Protein 4NKP (pdb70)

Radius of gyration: 29.98 Å; Cα contacts (8 Å, |Δi|>4): 1404; chains: 4; bounding box: 82×68×100 Å

Foldseek 3Di:
DDDDDDAQDLVLQVLLVQLCVCVVVVFFKKKWKAWLQLHTSDIDGGPPFDPVRVLQFSLQFSQCSVVVAHLQVQVVCCVVPNHPPCVQVPDPSHDRAQKHFADDPRHGTTIMGMDGPPRPVSNVSRVSSNVVPDD/DDDDDDDDDAQDLVLQVLLVQLCVCVVVVWFKKKFKFWLQLHTSDIDGHPPADPVRVLQFSLQFSQCSPVVAALQVVVVCCVVVVHPPCVPVPDPSHDRHQKHFADDPRDGTTMMGMDGRPPVVSNVSRVSSNVVVD/DPPDDPPDDDDDDAQDLVLQVLLVQLVVCVVVVFFKKKFKFWLQLHTSDIDGHPPADPVRVLQFSLQFSQCSVVVAALQVQVVCCVVVNHPPCVQVPDPSHDRQQKHFADDPRDGTTIMGMDGDPSVSSNVSRVSSNCSRPD/DDDDDDACDLVLQVLLVQLCVCVVVVWFKKKFKFWLQLHTSDIDGGPPADPVRVLQFSLQFSQCSPVVAALQVQVVCCVVVNHPPCVQVPDPSHDRHQKHFQDDPNDGTTMMGMDGPPHPVSNVSRVSSNVSVD

Sequence (548 aa):
AIVREPVVLTGEQAQAVEEVVVHEEARESSGHAVTVTVVDRSGQQILAVLRDHHAGVHTLNNASYKKAYTAASQKRETVAIARRGIRDGSSIPSDIRYLDPNFSLLEGGIPIILENVVVGGIGVGGAHGSSSEEDGRLARIGLLVVLQHTAGAIVRREPVVLTGEQAQAVEVVVHEARRESGHAVTVTVVDRSGQQILAVLRDDHHAGVHTLNASYKKAYTAASQQKRRETVAIARRGIRDGSIPSDIRYLDPNFSLEGGIPIILENVVVGGIGVGGAHHGGSEDGRLARRIGLLVLQLENETAGAIIVVRREPVLTGEEQAQAVEEVVVHEARRESGHAVTVTVVDRRSGQQILAVLRDHHAGVHTLNNASYKKAYTAASQQKRREETVAIARRGIRRDGSIPSDIRYLDPNFSLEGGIPIILENNVVVGGIGVGGAHGSEDGRLARIGLLVLLQHAIVREPVVLTGEQQAQAVEEVVVHEARRREESGHAVTVTVVDRRSGQQILAVLRDHHAGVHTLNNASYKKAYTAASQQKRRETVAIARRGIRRDGSIPSDIRYLDPNFSLEGGIPIILENVVVGGIGVGGAHHGGSSSEDGRLARRIGLLVVLQ

Structure (mmCIF, N/CA/C/O backbone):
data_4NKP
#
_entry.id   4NKP
#
_cell.length_a   80.964
_cell.length_b   80.964
_cell.length_c   72.927
_cell.angle_alpha   90.000
_cell.angle_beta   90.000
_cell.angle_gamma   90.000
#
_symmetry.space_group_name_H-M   'P 4'
#
loop_
_entity.id
_entity.type
_entity.pdbx_description
1 polymer 'putative extracellular heme-binding protein'
2 non-polymer 'SULFATE ION'
3 non-polymer GLYCEROL
4 water water
#
loop_
_atom_site.group_PDB
_atom_site.id
_atom_site.type_symbol
_atom_site.label_atom_id
_atom_site.label_alt_id
_atom_site.label_comp_id
_atom_site.label_asym_id
_atom_site.label_entity_id
_atom_site.label_seq_id
_atom_site.pdbx_PDB_ins_code
_atom_site.Cartn_x
_atom_site.Cartn_y
_atom_site.Cartn_z
_atom_site.occupancy
_atom_site.B_iso_or_equiv
_atom_site.auth_seq_id
_atom_site.auth_comp_id
_atom_site.auth_asym_id
_atom_site.auth_atom_id
_atom_site.pdbx_PDB_model_num
ATOM 1 N N . ALA A 1 11 ? 35.849 15.483 81.491 1.00 39.64 32 ALA A N 1
ATOM 2 C CA . ALA A 1 11 ? 35.496 16.784 82.136 1.00 38.69 32 ALA A CA 1
ATOM 3 C C . ALA A 1 11 ? 33.977 16.973 82.159 1.00 36.54 32 ALA A C 1
ATOM 4 O O . ALA A 1 11 ? 33.227 16.108 81.682 1.00 37.78 32 ALA A O 1
ATOM 6 N N . ILE A 1 12 ? 33.527 18.096 82.722 1.00 32.36 33 ILE A N 1
ATOM 7 C CA . ILE A 1 12 ? 32.090 18.366 82.833 1.00 27.16 33 ILE A CA 1
ATOM 8 C C . ILE A 1 12 ? 31.575 19.181 81.640 1.00 24.83 33 ILE A C 1
ATOM 9 O O . ILE A 1 12 ? 32.014 20.317 81.409 1.00 25.71 33 ILE A O 1
ATOM 14 N N . VAL A 1 13 ? 30.639 18.577 80.900 1.00 20.79 34 VAL A N 1
ATOM 15 C CA . VAL A 1 13 ? 29.995 19.181 79.738 1.00 18.53 34 VAL A CA 1
ATOM 16 C C . VAL A 1 13 ? 28.840 20.052 80.206 1.00 15.79 34 VAL A C 1
ATOM 17 O O . VAL A 1 13 ? 28.067 19.632 81.063 1.00 16.89 34 VAL A O 1
ATOM 21 N N . ARG A 1 14 ? 28.752 21.267 79.668 1.00 14.98 35 ARG A N 1
ATOM 22 C CA . ARG A 1 14 ? 27.648 22.181 79.947 1.00 14.29 35 ARG A CA 1
ATOM 23 C C . ARG A 1 14 ? 26.914 22.480 78.657 1.00 14.18 35 ARG A C 1
ATOM 24 O O . ARG A 1 14 ? 27.529 22.766 77.641 1.00 15.57 35 ARG A O 1
ATOM 32 N N . GLU A 1 15 ? 25.592 22.408 78.710 1.00 11.83 36 GLU A N 1
ATOM 33 C CA . GLU A 1 15 ? 24.741 22.692 77.556 1.00 11.98 36 GLU A CA 1
ATOM 34 C C . GLU A 1 15 ? 23.502 23.450 77.991 1.00 11.40 36 GLU A C 1
ATOM 35 O O . GLU A 1 15 ? 23.111 23.395 79.160 1.00 11.47 36 GLU A O 1
ATOM 41 N N . PRO A 1 16 ? 22.867 24.152 77.044 1.00 12.82 37 PRO A N 1
ATOM 42 C CA . PRO A 1 16 ? 21.609 24.790 77.375 1.00 12.79 37 PRO A CA 1
ATOM 43 C C . PRO A 1 16 ? 20.582 23.786 77.872 1.00 12.05 37 PRO A C 1
ATOM 44 O O . PRO A 1 16 ? 20.597 22.619 77.465 1.00 12.63 37 PRO A O 1
ATOM 48 N N . VAL A 1 17 ? 19.730 24.258 78.766 1.00 12.44 38 VAL A N 1
ATOM 49 C CA A VAL A 1 17 ? 18.583 23.488 79.215 0.50 12.45 38 VAL A CA 1
ATOM 50 C CA B VAL A 1 17 ? 18.571 23.505 79.237 0.50 13.22 38 VAL A CA 1
ATOM 51 C C . VAL A 1 17 ? 17.334 24.335 78.983 1.00 12.83 38 VAL A C 1
ATOM 52 O O . VAL A 1 17 ? 17.322 25.528 79.258 1.00 14.59 38 VAL A O 1
ATOM 59 N N . LEU A 1 18 ? 16.290 23.718 78.453 1.00 11.56 39 LEU A N 1
ATOM 60 C CA . LEU A 1 18 ? 15.042 24.421 78.204 1.00 11.37 39 LEU A CA 1
ATOM 61 C C . LEU A 1 18 ? 14.379 24.734 79.540 1.00 11.48 39 LEU A C 1
ATOM 62 O O . LEU A 1 18 ? 14.134 23.826 80.348 1.00 12.29 39 LEU A O 1
ATOM 67 N N . THR A 1 19 ? 14.099 26.009 79.790 1.00 11.08 40 THR A N 1
ATOM 68 C CA . THR A 1 19 ? 13.577 26.399 81.097 1.00 11.01 40 THR A CA 1
ATOM 69 C C . THR A 1 19 ? 12.055 26.356 81.135 1.00 10.96 40 THR A C 1
ATOM 70 O O . THR A 1 19 ? 11.382 26.358 80.110 1.00 10.81 40 THR A O 1
ATOM 74 N N . GLY A 1 20 ? 11.514 26.312 82.340 1.00 11.73 41 GLY A N 1
ATOM 75 C CA . GLY A 1 20 ? 10.070 26.373 82.492 1.00 11.49 41 GLY A CA 1
ATOM 76 C C . GLY A 1 20 ? 9.526 27.660 81.915 1.00 11.32 41 GLY A C 1
ATOM 77 O O . GLY A 1 20 ? 8.461 27.671 81.300 1.00 12.38 41 GLY A O 1
ATOM 78 N N . GLU A 1 21 ? 10.255 28.750 82.116 1.00 11.39 42 GLU A N 1
ATOM 79 C CA . GLU A 1 21 ? 9.846 30.050 81.605 1.00 12.07 42 GLU A CA 1
ATOM 80 C C . GLU A 1 21 ? 9.782 30.085 80.079 1.00 11.46 42 GLU A C 1
ATOM 81 O O . GLU A 1 21 ? 8.864 30.663 79.505 1.00 11.94 42 GLU A O 1
ATOM 87 N N . GLN A 1 22 ? 10.765 29.474 79.436 1.00 10.88 43 GLN A N 1
ATOM 88 C CA . GLN A 1 22 ? 10.784 29.388 77.991 1.00 10.19 43 GLN A CA 1
ATOM 89 C C . GLN A 1 22 ? 9.603 28.553 77.495 1.00 10.58 43 GLN A C 1
ATOM 90 O O . GLN A 1 22 ? 8.913 28.958 76.564 1.00 11.51 43 GLN A O 1
ATOM 96 N N . ALA A 1 23 ? 9.367 27.403 78.133 1.00 10.06 44 ALA A N 1
ATOM 97 C CA . ALA A 1 23 ? 8.228 26.559 77.752 1.00 10.10 44 ALA A CA 1
ATOM 98 C C . ALA A 1 23 ? 6.896 27.310 77.908 1.00 9.98 44 ALA A C 1
ATOM 99 O O . ALA A 1 23 ? 6.033 27.247 77.032 1.00 11.18 44 ALA A O 1
ATOM 101 N N . GLN A 1 24 ? 6.749 28.014 79.022 1.00 9.93 45 GLN A N 1
ATOM 102 C CA . GLN A 1 24 ? 5.562 28.795 79.276 1.00 10.67 45 GLN A CA 1
ATOM 103 C C . GLN A 1 24 ? 5.352 29.887 78.225 1.00 11.06 45 GLN A C 1
ATOM 104 O O . GLN A 1 24 ? 4.240 30.052 77.711 1.00 12.16 45 GLN A O 1
ATOM 110 N N . ALA A 1 25 ? 6.423 30.595 77.881 1.00 11.73 46 ALA A N 1
ATOM 111 C CA . ALA A 1 25 ? 6.324 31.658 76.884 1.00 12.51 46 ALA A CA 1
ATOM 112 C C . ALA A 1 25 ? 5.851 31.099 75.544 1.00 11.22 46 ALA A C 1
ATOM 113 O O . ALA A 1 25 ? 5.040 31.709 74.843 1.00 13.47 46 ALA A O 1
ATOM 128 N N . VAL A 1 27 ? 4.039 28.252 74.930 1.00 10.66 48 VAL A N 1
ATOM 129 C CA . VAL A 1 27 ? 2.629 27.837 74.923 1.00 11.64 48 VAL A CA 1
ATOM 130 C C . VAL A 1 27 ? 1.680 29.040 74.966 1.00 11.36 48 VAL A C 1
ATOM 131 O O . VAL A 1 27 ? 0.648 29.023 74.314 1.00 11.43 48 VAL A O 1
ATOM 135 N N . GLU A 1 28 ? 2.052 30.095 75.684 1.00 11.19 49 GLU A N 1
ATOM 136 C CA A GLU A 1 28 ? 1.210 31.291 75.747 0.50 12.27 49 GLU A CA 1
ATOM 137 C CA B GLU A 1 28 ? 1.229 31.309 75.747 0.50 12.86 49 GLU A CA 1
ATOM 138 C C . GLU A 1 28 ? 1.039 31.909 74.356 1.00 11.72 49 GLU A C 1
ATOM 139 O O . GLU A 1 28 ? -0.063 32.289 73.978 1.00 12.36 49 GLU A O 1
ATOM 150 N N . VAL A 1 29 ? 2.124 32.004 73.597 1.00 11.65 50 VAL A N 1
ATOM 151 C CA A VAL A 1 29 ? 2.078 32.602 72.269 0.50 12.00 50 VAL A CA 1
ATOM 152 C CA B VAL A 1 29 ? 2.039 32.622 72.276 0.50 12.57 50 VAL A CA 1
ATOM 153 C C . VAL A 1 29 ? 1.265 31.732 71.310 1.00 12.21 50 VAL A C 1
ATOM 154 O O . VAL A 1 29 ? 0.472 32.225 70.515 1.00 12.52 50 VAL A O 1
ATOM 161 N N . VAL A 1 30 ? 1.452 30.419 71.402 1.00 11.19 51 VAL A N 1
ATOM 162 C CA . VAL A 1 30 ? 0.698 29.517 70.546 1.00 10.90 51 VAL A CA 1
ATOM 163 C C . VAL A 1 30 ? -0.803 29.657 70.805 1.00 10.63 51 VAL A C 1
ATOM 164 O O . VAL A 1 30 ? -1.591 29.724 69.853 1.00 11.67 51 VAL A O 1
ATOM 176 N N . HIS A 1 32 ? -2.461 32.160 72.056 1.00 12.41 53 HIS A N 1
ATOM 177 C CA . HIS A 1 32 ? -2.899 33.456 71.558 1.00 12.81 53 HIS A CA 1
ATOM 178 C C . HIS A 1 32 ? -3.169 33.379 70.056 1.00 13.04 53 HIS A C 1
ATOM 179 O O . HIS A 1 32 ? -4.223 33.826 69.575 1.00 14.41 53 HIS A O 1
ATOM 186 N N . GLU A 1 33 ? -2.225 32.822 69.305 1.00 13.18 54 GLU A N 1
ATOM 187 C CA A GLU A 1 33 ? -2.397 32.689 67.857 0.50 13.89 54 GLU A CA 1
ATOM 188 C CA B GLU A 1 33 ? -2.403 32.704 67.860 0.50 13.90 54 GLU A CA 1
ATOM 189 C C . GLU A 1 33 ? -3.550 31.760 67.500 1.00 13.63 54 GLU A C 1
ATOM 190 O O . GLU A 1 33 ? -4.281 32.014 66.548 1.00 14.54 54 GLU A O 1
ATOM 201 N N . ALA A 1 34 ? -3.717 30.680 68.258 1.00 12.45 55 ALA A N 1
ATOM 202 C CA . ALA A 1 34 ? -4.832 29.759 68.012 1.00 13.01 55 ALA A CA 1
ATOM 203 C C . ALA A 1 34 ? -6.186 30.452 68.218 1.00 14.11 55 ALA A C 1
ATOM 204 O O . ALA A 1 34 ? -7.114 30.240 67.442 1.00 14.82 55 ALA A O 1
ATOM 206 N N . ARG A 1 35 ? -6.283 31.290 69.247 1.00 15.38 56 ARG A N 1
ATOM 207 C CA . ARG A 1 35 ? -7.466 32.153 69.437 1.00 18.47 56 ARG A CA 1
ATOM 208 C C . ARG A 1 35 ? -7.730 32.997 68.216 1.00 19.48 56 ARG A C 1
ATOM 209 O O . ARG A 1 35 ? -8.863 33.070 67.726 1.00 21.16 56 ARG A O 1
ATOM 217 N N . GLU A 1 36 ? -6.684 33.684 67.768 1.00 19.23 57 GLU A N 1
ATOM 218 C CA . GLU A 1 36 ? -6.798 34.595 66.632 1.00 21.22 57 GLU A CA 1
ATOM 219 C C . GLU A 1 36 ? -7.253 33.882 65.356 1.00 21.27 57 GLU A C 1
ATOM 220 O O . GLU A 1 36 ? -8.011 34.446 64.561 1.00 24.19 57 GLU A O 1
ATOM 226 N N . SER A 1 37 ? -6.809 32.641 65.169 1.00 19.07 58 SER A N 1
ATOM 227 C CA A SER A 1 37 ? -7.123 31.865 63.969 0.50 18.64 58 SER A CA 1
ATOM 228 C CA B SER A 1 37 ? -7.133 31.881 63.959 0.50 18.85 58 SER A CA 1
ATOM 229 C C . SER A 1 37 ? -8.393 31.028 64.112 1.00 18.32 58 SER A C 1
ATOM 230 O O . SER A 1 37 ? -8.818 30.380 63.164 1.00 20.82 58 SER A O 1
ATOM 235 N N . GLY A 1 38 ? -8.986 31.028 65.304 1.00 17.91 59 GLY A N 1
ATOM 236 C CA . GLY A 1 38 ? -10.236 30.302 65.557 1.00 17.64 59 GLY A CA 1
ATOM 237 C C . GLY A 1 38 ? -10.119 28.798 65.715 1.00 17.65 59 GLY A C 1
ATOM 238 O O . GLY A 1 38 ? -11.089 28.065 65.501 1.00 20.27 59 GLY A O 1
ATOM 239 N N . HIS A 1 39 ? -8.942 28.325 66.114 1.00 16.27 60 HIS A N 1
ATOM 240 C CA . HIS A 1 39 ? -8.727 26.892 66.276 1.00 16.24 60 HIS A CA 1
ATOM 241 C C . HIS A 1 39 ? -8.755 26.491 67.728 1.00 15.56 60 HIS A C 1
ATOM 242 O O . HIS A 1 39 ? -8.337 27.262 68.590 1.00 18.16 60 HIS A O 1
ATOM 249 N N . ALA A 1 40 ? -9.214 25.270 67.966 1.00 14.37 61 ALA A N 1
ATOM 250 C CA . ALA A 1 40 ? -9.244 24.660 69.294 1.00 12.67 61 ALA A CA 1
ATOM 251 C C . ALA A 1 40 ? -8.148 23.589 69.331 1.00 12.37 61 ALA A C 1
ATOM 252 O O . ALA A 1 40 ? -8.277 22.539 68.698 1.00 13.55 61 ALA A O 1
ATOM 254 N N . VAL A 1 41 ? -7.043 23.883 70.022 1.00 11.22 62 VAL A N 1
ATOM 255 C CA . VAL A 1 41 ? -5.883 23.004 70.014 1.00 10.62 62 VAL A CA 1
ATOM 256 C C . VAL A 1 41 ? -5.377 22.716 71.406 1.00 9.68 62 VAL A C 1
ATOM 257 O O . VAL A 1 41 ? -5.820 23.309 72.400 1.00 10.28 62 VAL A O 1
ATOM 261 N N . THR A 1 42 ? -4.464 21.753 71.458 1.00 9.31 63 THR A N 1
ATOM 262 C CA . THR A 1 42 ? -3.520 21.632 72.557 1.00 9.44 63 THR A CA 1
ATOM 263 C C . THR A 1 42 ? -2.121 21.869 72.035 1.00 8.96 63 THR A C 1
ATOM 264 O O . THR A 1 42 ? -1.762 21.388 70.959 1.00 9.75 63 THR A O 1
ATOM 268 N N . VAL A 1 43 ? -1.344 22.601 72.823 1.00 8.95 64 VAL A N 1
ATOM 269 C CA . VAL A 1 43 ? 0.093 22.709 72.594 1.00 8.65 64 VAL A CA 1
ATOM 270 C C . VAL A 1 43 ? 0.813 22.080 73.777 1.00 8.58 64 VAL A C 1
ATOM 271 O O . VAL A 1 43 ? 0.419 22.266 74.926 1.00 9.16 64 VAL A O 1
ATOM 275 N N . THR A 1 44 ? 1.861 21.309 73.482 1.00 8.44 65 THR A N 1
ATOM 276 C CA . THR A 1 44 ? 2.682 20.688 74.506 1.00 8.36 65 THR A CA 1
ATOM 277 C C . THR A 1 44 ? 4.141 20.966 74.213 1.00 8.42 65 THR A C 1
ATOM 278 O O . THR A 1 44 ? 4.568 20.875 73.055 1.00 9.22 65 THR A O 1
ATOM 282 N N . VAL A 1 45 ? 4.895 21.285 75.258 1.00 8.43 66 VAL A N 1
ATOM 283 C CA . VAL A 1 45 ? 6.353 21.417 75.171 1.00 8.37 66 VAL A CA 1
ATOM 284 C C . VAL A 1 45 ? 6.964 20.364 76.074 1.00 8.17 66 VAL A C 1
ATOM 285 O O . VAL A 1 45 ? 6.536 20.201 77.221 1.00 9.18 66 VAL A O 1
ATOM 289 N N . VAL A 1 46 ? 7.947 19.631 75.548 1.00 8.16 67 VAL A N 1
ATOM 290 C CA . VAL A 1 46 ? 8.680 18.635 76.311 1.00 7.83 67 VAL A CA 1
ATOM 291 C C . VAL A 1 46 ? 10.145 19.010 76.421 1.00 9.12 67 VAL A C 1
ATOM 292 O O . VAL A 1 46 ? 10.681 19.721 75.581 1.00 8.75 67 VAL A O 1
ATOM 296 N N . ASP A 1 47 ? 10.770 18.496 77.473 1.00 9.21 68 ASP A N 1
ATOM 297 C CA . ASP A 1 47 ? 12.183 18.671 77.742 1.00 9.15 68 ASP A CA 1
ATOM 298 C C . ASP A 1 47 ? 13.035 17.744 76.883 1.00 9.85 68 ASP A C 1
ATOM 299 O O . ASP A 1 47 ? 12.533 17.061 75.983 1.00 9.76 68 ASP A O 1
ATOM 304 N N . ARG A 1 48 ? 14.335 17.750 77.142 1.00 10.32 69 ARG A N 1
ATOM 305 C CA . ARG A 1 48 ? 15.284 17.058 76.285 1.00 10.16 69 ARG A CA 1
ATOM 306 C C . ARG A 1 48 ? 15.009 15.565 76.217 1.00 9.64 69 ARG A C 1
ATOM 307 O O . ARG A 1 48 ? 15.300 14.910 75.214 1.00 10.35 69 ARG A O 1
ATOM 315 N N . SER A 1 49 ? 14.463 15.046 77.311 1.00 10.04 70 SER A N 1
ATOM 316 C CA . SER A 1 49 ? 14.199 13.630 77.460 1.00 9.12 70 SER A CA 1
ATOM 317 C C . SER A 1 49 ? 12.726 13.295 77.281 1.00 9.18 70 SER A C 1
ATOM 318 O O . SER A 1 49 ? 12.280 12.248 77.715 1.00 9.99 70 SER A O 1
ATOM 321 N N . GLY A 1 50 ? 11.986 14.181 76.627 1.00 8.88 71 GLY A N 1
ATOM 322 C CA . GLY A 1 50 ? 10.610 13.901 76.263 1.00 9.91 71 GLY A CA 1
ATOM 323 C C . GLY A 1 50 ? 9.583 14.064 77.357 1.00 9.38 71 GLY A C 1
ATOM 324 O O . GLY A 1 50 ? 8.445 13.648 77.186 1.00 10.02 71 GLY A O 1
ATOM 325 N N . GLN A 1 51 ? 9.961 14.692 78.469 1.00 9.19 72 GLN A N 1
ATOM 326 C CA A GLN A 1 51 ? 9.042 14.828 79.585 0.60 9.20 72 GLN A CA 1
ATOM 327 C CA B GLN A 1 51 ? 9.061 14.842 79.612 0.40 9.38 72 GLN A CA 1
ATOM 328 C C . GLN A 1 51 ? 8.457 16.234 79.596 1.00 9.46 72 GLN A C 1
ATOM 329 O O . GLN A 1 51 ? 9.156 17.216 79.367 1.00 9.80 72 GLN A O 1
ATOM 340 N N . ILE A 1 52 ? 7.161 16.316 79.842 1.00 9.53 73 ILE A N 1
ATOM 341 C CA . ILE A 1 52 ? 6.424 17.558 79.725 1.00 8.87 73 ILE A CA 1
ATOM 342 C C . ILE A 1 52 ? 6.982 18.690 80.582 1.00 9.59 73 ILE A C 1
ATOM 343 O O . ILE A 1 52 ? 7.290 18.506 81.764 1.00 9.78 73 ILE A O 1
ATOM 348 N N . LEU A 1 53 ? 7.071 19.861 79.959 1.00 9.00 74 LEU A N 1
ATOM 349 C CA . LEU A 1 53 ? 7.259 21.122 80.655 1.00 8.63 74 LEU A CA 1
ATOM 350 C C . LEU A 1 53 ? 6.010 22.005 80.647 1.00 9.12 74 LEU A C 1
ATOM 351 O O . LEU A 1 53 ? 5.797 22.757 81.598 1.00 10.60 74 LEU A O 1
ATOM 356 N N . ALA A 1 54 ? 5.215 21.956 79.581 1.00 8.87 75 ALA A N 1
ATOM 357 C CA . ALA A 1 54 ? 4.036 22.806 79.493 1.00 8.67 75 ALA A CA 1
ATOM 358 C C . ALA A 1 54 ? 2.989 22.166 78.602 1.00 8.41 75 ALA A C 1
ATOM 359 O O . ALA A 1 54 ? 3.321 21.585 77.565 1.00 9.38 75 ALA A O 1
ATOM 361 N N . VAL A 1 55 ? 1.729 22.343 78.975 1.00 7.88 76 VAL A N 1
ATOM 362 C CA . VAL A 1 55 ? 0.579 21.960 78.159 1.00 7.83 76 VAL A CA 1
ATOM 363 C C . VAL A 1 55 ? -0.479 23.038 78.309 1.00 7.95 76 VAL A C 1
ATOM 364 O O . VAL A 1 55 ? -0.752 23.469 79.424 1.00 8.74 76 VAL A O 1
ATOM 368 N N . LEU A 1 56 ? -1.094 23.449 77.207 1.00 8.40 77 LEU A N 1
ATOM 369 C CA . LEU A 1 56 ? -2.330 24.228 77.272 1.00 9.39 77 LEU A CA 1
ATOM 370 C C . LEU A 1 56 ? -3.299 23.663 76.260 1.00 9.20 77 LEU A C 1
ATOM 371 O O . LEU A 1 56 ? -2.932 23.451 75.097 1.00 9.34 77 LEU A O 1
ATOM 376 N N . ARG A 1 57 ? -4.536 23.427 76.711 1.00 9.27 78 ARG A N 1
ATOM 377 C CA . ARG A 1 57 ? -5.617 22.924 75.874 1.00 9.13 78 ARG A CA 1
ATOM 378 C C . ARG A 1 57 ? -6.827 23.854 75.926 1.00 8.79 78 ARG A C 1
ATOM 379 O O . ARG A 1 57 ? -7.188 24.356 76.985 1.00 10.39 78 ARG A O 1
ATOM 387 N N . ASP A 1 58 ? -7.434 24.064 74.763 1.00 9.45 79 ASP A N 1
ATOM 388 C CA . ASP A 1 58 ? -8.686 24.795 74.629 1.00 9.83 79 ASP A CA 1
ATOM 389 C C . ASP A 1 58 ? -9.846 23.902 75.081 1.00 9.75 79 ASP A C 1
ATOM 390 O O . ASP A 1 58 ? -9.838 22.695 74.834 1.00 10.89 79 ASP A O 1
ATOM 395 N N . HIS A 1 59 ? -10.862 24.494 75.707 1.00 10.22 80 HIS A N 1
ATOM 396 C CA . HIS A 1 59 ? -11.982 23.715 76.230 1.00 10.63 80 HIS A CA 1
ATOM 397 C C . HIS A 1 59 ? -12.864 23.064 75.166 1.00 10.47 80 HIS A C 1
ATOM 398 O O . HIS A 1 59 ? -13.677 22.209 75.500 1.00 12.34 80 HIS A O 1
ATOM 405 N N . HIS A 1 60 ? -12.703 23.450 73.900 1.00 10.96 81 HIS A N 1
ATOM 406 C CA . HIS A 1 60 ? -13.378 22.780 72.795 1.00 11.69 81 HIS A CA 1
ATOM 407 C C . HIS A 1 60 ? -12.471 21.819 72.047 1.00 11.76 81 HIS A C 1
ATOM 408 O O . HIS A 1 60 ? -12.912 21.192 71.089 1.00 14.54 81 HIS A O 1
ATOM 415 N N . ALA A 1 61 ? -11.210 21.706 72.459 1.00 10.20 82 ALA A N 1
ATOM 416 C CA . ALA A 1 61 ? -10.296 20.761 71.831 1.00 10.16 82 ALA A CA 1
ATOM 417 C C . ALA A 1 61 ? -10.567 19.372 72.387 1.00 10.55 82 ALA A C 1
ATOM 418 O O . ALA A 1 61 ? -10.677 19.197 73.597 1.00 12.00 82 ALA A O 1
ATOM 420 N N . GLY A 1 62 ? -10.670 18.393 71.501 1.00 11.14 83 GLY A N 1
ATOM 421 C CA . GLY A 1 62 ? -10.884 17.024 71.923 1.00 11.86 83 GLY A CA 1
ATOM 422 C C . GLY A 1 62 ? -9.708 16.516 72.726 1.00 10.16 83 GLY A C 1
ATOM 423 O O . GLY A 1 62 ? -8.581 16.966 72.540 1.00 10.42 83 GLY A O 1
ATOM 424 N N . VAL A 1 63 ? -9.954 15.570 73.621 1.00 10.62 84 VAL A N 1
ATOM 425 C CA . VAL A 1 63 ? -8.881 15.096 74.481 1.00 11.08 84 VAL A CA 1
ATOM 426 C C . VAL A 1 63 ? -7.797 14.371 73.704 1.00 10.00 84 VAL A C 1
ATOM 427 O O . VAL A 1 63 ? -6.680 14.284 74.195 1.00 10.71 84 VAL A O 1
ATOM 431 N N . HIS A 1 64 ? -8.075 13.901 72.484 1.00 8.88 85 HIS A N 1
ATOM 432 C CA . HIS A 1 64 ? -6.999 13.270 71.726 1.00 8.73 85 HIS A CA 1
ATOM 433 C C . HIS A 1 64 ? -5.865 14.256 71.462 1.00 8.23 85 HIS A C 1
ATOM 434 O O . HIS A 1 64 ? -4.737 13.840 71.200 1.00 9.97 85 HIS A O 1
ATOM 441 N N . THR A 1 65 ? -6.168 15.558 71.489 1.00 8.67 86 THR A N 1
ATOM 442 C CA . THR A 1 65 ? -5.146 16.545 71.191 1.00 9.55 86 THR A CA 1
ATOM 443 C C . THR A 1 65 ? -4.057 16.593 72.271 1.00 8.93 86 THR A C 1
ATOM 444 O O . THR A 1 65 ? -2.954 17.057 72.001 1.00 9.49 86 THR A O 1
ATOM 448 N N . LEU A 1 66 ? -4.348 16.089 73.471 1.00 9.28 87 LEU A N 1
ATOM 449 C CA . LEU A 1 66 ? -3.335 15.935 74.511 1.00 8.88 87 LEU A CA 1
ATOM 450 C C . LEU A 1 66 ? -2.278 14.937 74.050 1.00 9.35 87 LEU A C 1
ATOM 451 O O . LEU A 1 66 ? -1.079 15.210 74.088 1.00 9.62 87 LEU A O 1
ATOM 456 N N . ASN A 1 67 ? -2.736 13.772 73.615 1.00 9.59 88 ASN A N 1
ATOM 457 C CA A ASN A 1 67 ? -1.832 12.762 73.107 0.50 10.29 88 ASN A CA 1
ATOM 458 C CA B ASN A 1 67 ? -1.870 12.743 73.064 0.50 10.19 88 ASN A CA 1
ATOM 459 C C . ASN A 1 67 ? -1.159 13.209 71.812 1.00 10.16 88 ASN A C 1
ATOM 460 O O . ASN A 1 67 ? 0.043 13.000 71.642 1.00 10.23 88 ASN A O 1
ATOM 469 N N . ALA A 1 68 ? -1.914 13.820 70.901 1.00 10.11 89 ALA A N 1
ATOM 470 C CA . ALA A 1 68 ? -1.364 14.211 69.613 1.00 10.24 89 ALA A CA 1
ATOM 471 C C . ALA A 1 68 ? -0.209 15.187 69.814 1.00 9.70 89 ALA A C 1
ATOM 472 O O . ALA A 1 68 ? 0.858 15.029 69.239 1.00 10.05 89 ALA A O 1
ATOM 474 N N . SER A 1 69 ? -0.448 16.221 70.598 1.00 8.90 90 SER A N 1
ATOM 475 C CA . SER A 1 69 ? 0.555 17.239 70.819 1.00 9.03 90 SER A CA 1
ATOM 476 C C . SER A 1 69 ? 1.766 16.703 71.573 1.00 9.13 90 SER A C 1
ATOM 477 O O . SER A 1 69 ? 2.904 17.023 71.208 1.00 9.25 90 SER A O 1
ATOM 480 N N . TYR A 1 70 ? 1.541 15.879 72.598 1.00 8.73 91 TYR A N 1
ATOM 481 C CA . TYR A 1 70 ? 2.649 15.277 73.324 1.00 8.42 91 TYR A CA 1
ATOM 482 C C . TYR A 1 70 ? 3.481 14.396 72.393 1.00 8.50 91 TYR A C 1
ATOM 483 O O . TYR A 1 70 ? 4.712 14.496 72.370 1.00 8.88 91 TYR A O 1
ATOM 492 N N . LYS A 1 71 ? 2.828 13.492 71.675 1.00 8.95 92 LYS A N 1
ATOM 493 C CA . LYS A 1 71 ? 3.553 12.584 70.795 1.00 8.78 92 LYS A CA 1
ATOM 494 C C . LYS A 1 71 ? 4.372 13.350 69.766 1.00 8.80 92 LYS A C 1
ATOM 495 O O . LYS A 1 71 ? 5.516 13.007 69.502 1.00 8.79 92 LYS A O 1
ATOM 501 N N . LYS A 1 72 ? 3.803 14.405 69.196 1.00 8.85 93 LYS A N 1
ATOM 502 C CA . LYS A 1 72 ? 4.543 15.175 68.196 1.00 9.32 93 LYS A CA 1
ATOM 503 C C . LYS A 1 72 ? 5.763 15.864 68.811 1.00 8.86 93 LYS A C 1
ATOM 504 O O . LYS A 1 72 ? 6.837 15.870 68.224 1.00 9.22 93 LYS A O 1
ATOM 510 N N . ALA A 1 73 ? 5.585 16.446 69.996 1.00 8.72 94 ALA A N 1
ATOM 511 C CA . ALA A 1 73 ? 6.678 17.101 70.703 1.00 8.41 94 ALA A CA 1
ATOM 512 C C . ALA A 1 73 ? 7.781 16.099 71.050 1.00 9.08 94 ALA A C 1
ATOM 513 O O . ALA A 1 73 ? 8.965 16.356 70.824 1.00 9.11 94 ALA A O 1
ATOM 515 N N . TYR A 1 74 ? 7.381 14.951 71.592 1.00 8.48 95 TYR A N 1
ATOM 516 C CA . TYR A 1 74 ? 8.308 13.887 71.965 1.00 8.98 95 TYR A CA 1
ATOM 517 C C . TYR A 1 74 ? 9.095 13.404 70.762 1.00 8.64 95 TYR A C 1
ATOM 518 O O . TYR A 1 74 ? 10.319 13.224 70.814 1.00 8.76 95 TYR A O 1
ATOM 527 N N . THR A 1 75 ? 8.376 13.177 69.670 1.00 8.68 96 THR A N 1
ATOM 528 C CA . THR A 1 75 ? 8.972 12.638 68.452 1.00 9.23 96 THR A CA 1
ATOM 529 C C . THR A 1 75 ? 9.982 13.612 67.889 1.00 8.72 96 THR A C 1
ATOM 530 O O . THR A 1 75 ? 11.102 13.232 67.534 1.00 9.72 96 THR A O 1
ATOM 534 N N . ALA A 1 76 ? 9.599 14.872 67.800 1.00 8.69 97 ALA A N 1
ATOM 535 C CA . ALA A 1 76 ? 10.508 15.883 67.272 1.00 9.27 97 ALA A CA 1
ATOM 536 C C . ALA A 1 76 ? 11.750 16.039 68.158 1.00 10.27 97 ALA A C 1
ATOM 537 O O . ALA A 1 76 ? 12.871 16.138 67.656 1.00 10.47 97 ALA A O 1
ATOM 539 N N . ALA A 1 77 ? 11.561 16.009 69.478 1.00 10.15 98 ALA A N 1
ATOM 540 C CA . ALA A 1 77 ? 12.677 16.148 70.414 1.00 9.83 98 ALA A CA 1
ATOM 541 C C . ALA A 1 77 ? 13.678 15.006 70.273 1.00 9.94 98 ALA A C 1
ATOM 542 O O . ALA A 1 77 ? 14.874 15.215 70.376 1.00 11.25 98 ALA A O 1
ATOM 544 N N . SER A 1 78 ? 13.184 13.801 70.022 1.00 9.02 99 SER A N 1
ATOM 545 C CA . SER A 1 78 ? 14.034 12.607 70.010 1.00 8.97 99 SER A CA 1
ATOM 546 C C . SER A 1 78 ? 14.637 12.357 68.637 1.00 9.48 99 SER A C 1
ATOM 547 O O . SER A 1 78 ? 15.776 11.923 68.530 1.00 11.54 99 SER A O 1
ATOM 550 N N . GLN A 1 79 ? 13.871 12.626 67.592 1.00 10.12 100 GLN A N 1
ATOM 551 C CA . GLN A 1 79 ? 14.347 12.448 66.227 1.00 11.03 100 GLN A CA 1
ATOM 552 C C . GLN A 1 79 ? 15.156 13.620 65.704 1.00 11.38 100 GLN A C 1
ATOM 553 O O . GLN A 1 79 ? 15.822 13.492 64.675 1.00 12.08 100 GLN A O 1
ATOM 559 N N . LYS A 1 80 ? 15.051 14.772 66.365 1.00 11.49 101 LYS A N 1
ATOM 560 C CA . LYS A 1 80 ? 15.766 15.984 65.967 1.00 10.89 101 LYS A CA 1
ATOM 561 C C . LYS A 1 80 ? 15.361 16.452 64.572 1.00 11.64 101 LYS A C 1
ATOM 562 O O . LYS A 1 80 ? 16.175 17.019 63.837 1.00 13.55 101 LYS A O 1
ATOM 568 N N . ARG A 1 81 ? 14.108 16.211 64.212 1.00 12.17 102 ARG A N 1
ATOM 569 C CA . ARG A 1 81 ? 13.553 16.701 62.959 1.00 11.91 102 ARG A CA 1
ATOM 570 C C . ARG A 1 81 ? 12.064 16.889 63.134 1.00 11.82 102 ARG A C 1
ATOM 571 O O . ARG A 1 81 ? 11.438 16.266 63.987 1.00 13.01 102 ARG A O 1
ATOM 579 N N . GLU A 1 82 ? 11.496 17.753 62.311 1.00 11.45 103 GLU A N 1
ATOM 580 C CA . GLU A 1 82 ? 10.066 17.993 62.356 1.00 12.15 103 GLU A CA 1
ATOM 581 C C . GLU A 1 82 ? 9.308 16.724 61.997 1.00 12.08 103 GLU A C 1
ATOM 582 O O . GLU A 1 82 ? 9.733 15.951 61.126 1.00 12.72 103 GLU A O 1
ATOM 588 N N . THR A 1 83 ? 8.157 16.524 62.630 1.00 11.88 104 THR A N 1
ATOM 589 C CA . THR A 1 83 ? 7.376 15.324 62.375 1.00 11.60 104 THR A CA 1
ATOM 590 C C . THR A 1 83 ? 6.892 15.273 60.916 1.00 13.60 104 THR A C 1
ATOM 591 O O . THR A 1 83 ? 6.858 14.184 60.311 1.00 14.71 104 THR A O 1
ATOM 595 N N . VAL A 1 84 ? 6.579 16.436 60.346 1.00 15.29 105 VAL A N 1
ATOM 596 C CA . VAL A 1 84 ? 6.169 16.524 58.934 1.00 16.73 105 VAL A CA 1
ATOM 597 C C . VAL A 1 84 ? 7.262 15.962 58.007 1.00 16.01 105 VAL A C 1
ATOM 598 O O . VAL A 1 84 ? 6.958 15.326 56.984 1.00 17.62 105 VAL A O 1
ATOM 602 N N . ALA A 1 85 ? 8.522 16.209 58.354 1.00 15.40 106 ALA A N 1
ATOM 603 C CA . ALA A 1 85 ? 9.634 15.734 57.532 1.00 14.93 106 ALA A CA 1
ATOM 604 C C . ALA A 1 85 ? 9.700 14.207 57.529 1.00 15.19 106 ALA A C 1
ATOM 605 O O . ALA A 1 85 ? 10.004 13.588 56.512 1.00 16.92 106 ALA A O 1
ATOM 607 N N . ILE A 1 86 ? 9.411 13.599 58.672 1.00 14.79 107 ILE A N 1
ATOM 608 C CA . ILE A 1 86 ? 9.447 12.138 58.781 1.00 14.41 107 ILE A CA 1
ATOM 609 C C . ILE A 1 86 ? 8.329 11.522 57.928 1.00 16.65 107 ILE A C 1
ATOM 610 O O . ILE A 1 86 ? 8.560 10.567 57.185 1.00 17.82 107 ILE A O 1
ATOM 615 N N . ALA A 1 87 ? 7.136 12.103 58.013 1.00 18.27 108 ALA A N 1
ATOM 616 C CA . ALA A 1 87 ? 6.002 11.691 57.187 1.00 19.80 108 ALA A CA 1
ATOM 617 C C . ALA A 1 87 ? 6.341 11.765 55.698 1.00 19.64 108 ALA A C 1
ATOM 618 O O . ALA A 1 87 ? 6.085 10.818 54.948 1.00 20.34 108 ALA A O 1
ATOM 620 N N . ARG A 1 88 ? 6.929 12.886 55.294 1.00 19.24 109 ARG A N 1
ATOM 621 C CA A ARG A 1 88 ? 7.360 13.096 53.907 0.50 19.31 109 ARG A CA 1
ATOM 622 C CA B ARG A 1 88 ? 7.331 13.081 53.903 0.50 19.37 109 ARG A CA 1
ATOM 623 C C . ARG A 1 88 ? 8.358 12.024 53.478 1.00 19.05 109 ARG A C 1
ATOM 624 O O . ARG A 1 88 ? 8.310 11.517 52.349 1.00 19.26 109 ARG A O 1
ATOM 639 N N . GLY A 1 89 ? 9.269 11.682 54.379 1.00 17.64 110 GLY A N 1
ATOM 640 C CA . GLY A 1 89 ? 10.310 10.699 54.116 1.00 19.12 110 GLY A CA 1
ATOM 641 C C . GLY A 1 89 ? 9.803 9.279 53.968 1.00 20.50 110 GLY A C 1
ATOM 642 O O . GLY A 1 89 ? 10.324 8.510 53.159 1.00 21.19 110 GLY A O 1
ATOM 643 N N . ILE A 1 90 ? 8.780 8.916 54.733 1.00 20.15 111 ILE A N 1
ATOM 644 C CA . ILE A 1 90 ? 8.165 7.607 54.538 1.00 22.17 111 ILE A CA 1
ATOM 645 C C . ILE A 1 90 ? 7.481 7.579 53.171 1.00 24.16 111 ILE A C 1
ATOM 646 O O . ILE A 1 90 ? 7.652 6.629 52.405 1.00 25.64 111 ILE A O 1
ATOM 651 N N . ARG A 1 91 ? 6.735 8.643 52.873 1.00 25.87 112 ARG A N 1
ATOM 652 C CA . ARG A 1 91 ? 5.957 8.733 51.638 1.00 27.65 112 ARG A CA 1
ATOM 653 C C . ARG A 1 91 ? 6.839 8.641 50.395 1.00 27.85 112 ARG A C 1
ATOM 654 O O . ARG A 1 91 ? 6.457 7.998 49.411 1.00 29.24 112 ARG A O 1
ATOM 662 N N . ASP A 1 92 ? 8.020 9.252 50.426 1.00 27.28 113 ASP A N 1
ATOM 663 C CA . ASP A 1 92 ? 8.908 9.202 49.255 1.00 29.05 113 ASP A CA 1
ATOM 664 C C . ASP A 1 92 ? 9.887 8.014 49.284 1.00 28.94 113 ASP A C 1
ATOM 665 O O . ASP A 1 92 ? 10.743 7.887 48.397 1.00 29.47 113 ASP A O 1
ATOM 670 N N . GLY A 1 93 ? 9.754 7.152 50.296 1.00 27.79 114 GLY A N 1
ATOM 671 C CA . GLY A 1 93 ? 10.534 5.912 50.378 1.00 27.41 114 GLY A CA 1
ATOM 672 C C . GLY A 1 93 ? 11.926 6.029 50.981 1.00 27.50 114 GLY A C 1
ATOM 673 O O . GLY A 1 93 ? 12.666 5.044 51.009 1.00 29.77 114 GLY A O 1
ATOM 674 N N . SER A 1 94 ? 12.285 7.212 51.480 1.00 24.70 115 SER A N 1
ATOM 675 C CA A SER A 1 94 ? 13.619 7.430 52.039 0.50 23.79 115 SER A CA 1
ATOM 676 C CA B SER A 1 94 ? 13.609 7.461 52.053 0.50 24.38 115 SER A CA 1
ATOM 677 C C . SER A 1 94 ? 13.721 6.958 53.489 1.00 22.95 115 SER A C 1
ATOM 678 O O . SER A 1 94 ? 14.821 6.700 53.976 1.00 23.57 115 SER A O 1
ATOM 683 N N . ILE A 1 95 ? 12.576 6.840 54.168 1.00 21.27 116 ILE A N 1
ATOM 684 C CA . ILE A 1 95 ? 12.524 6.412 55.572 1.00 20.44 116 ILE A CA 1
ATOM 685 C C . ILE A 1 95 ? 11.661 5.156 55.683 1.00 20.58 116 ILE A C 1
ATOM 686 O O . ILE A 1 95 ? 10.524 5.145 55.216 1.00 20.93 116 ILE A O 1
ATOM 691 N N . PRO A 1 96 ? 12.182 4.096 56.331 1.00 21.77 117 PRO A N 1
ATOM 692 C CA . PRO A 1 96 ? 11.348 2.900 56.435 1.00 22.00 117 PRO A CA 1
ATOM 693 C C . PRO A 1 96 ? 10.080 3.160 57.249 1.00 20.91 117 PRO A C 1
ATOM 694 O O . PRO A 1 96 ? 10.136 3.835 58.279 1.00 20.02 117 PRO A O 1
ATOM 698 N N . SER A 1 97 ? 8.946 2.638 56.787 1.00 20.68 118 SER A N 1
ATOM 699 C CA . SER A 1 97 ? 7.652 2.877 57.436 1.00 20.73 118 SER A CA 1
ATOM 700 C C . SER A 1 97 ? 7.584 2.349 58.874 1.00 18.92 118 SER A C 1
ATOM 701 O O . SER A 1 97 ? 6.779 2.819 59.668 1.00 20.06 118 SER A O 1
ATOM 704 N N . ASP A 1 98 ? 8.431 1.379 59.199 1.00 17.94 119 ASP A N 1
ATOM 705 C CA . ASP A 1 98 ? 8.456 0.832 60.554 1.00 16.81 119 ASP A CA 1
ATOM 706 C C . ASP A 1 98 ? 8.958 1.824 61.595 1.00 17.09 119 ASP A C 1
ATOM 707 O O . ASP A 1 98 ? 8.879 1.554 62.786 1.00 16.91 119 ASP A O 1
ATOM 712 N N . ILE A 1 99 ? 9.446 2.988 61.168 1.00 16.10 120 ILE A N 1
ATOM 713 C CA . ILE A 1 99 ? 9.711 4.075 62.113 1.00 16.00 120 ILE A CA 1
ATOM 714 C C . ILE A 1 99 ? 8.478 4.390 62.979 1.00 15.12 120 ILE A C 1
ATOM 715 O O . ILE A 1 99 ? 8.627 4.796 64.128 1.00 15.44 120 ILE A O 1
ATOM 720 N N . ARG A 1 100 ? 7.278 4.172 62.442 1.00 15.79 121 ARG A N 1
ATOM 721 C CA . ARG A 1 100 ? 6.018 4.397 63.155 1.00 17.42 121 ARG A CA 1
ATOM 722 C C . ARG A 1 100 ? 5.877 3.630 64.455 1.00 18.01 121 ARG A C 1
ATOM 723 O O . ARG A 1 100 ? 5.146 4.067 65.349 1.00 18.66 121 ARG A O 1
ATOM 731 N N . TYR A 1 101 ? 6.529 2.467 64.528 1.00 17.58 122 TYR A N 1
ATOM 732 C CA . TYR A 1 101 ? 6.351 1.531 65.639 1.00 17.22 122 TYR A CA 1
ATOM 733 C C . TYR A 1 101 ? 7.558 1.473 66.561 1.00 16.44 122 TYR A C 1
ATOM 734 O O . TYR A 1 101 ? 7.612 0.622 67.449 1.00 16.81 122 TYR A O 1
ATOM 743 N N . LEU A 1 102 ? 8.520 2.380 66.383 1.00 15.98 123 LEU A N 1
ATOM 744 C CA . LEU A 1 102 ? 9.746 2.342 67.183 1.00 15.71 123 LEU A CA 1
ATOM 745 C C . LEU A 1 102 ? 9.523 2.680 68.641 1.00 14.42 123 LEU A C 1
ATOM 746 O O . LEU A 1 102 ? 10.322 2.305 69.496 1.00 15.31 123 LEU A O 1
ATOM 751 N N . ASP A 1 103 ? 8.467 3.440 68.918 1.00 13.23 124 ASP A N 1
ATOM 752 C CA . ASP A 1 103 ? 8.280 4.025 70.229 1.00 12.80 124 ASP A CA 1
ATOM 753 C C . ASP A 1 103 ? 6.793 4.328 70.343 1.00 11.71 124 ASP A C 1
ATOM 754 O O . ASP A 1 103 ? 6.212 4.863 69.405 1.00 12.04 124 ASP A O 1
ATOM 759 N N . PRO A 1 104 ? 6.158 3.983 71.477 1.00 12.21 125 PRO A N 1
ATOM 760 C CA . PRO A 1 104 ? 4.716 4.173 71.586 1.00 13.35 125 PRO A CA 1
ATOM 761 C C . PRO A 1 104 ? 4.297 5.644 71.646 1.00 12.28 125 PRO A C 1
ATOM 762 O O . PRO A 1 104 ? 3.105 5.946 71.519 1.00 14.13 125 PRO A O 1
ATOM 766 N N . ASN A 1 105 ? 5.266 6.540 71.835 1.00 10.81 126 ASN A N 1
ATOM 767 C CA . ASN A 1 105 ? 5.016 7.963 71.888 1.00 10.96 126 ASN A CA 1
ATOM 768 C C . ASN A 1 105 ? 5.256 8.660 70.552 1.00 10.10 126 ASN A C 1
ATOM 769 O O . ASN A 1 105 ? 5.222 9.878 70.499 1.00 11.42 126 ASN A O 1
ATOM 774 N N . PHE A 1 106 ? 5.472 7.905 69.476 1.00 10.36 127 PHE A N 1
ATOM 775 C CA . PHE A 1 106 ? 5.731 8.495 68.174 1.00 10.79 127 PHE A CA 1
ATOM 776 C C . PHE A 1 106 ? 4.461 8.895 67.445 1.00 10.74 127 PHE A C 1
ATOM 777 O O . PHE A 1 106 ? 3.481 8.155 67.408 1.00 12.52 127 PHE A O 1
ATOM 785 N N . SER A 1 107 ? 4.496 10.076 66.850 1.00 11.05 128 SER A N 1
ATOM 786 C CA . SER A 1 107 ? 3.503 10.487 65.863 1.00 10.39 128 SER A CA 1
ATOM 787 C C . SER A 1 107 ? 4.219 11.172 64.725 1.00 11.04 128 SER A C 1
ATOM 788 O O . SER A 1 107 ? 5.010 12.078 64.954 1.00 12.58 128 SER A O 1
ATOM 791 N N . LEU A 1 108 ? 3.928 10.732 63.509 1.00 12.48 129 LEU A N 1
ATOM 792 C CA A LEU A 1 108 ? 4.524 11.327 62.328 0.50 13.71 129 LEU A CA 1
ATOM 793 C CA B LEU A 1 108 ? 4.496 11.312 62.296 0.50 13.85 129 LEU A CA 1
ATOM 794 C C . LEU A 1 108 ? 3.524 12.279 61.626 1.00 14.28 129 LEU A C 1
ATOM 795 O O . LEU A 1 108 ? 3.685 12.636 60.456 1.00 18.71 129 LEU A O 1
ATOM 822 N N . GLU A 1 110 ? 2.058 16.001 61.076 1.00 13.71 131 GLU A N 1
ATOM 823 C CA . GLU A 1 110 ? 2.638 17.327 61.111 1.00 12.77 131 GLU A CA 1
ATOM 824 C C . GLU A 1 110 ? 2.234 18.048 62.388 1.00 11.64 131 GLU A C 1
ATOM 825 O O . GLU A 1 110 ? 1.089 17.961 62.824 1.00 12.05 131 GLU A O 1
ATOM 831 N N . GLY A 1 111 ? 3.181 18.770 62.973 1.00 11.53 132 GLY A N 1
ATOM 832 C CA . GLY A 1 111 ? 2.905 19.617 64.114 1.00 11.47 132 GLY A CA 1
ATOM 833 C C . GLY A 1 111 ? 3.910 19.531 65.249 1.00 9.89 132 GLY A C 1
ATOM 834 O O . GLY A 1 111 ? 3.746 20.242 66.233 1.00 10.41 132 GLY A O 1
ATOM 835 N N . GLY A 1 112 ? 4.920 18.660 65.126 1.00 9.39 133 GLY A N 1
ATOM 836 C CA . GLY A 1 112 ? 6.028 18.580 66.074 1.00 9.30 133 GLY A CA 1
ATOM 837 C C . GLY A 1 112 ? 7.285 19.195 65.476 1.00 9.12 133 GLY A C 1
ATOM 838 O O . GLY A 1 112 ? 7.621 18.934 64.316 1.00 10.05 133 GLY A O 1
ATOM 839 N N . ILE A 1 113 ? 7.984 19.996 66.274 1.00 9.13 134 ILE A N 1
ATOM 840 C CA . ILE A 1 113 ? 9.215 20.662 65.859 1.00 9.02 134 ILE A CA 1
ATOM 841 C C . ILE A 1 113 ? 10.229 20.563 66.986 1.00 9.36 134 ILE A C 1
ATOM 842 O O . ILE A 1 113 ? 9.893 20.799 68.137 1.00 9.70 134 ILE A O 1
ATOM 847 N N . PRO A 1 114 ? 11.494 20.239 66.664 1.00 9.15 135 PRO A N 1
ATOM 848 C CA . PRO A 1 114 ? 12.512 20.208 67.704 1.00 9.72 135 PRO A CA 1
ATOM 849 C C . PRO A 1 114 ? 12.867 21.603 68.164 1.00 9.32 135 PRO A C 1
ATOM 850 O O . PRO A 1 114 ? 12.826 22.546 67.376 1.00 10.35 135 PRO A O 1
ATOM 854 N N . ILE A 1 115 ? 13.195 21.736 69.441 1.00 9.01 136 ILE A N 1
ATOM 855 C CA . ILE A 1 115 ? 13.642 23.003 69.998 1.00 9.65 136 ILE A CA 1
ATOM 856 C C . ILE A 1 115 ? 15.147 22.941 70.179 1.00 9.68 136 ILE A C 1
ATOM 857 O O . ILE A 1 115 ? 15.658 22.059 70.869 1.00 10.22 136 ILE A O 1
ATOM 862 N N . ILE A 1 116 ? 15.841 23.887 69.552 1.00 10.07 137 ILE A N 1
ATOM 863 C CA . ILE A 1 116 ? 17.297 23.985 69.613 1.00 10.15 137 ILE A CA 1
ATOM 864 C C . ILE A 1 116 ? 17.719 25.287 70.274 1.00 10.74 137 ILE A C 1
ATOM 865 O O . ILE A 1 116 ? 17.185 26.358 69.959 1.00 12.46 137 ILE A O 1
ATOM 870 N N . LEU A 1 117 ? 18.667 25.191 71.209 1.00 9.81 138 LEU A N 1
ATOM 871 C CA . LEU A 1 117 ? 19.302 26.370 71.789 1.00 10.32 138 LEU A CA 1
ATOM 872 C C . LEU A 1 117 ? 20.800 26.214 71.631 1.00 10.11 138 LEU A C 1
ATOM 873 O O . LEU A 1 117 ? 21.364 25.195 72.027 1.00 10.51 138 LEU A O 1
ATOM 878 N N . GLU A 1 118 ? 21.426 27.226 71.035 1.00 10.56 139 GLU A N 1
ATOM 879 C CA . GLU A 1 118 ? 22.880 27.234 70.817 1.00 10.72 139 GLU A CA 1
ATOM 880 C C . GLU A 1 118 ? 23.345 25.905 70.205 1.00 10.63 139 GLU A C 1
ATOM 881 O O . GLU A 1 118 ? 24.319 25.289 70.637 1.00 11.84 139 GLU A O 1
ATOM 887 N N . ASN A 1 119 ? 22.609 25.482 69.180 1.00 10.67 140 ASN A N 1
ATOM 888 C CA . ASN A 1 119 ? 22.900 24.286 68.405 1.00 11.21 140 ASN A CA 1
ATOM 889 C C . ASN A 1 119 ? 22.666 22.953 69.086 1.00 11.68 140 ASN A C 1
ATOM 890 O O . ASN A 1 119 ? 23.002 21.915 68.506 1.00 15.51 140 ASN A O 1
ATOM 895 N N . VAL A 1 120 ? 22.083 22.967 70.281 1.00 10.67 141 VAL A N 1
ATOM 896 C CA . VAL A 1 120 ? 21.803 21.739 71.027 1.00 10.86 141 VAL A CA 1
ATOM 897 C C . VAL A 1 120 ? 20.292 21.507 71.050 1.00 10.68 141 VAL A C 1
ATOM 898 O O . VAL A 1 120 ? 19.521 22.427 71.319 1.00 10.84 141 VAL A O 1
ATOM 902 N N . VAL A 1 121 ? 19.862 20.281 70.766 1.00 10.21 142 VAL A N 1
ATOM 903 C CA . VAL A 1 121 ? 18.440 19.936 70.895 1.00 10.16 142 VAL A CA 1
ATOM 904 C C . VAL A 1 121 ? 18.097 19.852 72.382 1.00 10.36 142 VAL A C 1
ATOM 905 O O . VAL A 1 121 ? 18.720 19.089 73.122 1.00 11.42 142 VAL A O 1
ATOM 909 N N . VAL A 1 122 ? 17.149 20.679 72.821 1.00 9.34 143 VAL A N 1
ATOM 910 C CA . VAL A 1 122 ? 16.800 20.813 74.229 1.00 9.99 143 VAL A CA 1
ATOM 911 C C . VAL A 1 122 ? 15.355 20.397 74.529 1.00 9.05 143 VAL A C 1
ATOM 912 O O . VAL A 1 122 ? 14.951 20.392 75.674 1.00 9.84 143 VAL A O 1
ATOM 916 N N . GLY A 1 123 ? 14.586 20.028 73.510 1.00 9.42 144 GLY A N 1
ATOM 917 C CA . GLY A 1 123 ? 13.203 19.639 73.710 1.00 9.51 144 GLY A CA 1
ATOM 918 C C . GLY A 1 123 ? 12.434 19.646 72.411 1.00 8.32 144 GLY A C 1
ATOM 919 O O . GLY A 1 123 ? 13.013 19.584 71.326 1.00 9.15 144 GLY A O 1
ATOM 920 N N . GLY A 1 124 ? 11.115 19.685 72.537 1.00 8.75 145 GLY A N 1
ATOM 921 C CA . GLY A 1 124 ? 10.228 19.661 71.405 1.00 8.56 145 GLY A CA 1
ATOM 922 C C . GLY A 1 124 ? 8.935 20.368 71.703 1.00 8.45 145 GLY A C 1
ATOM 923 O O . GLY A 1 124 ? 8.544 20.476 72.855 1.00 8.81 145 GLY A O 1
ATOM 924 N N . ILE A 1 125 ? 8.304 20.881 70.654 1.00 8.55 146 ILE A N 1
ATOM 925 C CA . ILE A 1 125 ? 6.975 21.485 70.741 1.00 8.67 146 ILE A CA 1
ATOM 926 C C . ILE A 1 125 ? 6.059 20.742 69.786 1.00 8.82 146 ILE A C 1
ATOM 927 O O . ILE A 1 125 ? 6.481 20.353 68.703 1.00 9.73 146 ILE A O 1
ATOM 932 N N . GLY A 1 126 ? 4.810 20.546 70.201 1.00 8.48 147 GLY A N 1
ATOM 933 C CA . GLY A 1 126 ? 3.829 19.877 69.371 1.00 9.79 147 GLY A CA 1
ATOM 934 C C . GLY A 1 126 ? 2.471 20.516 69.538 1.00 8.84 147 GLY A C 1
ATOM 935 O O . GLY A 1 126 ? 2.113 20.964 70.627 1.00 9.17 147 GLY A O 1
ATOM 936 N N . VAL A 1 127 ? 1.713 20.535 68.451 1.00 9.38 148 VAL A N 1
ATOM 937 C CA . VAL A 1 127 ? 0.366 21.074 68.439 1.00 9.47 148 VAL A CA 1
ATOM 938 C C . VAL A 1 127 ? -0.557 20.070 67.766 1.00 9.59 148 VAL A C 1
ATOM 939 O O . VAL A 1 127 ? -0.211 19.501 66.729 1.00 9.95 148 VAL A O 1
ATOM 943 N N . GLY A 1 128 ? -1.748 19.908 68.334 1.00 9.48 149 GLY A N 1
ATOM 944 C CA . GLY A 1 128 ? -2.779 19.075 67.751 1.00 10.44 149 GLY A CA 1
ATOM 945 C C . GLY A 1 128 ? -4.138 19.725 67.907 1.00 9.88 149 GLY A C 1
ATOM 946 O O . GLY A 1 128 ? -4.380 20.434 68.872 1.00 10.87 149 GLY A O 1
ATOM 947 N N . GLY A 1 129 ? -5.010 19.490 66.928 1.00 10.76 150 GLY A N 1
ATOM 948 C CA . GLY A 1 129 ? -6.380 19.983 66.947 1.00 12.32 150 GLY A CA 1
ATOM 949 C C . GLY A 1 129 ? -6.799 20.797 65.740 1.00 12.98 150 GLY A C 1
ATOM 950 O O . GLY A 1 129 ? -7.998 21.023 65.542 1.00 15.48 150 GLY A O 1
ATOM 951 N N . ALA A 1 130 ? -5.836 21.267 64.948 1.00 13.12 151 ALA A N 1
ATOM 952 C CA . ALA A 1 130 ? -6.105 22.115 63.788 1.00 14.87 151 ALA A CA 1
ATOM 953 C C . ALA A 1 130 ? -5.773 21.426 62.476 1.00 15.76 151 ALA A C 1
ATOM 954 O O . ALA A 1 130 ? -5.844 22.050 61.414 1.00 18.10 151 ALA A O 1
ATOM 956 N N . HIS A 1 131 ? -5.428 20.144 62.544 1.00 15.68 152 HIS A N 1
ATOM 957 C CA . HIS A 1 131 ? -4.950 19.398 61.390 1.00 17.89 152 HIS A CA 1
ATOM 958 C C . HIS A 1 131 ? -3.572 19.906 61.000 1.00 18.49 152 HIS A C 1
ATOM 959 O O . HIS A 1 131 ? -3.118 20.963 61.451 1.00 18.83 152 HIS A O 1
ATOM 966 N N . GLY A 1 132 ? -2.912 19.137 60.153 1.00 18.82 153 GLY A N 1
ATOM 967 C CA . GLY A 1 132 ? -1.487 19.258 59.955 1.00 17.55 153 GLY A CA 1
ATOM 968 C C . GLY A 1 132 ? -0.930 20.635 59.667 1.00 16.93 153 GLY A C 1
ATOM 969 O O . GLY A 1 132 ? -0.039 21.094 60.378 1.00 14.91 153 GLY A O 1
ATOM 970 N N . SER A 1 133 ? -1.417 21.295 58.619 1.00 17.04 154 SER A N 1
ATOM 971 C CA A SER A 1 133 ? -0.823 22.548 58.170 0.34 16.74 154 SER A CA 1
ATOM 972 C CA B SER A 1 133 ? -0.799 22.546 58.174 0.33 16.72 154 SER A CA 1
ATOM 973 C CA C SER A 1 133 ? -0.820 22.553 58.167 0.33 16.98 154 SER A CA 1
ATOM 974 C C . SER A 1 133 ? -0.881 23.618 59.259 1.00 15.46 154 SER A C 1
ATOM 975 O O . SER A 1 133 ? 0.113 24.283 59.557 1.00 15.92 154 SER A O 1
ATOM 982 N N . GLU A 1 134 ? -2.050 23.779 59.861 1.00 13.70 155 GLU A N 1
ATOM 983 C CA A GLU A 1 134 ? -2.218 24.772 60.906 0.50 12.70 155 GLU A CA 1
ATOM 984 C CA B GLU A 1 134 ? -2.219 24.778 60.914 0.50 12.98 155 GLU A CA 1
ATOM 985 C C . GLU A 1 134 ? -1.481 24.366 62.185 1.00 11.98 155 GLU A C 1
ATOM 986 O O . GLU A 1 134 ? -0.944 25.208 62.882 1.00 12.36 155 GLU A O 1
ATOM 997 N N . ASP A 1 135 ? -1.449 23.068 62.486 1.00 11.68 156 ASP A N 1
ATOM 998 C CA . ASP A 1 135 ? -0.677 22.589 63.642 1.00 11.58 156 ASP A CA 1
ATOM 999 C C . ASP A 1 135 ? 0.790 23.016 63.484 1.00 11.10 156 ASP A C 1
ATOM 1000 O O . ASP A 1 135 ? 1.415 23.502 64.415 1.00 11.66 156 ASP A O 1
ATOM 1005 N N . GLY A 1 136 ? 1.332 22.826 62.280 1.00 11.35 157 GLY A N 1
ATOM 1006 C CA . GLY A 1 136 ? 2.702 23.211 61.984 1.00 12.21 157 GLY A CA 1
ATOM 1007 C C . GLY A 1 136 ? 2.925 24.708 62.072 1.00 12.00 157 GLY A C 1
ATOM 1008 O O . GLY A 1 136 ? 3.940 25.169 62.577 1.00 12.45 157 GLY A O 1
ATOM 1009 N N . ARG A 1 137 ? 1.973 25.479 61.566 1.00 11.92 158 ARG A N 1
ATOM 1010 C CA . ARG A 1 137 ? 2.075 26.925 61.609 1.00 12.09 158 ARG A CA 1
ATOM 1011 C C . ARG A 1 137 ? 2.095 27.421 63.050 1.00 11.54 158 ARG A C 1
ATOM 1012 O O . ARG A 1 137 ? 2.897 28.285 63.422 1.00 12.35 158 ARG A O 1
ATOM 1020 N N . LEU A 1 138 ? 1.195 26.872 63.866 1.00 11.65 159 LEU A N 1
ATOM 1021 C CA . LEU A 1 138 ? 1.121 27.253 65.263 1.00 11.47 159 LEU A CA 1
ATOM 1022 C C . LEU A 1 138 ? 2.384 26.838 66.009 1.00 11.40 159 LEU A C 1
ATOM 1023 O O . LEU A 1 138 ? 2.927 27.611 66.780 1.00 12.22 159 LEU A O 1
ATOM 1028 N N . ALA A 1 139 ? 2.870 25.620 65.776 1.00 11.17 160 ALA A N 1
ATOM 1029 C CA . ALA A 1 139 ? 4.066 25.156 66.474 1.00 10.89 160 ALA A CA 1
ATOM 1030 C C . ALA A 1 139 ? 5.247 26.074 66.168 1.00 10.33 160 ALA A C 1
ATOM 1031 O O . ALA A 1 139 ? 6.045 26.364 67.045 1.00 11.02 160 ALA A O 1
ATOM 1033 N N . ARG A 1 140 ? 5.354 26.508 64.918 1.00 10.70 161 ARG A N 1
ATOM 1034 C CA . ARG A 1 140 ? 6.451 27.388 64.514 1.00 11.42 161 ARG A CA 1
ATOM 1035 C C . ARG A 1 140 ? 6.408 28.724 65.256 1.00 11.12 161 ARG A C 1
ATOM 1036 O O . ARG A 1 140 ? 7.436 29.250 65.672 1.00 11.82 161 ARG A O 1
ATOM 1044 N N . ILE A 1 141 ? 5.211 29.273 65.427 1.00 12.17 162 ILE A N 1
ATOM 1045 C CA . ILE A 1 141 ? 5.057 30.523 66.147 1.00 13.48 162 ILE A CA 1
ATOM 1046 C C . ILE A 1 141 ? 5.598 30.372 67.570 1.00 13.02 162 ILE A C 1
ATOM 1047 O O . ILE A 1 141 ? 6.281 31.256 68.098 1.00 13.18 162 ILE A O 1
ATOM 1052 N N . GLY A 1 142 ? 5.321 29.228 68.190 1.00 13.09 163 GLY A N 1
ATOM 1053 C CA . GLY A 1 142 ? 5.879 28.938 69.502 1.00 13.05 163 GLY A CA 1
ATOM 1054 C C . GLY A 1 142 ? 7.392 28.914 69.481 1.00 12.06 163 GLY A C 1
ATOM 1055 O O . GLY A 1 142 ? 8.049 29.518 70.330 1.00 12.84 163 GLY A O 1
ATOM 1056 N N . LEU A 1 143 ? 7.951 28.191 68.519 1.00 11.76 164 LEU A N 1
ATOM 1057 C CA . LEU A 1 143 ? 9.393 28.059 68.415 1.00 12.70 164 LEU A CA 1
ATOM 1058 C C . LEU A 1 143 ? 10.072 29.413 68.264 1.00 12.95 164 LEU A C 1
ATOM 1059 O O . LEU A 1 143 ? 11.130 29.652 68.829 1.00 13.22 164 LEU A O 1
ATOM 1064 N N . LEU A 1 144 ? 9.453 30.297 67.491 1.00 12.58 165 LEU A N 1
ATOM 1065 C CA . LEU A 1 144 ? 10.093 31.568 67.165 1.00 12.75 165 LEU A CA 1
ATOM 1066 C C . LEU A 1 144 ? 10.259 32.496 68.359 1.00 13.36 165 LEU A C 1
ATOM 1067 O O . LEU A 1 144 ? 11.050 33.435 68.288 1.00 14.61 165 LEU A O 1
ATOM 1072 N N . VAL A 1 145 ? 9.562 32.231 69.463 1.00 12.72 166 VAL A N 1
ATOM 1073 C CA A VAL A 1 145 ? 9.739 32.965 70.712 0.50 13.74 166 VAL A CA 1
ATOM 1074 C CA B VAL A 1 145 ? 9.760 33.040 70.663 0.50 14.58 166 VAL A CA 1
ATOM 1075 C C . VAL A 1 145 ? 11.189 32.888 71.198 1.00 13.57 166 VAL A C 1
ATOM 1076 O O . VAL A 1 145 ? 11.677 33.774 71.899 1.00 15.36 166 VAL A O 1
ATOM 1083 N N . LEU A 1 146 ? 11.877 31.805 70.839 1.00 13.00 167 LEU A N 1
ATOM 1084 C CA . LEU A 1 146 ? 13.220 31.534 71.351 1.00 13.43 167 LEU A CA 1
ATOM 1085 C C . LEU A 1 146 ? 14.370 31.888 70.403 1.00 13.87 167 LEU A C 1
ATOM 1086 O O . LEU A 1 146 ? 15.501 31.462 70.622 1.00 14.31 167 LEU A O 1
ATOM 1091 N N . GLN A 1 147 ? 14.097 32.660 69.356 1.00 13.37 168 GLN A N 1
ATOM 1092 C CA . GLN A 1 147 ? 15.163 33.090 68.434 1.00 14.76 168 GLN A CA 1
ATOM 1093 C C . GLN A 1 147 ? 16.312 33.724 69.180 1.00 14.93 168 GLN A C 1
ATOM 1094 O O . GLN A 1 147 ? 16.091 34.505 70.101 1.00 16.19 168 GLN A O 1
ATOM 1100 N N . HIS A 1 148 ? 17.530 33.390 68.767 1.00 14.00 169 HIS A N 1
ATOM 1101 C CA . HIS A 1 148 ? 18.741 33.872 69.408 1.00 14.70 169 HIS A CA 1
ATOM 1102 C C . HIS A 1 148 ? 19.910 33.885 68.437 1.00 15.19 169 HIS A C 1
ATOM 1103 O O . HIS A 1 148 ? 19.751 33.544 67.264 1.00 15.80 169 HIS A O 1
ATOM 1111 N N . THR B 1 8 ? -37.012 8.531 78.612 1.00 36.14 29 THR B N 1
ATOM 1112 C CA . THR B 1 8 ? -35.830 8.197 79.463 1.00 35.85 29 THR B CA 1
ATOM 1113 C C . THR B 1 8 ? -34.798 9.338 79.452 1.00 33.91 29 THR B C 1
ATOM 1114 O O . THR B 1 8 ? -34.215 9.657 80.490 1.00 34.56 29 THR B O 1
ATOM 1118 N N . ALA B 1 9 ? -34.598 9.960 78.287 1.00 31.90 30 ALA B N 1
ATOM 1119 C CA . ALA B 1 9 ? -33.489 10.908 78.077 1.00 29.71 30 ALA B CA 1
ATOM 1120 C C . ALA B 1 9 ? -33.568 12.188 78.912 1.00 29.25 30 ALA B C 1
ATOM 1121 O O . ALA B 1 9 ? -32.543 12.695 79.357 1.00 26.70 30 ALA B O 1
ATOM 1123 N N . GLY B 1 10 ? -34.772 12.716 79.117 1.00 29.68 31 GLY B N 1
ATOM 1124 C CA . GLY B 1 10 ? -34.934 13.959 79.876 1.00 29.45 31 GLY B CA 1
ATOM 1125 C C . GLY B 1 10 ? -34.535 15.195 79.080 1.00 29.34 31 GLY B C 1
ATOM 1126 O O . GLY B 1 10 ? -34.385 15.140 77.855 1.00 30.17 31 GLY B O 1
ATOM 1127 N N . ALA B 1 11 ? -34.358 16.308 79.785 1.00 28.44 32 ALA B N 1
ATOM 1128 C CA . ALA B 1 11 ? -34.102 17.600 79.157 1.00 27.43 32 ALA B CA 1
ATOM 1129 C C . ALA B 1 11 ? -32.607 17.859 78.949 1.00 25.32 32 ALA B C 1
ATOM 1130 O O . ALA B 1 11 ? -31.746 17.203 79.569 1.00 26.15 32 ALA B O 1
ATOM 1132 N N . ILE B 1 12 ? -32.307 18.817 78.073 1.00 23.54 33 ILE B N 1
ATOM 1133 C CA . ILE B 1 12 ? -30.942 19.302 77.904 1.00 20.92 33 ILE B CA 1
ATOM 1134 C C . ILE B 1 12 ? -30.577 20.108 79.143 1.00 20.65 33 ILE B C 1
ATOM 1135 O O . ILE B 1 12 ? -31.321 20.983 79.589 1.00 24.34 33 ILE B O 1
ATOM 1140 N N . VAL B 1 13 ? -29.428 19.772 79.697 1.00 17.64 34 VAL B N 1
ATOM 1141 C CA . VAL B 1 13 ? -28.888 20.386 80.880 1.00 16.37 34 VAL B CA 1
ATOM 1142 C C . VAL B 1 13 ? -27.668 21.180 80.449 1.00 14.89 34 VAL B C 1
ATOM 1143 O O . VAL B 1 13 ? -26.829 20.663 79.697 1.00 15.16 34 VAL B O 1
ATOM 1147 N N . ARG B 1 14 ? -27.604 22.444 80.873 1.00 13.99 35 ARG B N 1
ATOM 1148 C CA A ARG B 1 14 ? -26.466 23.308 80.588 0.70 14.25 35 ARG B CA 1
ATOM 1149 C CA B ARG B 1 14 ? -26.476 23.327 80.590 0.30 14.34 35 ARG B CA 1
ATOM 1150 C C . ARG B 1 14 ? -25.746 23.625 81.890 1.00 13.68 35 ARG B C 1
ATOM 1151 O O . ARG B 1 14 ? -26.384 23.890 82.918 1.00 16.35 35 ARG B O 1
ATOM 1166 N N . GLU B 1 15 ? -24.420 23.592 81.845 1.00 12.59 36 GLU B N 1
ATOM 1167 C CA . GLU B 1 15 ? -23.593 23.840 83.018 1.00 12.83 36 GLU B CA 1
ATOM 1168 C C . GLU B 1 15 ? -22.385 24.670 82.619 1.00 12.58 36 GLU B C 1
ATOM 1169 O O . GLU B 1 15 ? -22.008 24.695 81.442 1.00 11.85 36 GLU B O 1
ATOM 1175 N N . PRO B 1 16 ? -21.748 25.317 83.600 1.00 13.14 37 PRO B N 1
ATOM 1176 C CA . PRO B 1 16 ? -20.506 26.009 83.321 1.00 13.73 37 PRO B CA 1
ATOM 1177 C C . PRO B 1 16 ? -19.446 25.071 82.751 1.00 13.48 37 PRO B C 1
ATOM 1178 O O . PRO B 1 16 ? -19.485 23.863 82.989 1.00 13.29 37 PRO B O 1
ATOM 1182 N N . VAL B 1 17 ? -18.530 25.662 81.993 1.00 13.60 38 VAL B N 1
ATOM 1183 C CA A VAL B 1 17 ? -17.372 24.990 81.412 0.50 12.69 38 VAL B CA 1
ATOM 1184 C CA B VAL B 1 17 ? -17.367 24.950 81.491 0.50 13.77 38 VAL B CA 1
ATOM 1185 C C . VAL B 1 17 ? -16.132 25.776 81.801 1.00 13.33 38 VAL B C 1
ATOM 1186 O O . VAL B 1 17 ? -16.097 26.990 81.580 1.00 14.93 38 VAL B O 1
ATOM 1193 N N . LEU B 1 18 ? -15.128 25.109 82.359 1.00 12.27 39 LEU B N 1
ATOM 1194 C CA . LEU B 1 18 ? -13.858 25.766 82.629 1.00 11.77 39 LEU B CA 1
ATOM 1195 C C . LEU B 1 18 ? -13.162 25.982 81.293 1.00 11.17 39 LEU B C 1
ATOM 1196 O O . LEU B 1 18 ? -12.916 25.034 80.545 1.00 12.16 39 LEU B O 1
ATOM 1201 N N . THR B 1 19 ? -12.883 27.231 80.960 1.00 11.33 40 THR B N 1
ATOM 1202 C CA . THR B 1 19 ? -12.338 27.529 79.648 1.00 11.95 40 THR B CA 1
ATOM 1203 C C . THR B 1 19 ? -10.825 27.307 79.632 1.00 11.43 40 THR B C 1
ATOM 1204 O O . THR B 1 19 ? -10.165 27.280 80.672 1.00 11.80 40 THR B O 1
ATOM 1208 N N . GLY B 1 20 ? -10.267 27.181 78.433 1.00 11.58 41 GLY B N 1
ATOM 1209 C CA . GLY B 1 20 ? -8.825 27.099 78.301 1.00 11.62 41 GLY B CA 1
ATOM 1210 C C . GLY B 1 20 ? -8.166 28.345 78.863 1.00 11.45 41 GLY B C 1
ATOM 1211 O O . GLY B 1 20 ? -7.111 28.256 79.480 1.00 11.76 41 GLY B O 1
ATOM 1212 N N . GLU B 1 21 ? -8.770 29.509 78.630 1.00 11.50 42 GLU B N 1
ATOM 1213 C CA . GLU B 1 21 ? -8.237 30.764 79.149 1.00 12.19 42 GLU B CA 1
ATOM 1214 C C . GLU B 1 21 ? -8.203 30.766 80.669 1.00 11.63 42 GLU B C 1
ATOM 1215 O O . GLU B 1 21 ? -7.244 31.252 81.264 1.00 12.88 42 GLU B O 1
ATOM 1221 N N . GLN B 1 22 ? -9.253 30.247 81.303 1.00 11.75 43 GLN B N 1
ATOM 1222 C CA . GLN B 1 22 ? -9.274 30.156 82.760 1.00 11.41 43 GLN B CA 1
ATOM 1223 C C . GLN B 1 22 ? -8.182 29.210 83.267 1.00 10.73 43 GLN B C 1
ATOM 1224 O O . GLN B 1 22 ? -7.435 29.546 84.175 1.00 11.49 43 GLN B O 1
ATOM 1230 N N . ALA B 1 23 ? -8.065 28.036 82.656 1.00 10.74 44 ALA B N 1
ATOM 1231 C CA . ALA B 1 23 ? -7.047 27.082 83.077 1.00 10.25 44 ALA B CA 1
ATOM 1232 C C . ALA B 1 23 ? -5.654 27.682 82.907 1.00 10.29 44 ALA B C 1
ATOM 1233 O O . ALA B 1 23 ? -4.792 27.514 83.770 1.00 10.60 44 ALA B O 1
ATOM 1235 N N . GLN B 1 24 ? -5.439 28.398 81.801 1.00 10.29 45 GLN B N 1
ATOM 1236 C CA . GLN B 1 24 ? -4.162 29.030 81.533 1.00 10.86 45 GLN B CA 1
ATOM 1237 C C . GLN B 1 24 ? -3.851 30.094 82.583 1.00 10.40 45 GLN B C 1
ATOM 1238 O O . GLN B 1 24 ? -2.734 30.164 83.099 1.00 11.81 45 GLN B O 1
ATOM 1244 N N . ALA B 1 25 ? -4.831 30.938 82.888 1.00 11.42 46 ALA B N 1
ATOM 1245 C CA . ALA B 1 25 ? -4.637 31.968 83.892 1.00 11.84 46 ALA B CA 1
ATOM 1246 C C . ALA B 1 25 ? -4.289 31.353 85.247 1.00 11.62 46 ALA B C 1
ATOM 1247 O O . ALA B 1 25 ? -3.444 31.871 85.965 1.00 12.49 46 ALA B O 1
ATOM 1257 N N . VAL B 1 27 ? -2.765 28.402 85.909 1.00 10.87 48 VAL B N 1
ATOM 1258 C CA . VAL B 1 27 ? -1.392 27.899 85.974 1.00 11.14 48 VAL B CA 1
ATOM 1259 C C . VAL B 1 27 ? -0.364 29.035 85.956 1.00 11.49 48 VAL B C 1
ATOM 1260 O O . VAL B 1 27 ? 0.644 28.967 86.644 1.00 11.59 48 VAL B O 1
ATOM 1264 N N . GLU B 1 28 ? -0.644 30.088 85.203 1.00 11.85 49 GLU B N 1
ATOM 1265 C CA . GLU B 1 28 ? 0.260 31.241 85.166 1.00 12.50 49 GLU B CA 1
ATOM 1266 C C . GLU B 1 28 ? 0.402 31.888 86.541 1.00 13.56 49 GLU B C 1
ATOM 1267 O O . GLU B 1 28 ? 1.521 32.169 86.980 1.00 13.52 49 GLU B O 1
ATOM 1273 N N . VAL B 1 29 ? -0.714 32.125 87.235 1.00 12.38 50 VAL B N 1
ATOM 1274 C CA A VAL B 1 29 ? -0.623 32.781 88.540 0.50 13.05 50 VAL B CA 1
ATOM 1275 C CA B VAL B 1 29 ? -0.653 32.764 88.553 0.50 13.89 50 VAL B CA 1
ATOM 1276 C C . VAL B 1 29 ? 0.053 31.873 89.567 1.00 13.06 50 VAL B C 1
ATOM 1277 O O . VAL B 1 29 ? 0.827 32.344 90.398 1.00 13.81 50 VAL B O 1
ATOM 1284 N N . VAL B 1 30 ? -0.200 30.574 89.491 1.00 12.55 51 VAL B N 1
ATOM 1285 C CA . VAL B 1 30 ? 0.438 29.648 90.420 1.00 13.44 51 VAL B CA 1
ATOM 1286 C C . VAL B 1 30 ? 1.947 29.627 90.210 1.00 12.67 51 VAL B C 1
ATOM 1287 O O . VAL B 1 30 ? 2.717 29.667 91.175 1.00 13.46 51 VAL B O 1
ATOM 1304 N N . HIS B 1 32 ? 3.846 31.982 88.944 1.00 13.54 53 HIS B N 1
ATOM 1305 C CA . HIS B 1 32 ? 4.397 33.249 89.411 1.00 14.72 53 HIS B CA 1
ATOM 1306 C C . HIS B 1 32 ? 4.567 33.227 90.930 1.00 14.04 53 HIS B C 1
ATOM 1307 O O . HIS B 1 32 ? 5.625 33.588 91.450 1.00 15.12 53 HIS B O 1
ATOM 1314 N N . GLU B 1 33 ? 3.532 32.802 91.641 1.00 13.61 54 GLU B N 1
ATOM 1315 C CA . GLU B 1 33 ? 3.597 32.725 93.095 1.00 14.30 54 GLU B CA 1
ATOM 1316 C C . GLU B 1 33 ? 4.655 31.721 93.553 1.00 14.17 54 GLU B C 1
ATOM 1317 O O . GLU B 1 33 ? 5.360 31.959 94.539 1.00 15.09 54 GLU B O 1
ATOM 1323 N N . ALA B 1 34 ? 4.768 30.593 92.859 1.00 13.98 55 ALA B N 1
ATOM 1324 C CA . ALA B 1 34 ? 5.748 29.592 93.246 1.00 14.57 55 ALA B CA 1
ATOM 1325 C C . ALA B 1 34 ? 7.163 30.158 93.143 1.00 16.28 55 ALA B C 1
ATOM 1326 O O . ALA B 1 34 ? 7.972 29.997 94.069 1.00 17.26 55 ALA B O 1
ATOM 1328 N N . ARG B 1 35 ? 7.466 30.824 92.036 1.00 18.08 56 ARG B N 1
ATOM 1329 C CA A ARG B 1 35 ? 8.781 31.432 91.850 0.60 19.97 56 ARG B CA 1
ATOM 1330 C CA B ARG B 1 35 ? 8.796 31.412 91.855 0.40 19.94 56 ARG B CA 1
ATOM 1331 C C . ARG B 1 35 ? 9.054 32.516 92.897 1.00 20.32 56 ARG B C 1
ATOM 1332 O O . ARG B 1 35 ? 10.140 32.568 93.475 1.00 22.17 56 ARG B O 1
ATOM 1347 N N . GLU B 1 36 ? 8.059 33.361 93.175 1.00 19.19 57 GLU B N 1
ATOM 1348 C CA . GLU B 1 36 ? 8.217 34.400 94.207 1.00 20.42 57 GLU B CA 1
ATOM 1349 C C . GLU B 1 36 ? 8.396 33.813 95.613 1.00 19.82 57 GLU B C 1
ATOM 1350 O O . GLU B 1 36 ? 9.000 34.444 96.490 1.00 21.37 57 GLU B O 1
ATOM 1356 N N . SER B 1 37 ? 7.870 32.608 95.831 1.00 18.41 58 SER B N 1
ATOM 1357 C CA . SER B 1 37 ? 7.879 31.964 97.135 1.00 18.11 58 SER B CA 1
ATOM 1358 C C . SER B 1 37 ? 9.081 31.058 97.379 1.00 17.69 58 SER B C 1
ATOM 1359 O O . SER B 1 37 ? 9.299 30.645 98.518 1.00 20.71 58 SER B O 1
ATOM 1362 N N . GLY B 1 38 ? 9.823 30.716 96.323 1.00 16.57 59 GLY B N 1
ATOM 1363 C CA . GLY B 1 38 ? 10.968 29.816 96.433 1.00 16.50 59 GLY B CA 1
ATOM 1364 C C . GLY B 1 38 ? 10.680 28.341 96.194 1.00 15.44 59 GLY B C 1
ATOM 1365 O O . GLY B 1 38 ? 11.402 27.489 96.680 1.00 16.67 59 GLY B O 1
ATOM 1366 N N . HIS B 1 39 ? 9.616 28.033 95.457 1.00 14.95 60 HIS B N 1
ATOM 1367 C CA . HIS B 1 39 ? 9.246 26.653 95.147 1.00 14.79 60 HIS B CA 1
ATOM 1368 C C . HIS B 1 39 ? 9.449 26.326 93.677 1.00 14.08 60 HIS B C 1
ATOM 1369 O O . HIS B 1 39 ? 9.189 27.157 92.814 1.00 15.67 60 HIS B O 1
ATOM 1376 N N . ALA B 1 40 ? 9.892 25.097 93.417 1.00 13.18 61 ALA B N 1
ATOM 1377 C CA . ALA B 1 40 ? 9.989 24.531 92.073 1.00 13.49 61 ALA B CA 1
ATOM 1378 C C . ALA B 1 40 ? 8.883 23.493 91.973 1.00 12.58 61 ALA B C 1
ATOM 1379 O O . ALA B 1 40 ? 8.951 22.443 92.611 1.00 14.21 61 ALA B O 1
ATOM 1381 N N . VAL B 1 41 ? 7.857 23.789 91.181 1.00 11.54 62 VAL B N 1
ATOM 1382 C CA . VAL B 1 41 ? 6.660 22.960 91.165 1.00 11.29 62 VAL B CA 1
ATOM 1383 C C . VAL B 1 41 ? 6.214 22.611 89.762 1.00 10.40 62 VAL B C 1
ATOM 1384 O O . VAL B 1 41 ? 6.681 23.187 88.770 1.00 10.73 62 VAL B O 1
ATOM 1388 N N . THR B 1 42 ? 5.274 21.667 89.703 1.00 9.99 63 THR B N 1
ATOM 1389 C CA . THR B 1 42 ? 4.371 21.544 88.579 1.00 10.00 63 THR B CA 1
ATOM 1390 C C . THR B 1 42 ? 2.983 21.862 89.096 1.00 9.57 63 THR B C 1
ATOM 1391 O O . THR B 1 42 ? 2.594 21.430 90.198 1.00 9.86 63 THR B O 1
ATOM 1395 N N . VAL B 1 43 ? 2.236 22.622 88.302 1.00 9.37 64 VAL B N 1
ATOM 1396 C CA . VAL B 1 43 ? 0.811 22.828 88.529 1.00 9.35 64 VAL B CA 1
ATOM 1397 C C . VAL B 1 43 ? 0.064 22.234 87.343 1.00 9.11 64 VAL B C 1
ATOM 1398 O O . VAL B 1 43 ? 0.444 22.446 86.190 1.00 9.73 64 VAL B O 1
ATOM 1402 N N . THR B 1 44 ? -0.993 21.474 87.643 1.00 8.77 65 THR B N 1
ATOM 1403 C CA . THR B 1 44 ? -1.837 20.858 86.635 1.00 9.13 65 THR B CA 1
ATOM 1404 C C . THR B 1 44 ? -3.293 21.202 86.911 1.00 8.66 65 THR B C 1
ATOM 1405 O O . THR B 1 44 ? -3.738 21.133 88.053 1.00 9.74 65 THR B O 1
ATOM 1409 N N . VAL B 1 45 ? -4.008 21.559 85.845 1.00 8.51 66 VAL B N 1
ATOM 1410 C CA . VAL B 1 45 ? -5.450 21.754 85.876 1.00 8.79 66 VAL B CA 1
ATOM 1411 C C . VAL B 1 45 ? -6.071 20.709 84.969 1.00 8.53 66 VAL B C 1
ATOM 1412 O O . VAL B 1 45 ? -5.628 20.537 83.832 1.00 9.00 66 VAL B O 1
ATOM 1416 N N . VAL B 1 46 ? -7.095 20.025 85.477 1.00 8.81 67 VAL B N 1
ATOM 1417 C CA . VAL B 1 46 ? -7.865 19.049 84.728 1.00 8.47 67 VAL B CA 1
ATOM 1418 C C . VAL B 1 46 ? -9.318 19.498 84.624 1.00 9.41 67 VAL B C 1
ATOM 1419 O O . VAL B 1 46 ? -9.807 20.264 85.467 1.00 9.59 67 VAL B O 1
ATOM 1423 N N . ASP B 1 47 ? -9.980 19.015 83.570 1.00 9.74 68 ASP B N 1
ATOM 1424 C CA . ASP B 1 47 ? -11.406 19.215 83.382 1.00 9.18 68 ASP B CA 1
ATOM 1425 C C . ASP B 1 47 ? -12.183 18.290 84.331 1.00 10.00 68 ASP B C 1
ATOM 1426 O O . ASP B 1 47 ? -11.600 17.563 85.156 1.00 10.36 68 ASP B O 1
ATOM 1431 N N . ARG B 1 48 ? -13.505 18.317 84.250 1.00 10.58 69 ARG B N 1
ATOM 1432 C CA . ARG B 1 48 ? -14.299 17.632 85.276 1.00 11.51 69 ARG B CA 1
ATOM 1433 C C . ARG B 1 48 ? -14.266 16.126 85.129 1.00 11.28 69 ARG B C 1
ATOM 1434 O O . ARG B 1 48 ? -14.688 15.417 86.038 1.00 12.48 69 ARG B O 1
ATOM 1442 N N . SER B 1 49 ? -13.789 15.644 83.983 1.00 10.28 70 SER B N 1
ATOM 1443 C CA . SER B 1 49 ? -13.611 14.226 83.737 1.00 9.86 70 SER B CA 1
ATOM 1444 C C . SER B 1 49 ? -12.163 13.802 83.940 1.00 10.42 70 SER B C 1
ATOM 1445 O O . SER B 1 49 ? -11.779 12.706 83.546 1.00 10.30 70 SER B O 1
ATOM 1448 N N . GLY B 1 50 ? -11.359 14.674 84.552 1.00 9.89 71 GLY B N 1
ATOM 1449 C CA . GLY B 1 50 ? -9.988 14.351 84.914 1.00 10.32 71 GLY B CA 1
ATOM 1450 C C . GLY B 1 50 ? -8.962 14.462 83.814 1.00 10.01 71 GLY B C 1
ATOM 1451 O O . GLY B 1 50 ? -7.833 13.994 83.984 1.00 10.67 71 GLY B O 1
ATOM 1452 N N . GLN B 1 51 ? -9.318 15.092 82.697 1.00 9.31 72 GLN B N 1
ATOM 1453 C CA A GLN B 1 51 ? -8.417 15.210 81.547 0.50 9.32 72 GLN B CA 1
ATOM 1454 C CA B GLN B 1 51 ? -8.401 15.192 81.577 0.50 9.07 72 GLN B CA 1
ATOM 1455 C C . GLN B 1 51 ? -7.753 16.582 81.544 1.00 8.62 72 GLN B C 1
ATOM 1456 O O . GLN B 1 51 ? -8.408 17.609 81.739 1.00 9.47 72 GLN B O 1
ATOM 1467 N N . ILE B 1 52 ? -6.449 16.591 81.347 1.00 8.95 73 ILE B N 1
ATOM 1468 C CA . ILE B 1 52 ? -5.660 17.803 81.446 1.00 8.90 73 ILE B CA 1
ATOM 1469 C C . ILE B 1 52 ? -6.181 18.933 80.559 1.00 8.64 73 ILE B C 1
ATOM 1470 O O . ILE B 1 52 ? -6.484 18.735 79.382 1.00 8.94 73 ILE B O 1
ATOM 1475 N N . LEU B 1 53 ? -6.237 20.126 81.154 1.00 9.22 74 LEU B N 1
ATOM 1476 C CA . LEU B 1 53 ? -6.396 21.391 80.434 1.00 9.29 74 LEU B CA 1
ATOM 1477 C C . LEU B 1 53 ? -5.106 22.220 80.410 1.00 9.15 74 LEU B C 1
ATOM 1478 O O . LEU B 1 53 ? -4.861 22.936 79.443 1.00 10.32 74 LEU B O 1
ATOM 1483 N N . ALA B 1 54 ? -4.312 22.166 81.479 1.00 9.02 75 ALA B N 1
ATOM 1484 C CA . ALA B 1 54 ? -3.097 22.976 81.548 1.00 9.08 75 ALA B CA 1
ATOM 1485 C C . ALA B 1 54 ? -2.089 22.341 82.481 1.00 9.09 75 ALA B C 1
ATOM 1486 O O . ALA B 1 54 ? -2.456 21.793 83.513 1.00 9.39 75 ALA B O 1
ATOM 1488 N N . VAL B 1 55 ? -0.818 22.444 82.106 1.00 8.92 76 VAL B N 1
ATOM 1489 C CA . VAL B 1 55 ? 0.314 22.019 82.930 1.00 8.37 76 VAL B CA 1
ATOM 1490 C C . VAL B 1 55 ? 1.415 23.056 82.749 1.00 8.26 76 VAL B C 1
ATOM 1491 O O . VAL B 1 55 ? 1.711 23.451 81.618 1.00 8.98 76 VAL B O 1
ATOM 1495 N N . LEU B 1 56 ? 2.019 23.486 83.850 1.00 9.23 77 LEU B N 1
ATOM 1496 C CA . LEU B 1 56 ? 3.304 24.173 83.786 1.00 8.56 77 LEU B CA 1
ATOM 1497 C C . LEU B 1 56 ? 4.221 23.536 84.823 1.00 8.87 77 LEU B C 1
ATOM 1498 O O . LEU B 1 56 ? 3.839 23.353 85.977 1.00 9.53 77 LEU B O 1
ATOM 1503 N N . ARG B 1 57 ? 5.436 23.216 84.389 1.00 9.96 78 ARG B N 1
ATOM 1504 C CA . ARG B 1 57 ? 6.478 22.667 85.237 1.00 9.53 78 ARG B CA 1
ATOM 1505 C C . ARG B 1 57 ? 7.728 23.539 85.184 1.00 9.23 78 ARG B C 1
ATOM 1506 O O . ARG B 1 57 ? 8.164 23.970 84.117 1.00 10.73 78 ARG B O 1
ATOM 1514 N N . ASP B 1 58 ? 8.289 23.788 86.362 1.00 9.92 79 ASP B N 1
ATOM 1515 C CA A ASP B 1 58 ? 9.595 24.423 86.523 0.50 10.73 79 ASP B CA 1
ATOM 1516 C CA B ASP B 1 58 ? 9.584 24.438 86.467 0.50 10.78 79 ASP B CA 1
ATOM 1517 C C . ASP B 1 58 ? 10.667 23.432 86.071 1.00 10.77 79 ASP B C 1
ATOM 1518 O O . ASP B 1 58 ? 10.601 22.259 86.425 1.00 11.70 79 ASP B O 1
ATOM 1527 N N . HIS B 1 59 ? 11.666 23.873 85.319 1.00 10.76 80 HIS B N 1
ATOM 1528 C CA . HIS B 1 59 ? 12.707 22.932 84.878 1.00 11.36 80 HIS B CA 1
ATOM 1529 C C . HIS B 1 59 ? 13.538 22.378 86.027 1.00 11.35 80 HIS B C 1
ATOM 1530 O O . HIS B 1 59 ? 14.229 21.382 85.849 1.00 13.44 80 HIS B O 1
ATOM 1537 N N . HIS B 1 60 ? 13.458 22.984 87.209 1.00 11.65 81 HIS B N 1
ATOM 1538 C CA . HIS B 1 60 ? 14.091 22.385 88.388 1.00 12.92 81 HIS B CA 1
ATOM 1539 C C . HIS B 1 60 ? 13.145 21.581 89.277 1.00 12.50 81 HIS B C 1
ATOM 1540 O O . HIS B 1 60 ? 13.536 21.137 90.350 1.00 14.02 81 HIS B O 1
ATOM 1547 N N . ALA B 1 61 ? 11.906 21.394 88.832 1.00 11.47 82 ALA B N 1
ATOM 1548 C CA . ALA B 1 61 ? 10.982 20.481 89.487 1.00 11.78 82 ALA B CA 1
ATOM 1549 C C . ALA B 1 61 ? 11.166 19.077 88.920 1.00 12.20 82 ALA B C 1
ATOM 1550 O O . ALA B 1 61 ? 11.199 18.882 87.704 1.00 12.90 82 ALA B O 1
ATOM 1552 N N . GLY B 1 62 ? 11.316 18.097 89.808 1.00 12.77 83 GLY B N 1
ATOM 1553 C CA . GLY B 1 62 ? 11.454 16.716 89.381 1.00 12.98 83 GLY B CA 1
ATOM 1554 C C . GLY B 1 62 ? 10.289 16.264 88.524 1.00 11.15 83 GLY B C 1
ATOM 1555 O O . GLY B 1 62 ? 9.161 16.720 88.710 1.00 11.07 83 GLY B O 1
ATOM 1556 N N . VAL B 1 63 ? 10.534 15.353 87.593 1.00 11.36 84 VAL B N 1
ATOM 1557 C CA . VAL B 1 63 ? 9.447 14.864 86.753 1.00 11.91 84 VAL B CA 1
ATOM 1558 C C . VAL B 1 63 ? 8.331 14.202 87.539 1.00 10.84 84 VAL B C 1
ATOM 1559 O O . VAL B 1 63 ? 7.195 14.186 87.059 1.00 11.64 84 VAL B O 1
ATOM 1563 N N . HIS B 1 64 ? 8.603 13.706 88.752 1.00 10.09 85 HIS B N 1
ATOM 1564 C CA . HIS B 1 64 ? 7.516 13.125 89.538 1.00 9.96 85 HIS B CA 1
ATOM 1565 C C . HIS B 1 64 ? 6.422 14.130 89.816 1.00 9.78 85 HIS B C 1
ATOM 1566 O O . HIS B 1 64 ? 5.287 13.737 90.067 1.00 10.63 85 HIS B O 1
ATOM 1573 N N . THR B 1 65 ? 6.753 15.414 89.805 1.00 9.78 86 THR B N 1
ATOM 1574 C CA . THR B 1 65 ? 5.751 16.421 90.096 1.00 10.13 86 THR B CA 1
ATOM 1575 C C . THR B 1 65 ? 4.680 16.519 89.003 1.00 8.65 86 THR B C 1
ATOM 1576 O O . THR B 1 65 ? 3.593 17.007 89.267 1.00 10.00 86 THR B O 1
ATOM 1580 N N . LEU B 1 66 ? 4.972 16.024 87.800 1.00 9.52 87 LEU B N 1
ATOM 1581 C CA . LEU B 1 66 ? 3.968 15.889 86.752 1.00 8.89 87 LEU B CA 1
ATOM 1582 C C . LEU B 1 66 ? 2.883 14.930 87.215 1.00 8.91 87 LEU B C 1
ATOM 1583 O O . LEU B 1 66 ? 1.687 15.239 87.158 1.00 10.56 87 LEU B O 1
ATOM 1588 N N . ASN B 1 67 ? 3.306 13.764 87.691 1.00 10.12 88 ASN B N 1
ATOM 1589 C CA . ASN B 1 67 ? 2.373 12.762 88.215 1.00 10.41 88 ASN B CA 1
ATOM 1590 C C . ASN B 1 67 ? 1.687 13.235 89.479 1.00 10.58 88 ASN B C 1
ATOM 1591 O O . ASN B 1 67 ? 0.483 13.083 89.630 1.00 10.49 88 ASN B O 1
ATOM 1596 N N . ALA B 1 68 ? 2.443 13.836 90.384 1.00 10.26 89 ALA B N 1
ATOM 1597 C CA . ALA B 1 68 ? 1.885 14.258 91.654 1.00 10.71 89 ALA B CA 1
ATOM 1598 C C . ALA B 1 68 ? 0.780 15.286 91.454 1.00 10.19 89 ALA B C 1
ATOM 1599 O O . ALA B 1 68 ? -0.303 15.182 92.023 1.00 10.56 89 ALA B O 1
ATOM 1601 N N . SER B 1 69 ? 1.061 16.292 90.644 1.00 9.96 90 SER B N 1
ATOM 1602 C CA . SER B 1 69 ? 0.098 17.361 90.419 1.00 10.02 90 SER B CA 1
ATOM 1603 C C . SER B 1 69 ? -1.114 16.859 89.655 1.00 9.71 90 SER B C 1
ATOM 1604 O O . SER B 1 69 ? -2.236 17.247 89.994 1.00 9.77 90 SER B O 1
ATOM 1607 N N . TYR B 1 70 ? -0.902 16.002 88.650 1.00 9.02 91 TYR B N 1
ATOM 1608 C CA . TYR B 1 70 ? -2.019 15.439 87.918 1.00 8.87 91 TYR B CA 1
ATOM 1609 C C . TYR B 1 70 ? -2.908 14.618 88.837 1.00 9.53 91 TYR B C 1
ATOM 1610 O O . TYR B 1 70 ? -4.127 14.769 88.827 1.00 9.12 91 TYR B O 1
ATOM 1619 N N . LYS B 1 71 ? -2.306 13.725 89.609 1.00 9.20 92 LYS B N 1
ATOM 1620 C CA . LYS B 1 71 ? -3.092 12.853 90.466 1.00 9.08 92 LYS B CA 1
ATOM 1621 C C . LYS B 1 71 ? -3.911 13.666 91.460 1.00 9.58 92 LYS B C 1
ATOM 1622 O O . LYS B 1 71 ? -5.085 13.383 91.701 1.00 10.19 92 LYS B O 1
ATOM 1628 N N . LYS B 1 72 ? -3.305 14.688 92.046 1.00 9.30 93 LYS B N 1
ATOM 1629 C CA . LYS B 1 72 ? -4.037 15.514 92.995 1.00 9.54 93 LYS B CA 1
ATOM 1630 C C . LYS B 1 72 ? -5.199 16.243 92.320 1.00 10.07 93 LYS B C 1
ATOM 1631 O O . LYS B 1 72 ? -6.297 16.319 92.872 1.00 10.01 93 LYS B O 1
ATOM 1637 N N . ALA B 1 73 ? -4.960 16.794 91.132 1.00 9.41 94 ALA B N 1
ATOM 1638 C CA . ALA B 1 73 ? -6.010 17.494 90.389 1.00 8.98 94 ALA B CA 1
ATOM 1639 C C . ALA B 1 73 ? -7.154 16.541 90.024 1.00 9.16 94 ALA B C 1
ATOM 1640 O O . ALA B 1 73 ? -8.335 16.851 90.218 1.00 9.64 94 ALA B O 1
ATOM 1642 N N . TYR B 1 74 ? -6.796 15.362 89.534 1.00 9.15 95 TYR B N 1
ATOM 1643 C CA . TYR B 1 74 ? -7.769 14.339 89.186 1.00 9.05 95 TYR B CA 1
ATOM 1644 C C . TYR B 1 74 ? -8.610 13.938 90.384 1.00 8.74 95 TYR B C 1
ATOM 1645 O O . TYR B 1 74 ? -9.828 13.791 90.287 1.00 9.55 95 TYR B O 1
ATOM 1654 N N . THR B 1 75 ? -7.924 13.702 91.492 1.00 8.82 96 THR B N 1
ATOM 1655 C CA . THR B 1 75 ? -8.571 13.215 92.700 1.00 9.16 96 THR B CA 1
ATOM 1656 C C . THR B 1 75 ? -9.562 14.254 93.207 1.00 9.68 96 THR B C 1
ATOM 1657 O O . THR B 1 75 ? -10.704 13.929 93.534 1.00 10.20 96 THR B O 1
ATOM 1661 N N . ALA B 1 76 ? -9.137 15.514 93.250 1.00 9.63 97 ALA B N 1
ATOM 1662 C CA . ALA B 1 76 ? -9.994 16.576 93.745 1.00 10.64 97 ALA B CA 1
ATOM 1663 C C . ALA B 1 76 ? -11.194 16.761 92.830 1.00 9.87 97 ALA B C 1
ATOM 1664 O O . ALA B 1 76 ? -12.309 16.961 93.315 1.00 11.62 97 ALA B O 1
ATOM 1666 N N . ALA B 1 77 ? -10.995 16.680 91.511 1.00 9.78 98 ALA B N 1
ATOM 1667 C CA . ALA B 1 77 ? -12.107 16.850 90.577 1.00 9.94 98 ALA B CA 1
ATOM 1668 C C . ALA B 1 77 ? -13.130 15.739 90.756 1.00 10.28 98 ALA B C 1
ATOM 1669 O O . ALA B 1 77 ? -14.325 15.993 90.761 1.00 11.77 98 ALA B O 1
ATOM 1671 N N . SER B 1 78 ? -12.651 14.510 90.907 1.00 10.29 99 SER B N 1
ATOM 1672 C CA . SER B 1 78 ? -13.527 13.345 90.924 1.00 10.23 99 SER B CA 1
ATOM 1673 C C . SER B 1 78 ? -14.222 13.162 92.267 1.00 10.49 99 SER B C 1
ATOM 1674 O O . SER B 1 78 ? -15.412 12.823 92.327 1.00 12.08 99 SER B O 1
ATOM 1677 N N . GLN B 1 79 ? -13.477 13.376 93.342 1.00 11.31 100 GLN B N 1
ATOM 1678 C CA A GLN B 1 79 ? -14.004 13.271 94.697 0.50 12.37 100 GLN B CA 1
ATOM 1679 C CA B GLN B 1 79 ? -14.021 13.261 94.689 0.50 12.30 100 GLN B CA 1
ATOM 1680 C C . GLN B 1 79 ? -14.778 14.514 95.133 1.00 12.88 100 GLN B C 1
ATOM 1681 O O . GLN B 1 79 ? -15.512 14.468 96.131 1.00 14.76 100 GLN B O 1
ATOM 1692 N N . LYS B 1 80 ? -14.585 15.628 94.428 1.00 12.85 101 LYS B N 1
ATOM 1693 C CA . LYS B 1 80 ? -15.248 16.900 94.739 1.00 13.27 101 LYS B CA 1
ATOM 1694 C C . LYS B 1 80 ? -14.862 17.436 96.110 1.00 14.53 101 LYS B C 1
ATOM 1695 O O . LYS B 1 80 ? -15.629 18.167 96.745 1.00 15.78 101 LYS B O 1
ATO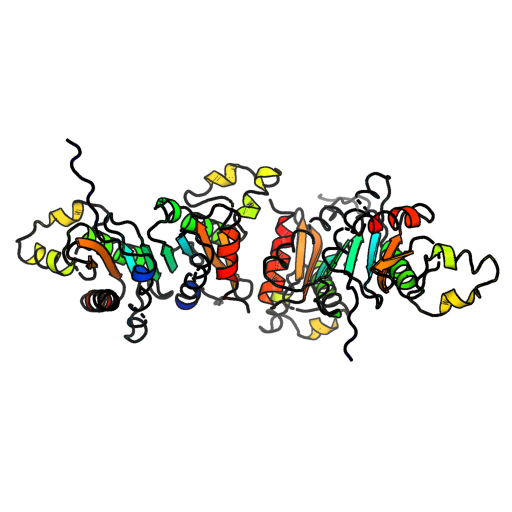M 1701 N N . ARG B 1 81 ? -13.656 17.084 96.546 1.00 14.27 102 ARG B N 1
ATOM 1702 C CA A ARG B 1 81 ? -13.099 17.460 97.853 0.50 14.59 102 ARG B CA 1
ATOM 1703 C CA B ARG B 1 81 ? -13.133 17.642 97.781 0.50 14.35 102 ARG B CA 1
ATOM 1704 C C . ARG B 1 81 ? -11.626 17.776 97.712 1.00 14.03 102 ARG B C 1
ATOM 1705 O O . ARG B 1 81 ? -10.969 17.210 96.848 1.00 13.90 102 ARG B O 1
ATOM 1720 N N . GLU B 1 82 ? -11.099 18.582 98.613 1.00 13.59 103 GLU B N 1
ATOM 1721 C CA . GLU B 1 82 ? -9.667 18.811 98.658 1.00 13.95 103 GLU B CA 1
ATOM 1722 C C . GLU B 1 82 ? -8.956 17.530 99.085 1.00 14.29 103 GLU B C 1
ATOM 1723 O O . GLU B 1 82 ? -9.428 16.813 99.972 1.00 15.18 103 GLU B O 1
ATOM 1729 N N . THR B 1 83 ? -7.821 17.229 98.453 1.00 13.48 104 THR B N 1
ATOM 1730 C CA . THR B 1 83 ? -7.097 16.014 98.780 1.00 14.24 104 THR B CA 1
ATOM 1731 C C . THR B 1 83 ? -6.628 16.024 100.236 1.00 15.19 104 THR B C 1
ATOM 1732 O O . THR B 1 83 ? -6.591 14.972 100.872 1.00 15.46 104 THR B O 1
ATOM 1736 N N . VAL B 1 84 ? -6.320 17.206 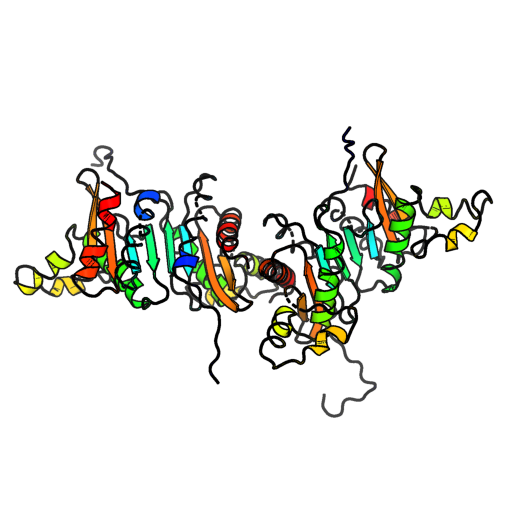100.773 1.00 14.83 105 VAL B N 1
ATOM 1737 C CA . VAL B 1 84 ? -5.927 17.307 102.185 1.00 16.26 105 VAL B CA 1
ATOM 1738 C C . VAL B 1 84 ? -7.056 16.849 103.108 1.00 16.51 105 VAL B C 1
ATOM 1739 O O . VAL B 1 84 ? -6.796 16.233 104.136 1.00 17.59 105 VAL B O 1
ATOM 1743 N N . ALA B 1 85 ? -8.304 17.115 102.731 1.00 16.28 106 ALA B N 1
ATOM 1744 C CA . ALA B 1 85 ? -9.467 16.667 103.524 1.00 16.47 106 ALA B CA 1
ATOM 1745 C C . ALA B 1 85 ? -9.608 15.144 103.519 1.00 16.57 106 ALA B C 1
ATOM 1746 O O . ALA B 1 85 ? -10.011 14.540 104.516 1.00 17.82 106 ALA B O 1
ATOM 1748 N N . ILE B 1 86 ? -9.260 14.518 102.403 1.00 16.59 107 ILE B N 1
ATOM 1749 C CA . ILE B 1 86 ? -9.295 13.065 102.296 1.00 16.59 107 ILE B CA 1
ATOM 1750 C C . ILE B 1 86 ? -8.179 12.455 103.157 1.00 18.39 107 ILE B C 1
ATOM 1751 O O . ILE B 1 86 ? -8.399 11.471 103.886 1.00 19.77 107 ILE B O 1
ATOM 1756 N N . ALA B 1 87 ? -6.993 13.051 103.085 1.00 19.20 108 ALA B N 1
ATOM 1757 C CA . ALA B 1 87 ? -5.862 12.620 103.898 1.00 21.24 108 ALA B CA 1
ATOM 1758 C C . ALA B 1 87 ? -6.230 12.644 105.381 1.00 21.59 108 ALA B C 1
ATOM 1759 O O . ALA B 1 87 ? -5.925 11.702 106.118 1.00 22.20 108 ALA B O 1
ATOM 1761 N N . ARG B 1 88 ? -6.891 13.717 105.799 1.00 21.63 109 ARG B N 1
ATOM 1762 C CA A ARG B 1 88 ? -7.278 13.844 107.197 0.50 22.45 109 ARG B CA 1
ATOM 1763 C CA B ARG B 1 88 ? -7.350 13.893 107.188 0.50 22.75 109 ARG B CA 1
ATOM 1764 C C . ARG B 1 88 ? -8.351 12.814 107.578 1.00 22.87 109 ARG B C 1
ATOM 1765 O O . ARG B 1 88 ? -8.329 12.287 108.699 1.00 24.53 109 ARG B O 1
ATOM 1780 N N . GLY B 1 89 ? -9.259 12.499 106.657 1.00 23.32 110 GLY B N 1
ATOM 1781 C CA . GLY B 1 89 ? -10.284 11.488 106.894 1.00 24.11 110 GLY B CA 1
ATOM 1782 C C . GLY B 1 89 ? -9.731 10.075 107.021 1.00 24.89 110 GLY B C 1
ATOM 1783 O O . GLY B 1 89 ? -10.260 9.265 107.784 1.00 25.30 110 GLY B O 1
ATOM 1784 N N . ILE B 1 90 ? -8.681 9.768 106.263 1.00 25.63 111 ILE B N 1
ATOM 1785 C CA . ILE B 1 90 ? -8.005 8.478 106.383 1.00 26.74 111 ILE B CA 1
ATOM 1786 C C . ILE B 1 90 ? -7.352 8.385 107.766 1.00 29.04 111 ILE B C 1
ATOM 1787 O O . ILE B 1 90 ? -7.491 7.369 108.461 1.00 29.44 111 ILE B O 1
ATOM 1792 N N . ARG B 1 91 ? -6.657 9.454 108.157 1.00 30.25 112 ARG B N 1
ATOM 1793 C CA . ARG B 1 91 ? -5.959 9.504 109.448 1.00 31.91 112 ARG B CA 1
ATOM 1794 C C . ARG B 1 91 ? -6.923 9.395 110.627 1.00 33.40 112 ARG B C 1
ATOM 1795 O O . ARG B 1 91 ? -6.631 8.690 111.594 1.00 35.07 112 ARG B O 1
ATOM 1797 N N . ASP B 1 92 ? -8.076 10.057 110.545 1.00 33.75 113 ASP B N 1
ATOM 1798 C CA . ASP B 1 92 ? -9.051 10.014 111.648 1.00 35.33 113 ASP B CA 1
ATOM 1799 C C . ASP B 1 92 ? -10.041 8.840 111.567 1.00 35.35 113 ASP B C 1
ATOM 1800 O O . ASP B 1 92 ? -10.940 8.726 112.404 1.00 36.28 113 ASP B O 1
ATOM 1805 N N . GLY B 1 93 ? -9.873 7.973 110.567 1.00 34.28 114 GLY B N 1
ATOM 1806 C CA . GLY B 1 93 ? -10.645 6.729 110.462 1.00 33.76 114 GLY B CA 1
ATOM 1807 C C . GLY B 1 93 ? -12.027 6.835 109.830 1.00 33.13 114 GLY B C 1
ATOM 1808 O O . GLY B 1 93 ? -12.749 5.836 109.750 1.00 33.67 114 GLY B O 1
ATOM 1809 N N . SER B 1 94 ? -12.403 8.032 109.376 1.00 31.49 115 SER B N 1
ATOM 1810 C CA . SER B 1 94 ? -13.709 8.240 108.744 1.00 30.08 115 SER B CA 1
ATOM 1811 C C . SER B 1 94 ? -13.722 7.809 107.276 1.00 28.52 115 SER B C 1
ATOM 1812 O O . SER B 1 94 ? -14.794 7.664 106.679 1.00 28.70 115 SER B O 1
ATOM 1815 N N . ILE B 1 95 ? -12.537 7.599 106.704 1.00 26.54 116 ILE B N 1
ATOM 1816 C CA . ILE B 1 95 ? -12.399 7.154 105.316 1.00 24.73 116 ILE B CA 1
ATOM 1817 C C . ILE B 1 95 ? -11.520 5.904 105.300 1.00 23.95 116 ILE B C 1
ATOM 1818 O O . ILE B 1 95 ? -10.404 5.942 105.819 1.00 24.07 116 ILE B O 1
ATOM 1823 N N . PRO B 1 96 ? -12.005 4.791 104.713 1.00 24.57 117 PRO B N 1
ATOM 1824 C CA . PRO B 1 96 ? -11.147 3.603 104.678 1.00 24.69 117 PRO B CA 1
ATOM 1825 C C . PRO B 1 96 ? -9.872 3.817 103.863 1.00 23.27 117 PRO B C 1
ATOM 1826 O O . PRO B 1 96 ? -9.911 4.465 102.814 1.00 23.20 117 PRO B O 1
ATOM 1830 N N . SER B 1 97 ? -8.760 3.259 104.331 1.00 22.60 118 SER B N 1
ATOM 1831 C CA . SER B 1 97 ? -7.464 3.436 103.677 1.00 22.34 118 SER B CA 1
ATOM 1832 C C . SER B 1 97 ? -7.416 2.837 102.271 1.00 20.12 118 SER B C 1
ATOM 1833 O O . SER B 1 97 ? -6.587 3.239 101.459 1.00 19.53 118 SER B O 1
ATOM 1836 N N . ASP B 1 98 ? -8.294 1.877 101.984 1.00 18.02 119 ASP B N 1
ATOM 1837 C CA . ASP B 1 98 ? -8.320 1.254 100.657 1.00 17.91 119 ASP B CA 1
ATOM 1838 C C . ASP B 1 98 ? -8.764 2.212 99.558 1.00 17.10 119 ASP B C 1
ATOM 1839 O O . ASP B 1 98 ? -8.657 1.876 98.374 1.00 17.53 119 ASP B O 1
ATOM 1844 N N . ILE B 1 99 ? -9.242 3.400 99.935 1.00 16.17 120 ILE B N 1
ATOM 1845 C CA . ILE B 1 99 ? -9.486 4.449 98.943 1.00 17.40 120 ILE B CA 1
ATOM 1846 C C . ILE B 1 99 ? -8.228 4.676 98.086 1.00 16.58 120 ILE B C 1
ATOM 1847 O O . ILE B 1 99 ? -8.340 5.020 96.913 1.00 18.83 120 ILE B O 1
ATOM 1852 N N . ARG B 1 100 ? -7.050 4.463 98.663 1.00 17.45 121 ARG B N 1
ATOM 1853 C CA . ARG B 1 100 ? -5.774 4.590 97.949 1.00 18.98 121 ARG B CA 1
ATOM 1854 C C . ARG B 1 100 ? -5.696 3.770 96.665 1.00 19.78 121 ARG B C 1
ATOM 1855 O O . ARG B 1 100 ? -4.976 4.154 95.741 1.00 20.82 121 ARG B O 1
ATOM 1863 N N . TYR B 1 101 ? -6.413 2.644 96.613 1.00 17.96 122 TYR B N 1
ATOM 1864 C CA . TYR B 1 101 ? -6.288 1.688 95.507 1.00 18.25 122 TYR B CA 1
ATOM 1865 C C . TYR B 1 101 ? -7.487 1.680 94.565 1.00 17.99 122 TYR B C 1
ATOM 1866 O O . TYR B 1 101 ? -7.532 0.876 93.641 1.00 18.98 122 TYR B O 1
ATOM 1875 N N . LEU B 1 102 ? -8.433 2.592 94.759 1.00 16.99 123 LEU B N 1
ATOM 1876 C CA . LEU B 1 102 ? -9.661 2.620 93.972 1.00 17.79 123 LEU B CA 1
ATOM 1877 C C . LEU B 1 102 ? -9.449 3.034 92.524 1.00 15.38 123 LEU B C 1
ATOM 1878 O O . LEU B 1 102 ? -10.252 2.704 91.648 1.00 16.07 123 LEU B O 1
ATOM 1883 N N . ASP B 1 103 ? -8.409 3.827 92.290 1.00 13.72 124 ASP B N 1
ATOM 1884 C CA . ASP B 1 103 ? -8.179 4.433 90.997 1.00 12.84 124 ASP B CA 1
ATOM 1885 C C . ASP B 1 103 ? -6.677 4.677 90.900 1.00 12.15 124 ASP B C 1
ATOM 1886 O O . ASP B 1 103 ? -6.090 5.203 91.837 1.00 13.35 124 ASP B O 1
ATOM 1891 N N . PRO B 1 104 ? -6.047 4.294 89.781 1.00 13.87 125 PRO B N 1
ATOM 1892 C CA . PRO B 1 104 ? -4.603 4.460 89.663 1.00 14.14 125 PRO B CA 1
ATOM 1893 C C . PRO B 1 104 ? -4.138 5.915 89.593 1.00 14.00 125 PRO B C 1
ATOM 1894 O O . PRO B 1 104 ? -2.945 6.168 89.684 1.00 15.62 125 PRO B O 1
ATOM 1898 N N . ASN B 1 105 ? -5.072 6.850 89.427 1.00 12.47 126 ASN B N 1
ATOM 1899 C CA . ASN B 1 105 ? -4.765 8.274 89.366 1.00 12.08 126 ASN B CA 1
ATOM 1900 C C . ASN B 1 105 ? -4.994 8.987 90.696 1.00 11.72 126 ASN B C 1
ATOM 1901 O O . ASN B 1 105 ? -4.909 10.206 90.768 1.00 12.38 126 ASN B O 1
ATOM 1906 N N . PHE B 1 106 ? -5.291 8.244 91.752 1.00 11.59 127 PHE B N 1
ATOM 1907 C CA . PHE B 1 106 ? -5.523 8.849 93.059 1.00 11.89 127 PHE B CA 1
ATOM 1908 C C . PHE B 1 106 ? -4.230 9.202 93.784 1.00 12.87 127 PHE B C 1
ATOM 1909 O O . PHE B 1 106 ? -3.291 8.403 93.855 1.00 14.25 127 PHE B O 1
ATOM 1917 N N . SER B 1 107 ? -4.219 10.396 94.358 1.00 12.80 128 SER B N 1
ATOM 1918 C CA . SER B 1 107 ? -3.232 10.740 95.366 1.00 14.13 128 SER B CA 1
ATOM 1919 C C . SER B 1 107 ? -3.965 11.438 96.484 1.00 14.15 128 SER B C 1
ATOM 1920 O O . SER B 1 107 ? -4.662 12.434 96.266 1.00 15.30 128 SER B O 1
ATOM 1923 N N . LEU B 1 108 ? -3.794 10.915 97.694 1.00 15.08 129 LEU B N 1
ATOM 1924 C CA . LEU B 1 108 ? -4.442 11.481 98.858 1.00 16.42 129 LEU B CA 1
ATOM 1925 C C . LEU B 1 108 ? -3.447 12.351 99.644 1.00 18.27 129 LEU B C 1
ATOM 1926 O O . LEU B 1 108 ? -3.495 12.420 100.873 1.00 23.07 129 LEU B O 1
ATOM 1944 N N . GLU B 1 110 ? -1.878 16.284 100.188 1.00 16.80 131 GLU B N 1
ATOM 1945 C CA . GLU B 1 110 ? -2.321 17.659 100.102 1.00 15.37 131 GLU B CA 1
ATOM 1946 C C . GLU B 1 110 ? -1.843 18.318 98.821 1.00 12.91 131 GLU B C 1
ATOM 1947 O O . GLU B 1 110 ? -0.685 18.164 98.415 1.00 13.74 131 GLU B O 1
ATOM 1953 N N . GLY B 1 111 ? -2.736 19.079 98.202 1.00 12.64 132 GLY B N 1
ATOM 1954 C CA . GLY B 1 111 ? -2.378 19.897 97.055 1.00 12.09 132 GLY B CA 1
ATOM 1955 C C . GLY B 1 111 ? -3.320 19.862 95.887 1.00 11.44 132 GLY B C 1
ATOM 1956 O O . GLY B 1 111 ? -3.062 20.520 94.891 1.00 11.82 132 GLY B O 1
ATOM 1957 N N . GLY B 1 112 ? -4.397 19.086 95.988 1.00 10.45 133 GLY B N 1
ATOM 1958 C CA . GLY B 1 112 ? -5.453 19.095 94.994 1.00 10.29 133 GLY B CA 1
ATOM 1959 C C . GLY B 1 112 ? -6.706 19.743 95.542 1.00 10.15 133 GLY B C 1
ATOM 1960 O O . GLY B 1 112 ? -7.088 19.494 96.685 1.00 11.86 133 GLY B O 1
ATOM 1961 N N . ILE B 1 113 ? -7.344 20.562 94.726 1.00 11.01 134 ILE B N 1
ATOM 1962 C CA . ILE B 1 113 ? -8.545 21.286 95.121 1.00 11.91 134 ILE B CA 1
ATOM 1963 C C . ILE B 1 113 ? -9.534 21.262 93.953 1.00 11.41 134 ILE B C 1
ATOM 1964 O O . ILE B 1 113 ? -9.142 21.464 92.805 1.00 11.13 134 ILE B O 1
ATOM 1969 N N . PRO B 1 114 ? -10.832 21.019 94.235 1.00 11.70 135 PRO B N 1
ATOM 1970 C CA . PRO B 1 114 ? -11.803 21.064 93.149 1.00 11.63 135 PRO B CA 1
ATOM 1971 C C . PRO B 1 114 ? -12.004 22.494 92.644 1.00 11.50 135 PRO B C 1
ATOM 1972 O O . PRO B 1 114 ? -11.904 23.448 93.407 1.00 13.31 135 PRO B O 1
ATOM 1976 N N . ILE B 1 115 ? -12.278 22.625 91.356 1.00 11.23 136 ILE B N 1
ATOM 1977 C CA . ILE B 1 115 ? -12.577 23.914 90.753 1.00 11.57 136 ILE B CA 1
ATOM 1978 C C . ILE B 1 115 ? -14.085 23.987 90.556 1.00 12.78 136 ILE B C 1
ATOM 1979 O O . ILE B 1 115 ? -14.686 23.119 89.910 1.00 12.12 136 ILE B O 1
ATOM 1984 N N . ILE B 1 116 ? -14.693 25.029 91.111 1.00 13.83 137 ILE B N 1
ATOM 1985 C CA . ILE B 1 116 ? -16.144 25.175 91.110 1.00 14.53 137 ILE B CA 1
ATOM 1986 C C . ILE B 1 116 ? -16.527 26.493 90.462 1.00 15.01 137 ILE B C 1
ATOM 1987 O O . ILE B 1 116 ? -15.960 27.545 90.778 1.00 16.36 137 ILE B O 1
ATOM 1992 N N . LEU B 1 117 ? -17.447 26.410 89.509 1.00 13.76 138 LEU B N 1
ATOM 1993 C CA . LEU B 1 117 ? -18.044 27.590 88.881 1.00 13.61 138 LEU B CA 1
ATOM 1994 C C . LEU B 1 117 ? -19.554 27.439 88.976 1.00 13.97 138 LEU B C 1
ATOM 1995 O O . LEU B 1 117 ? -20.096 26.386 88.624 1.00 13.97 138 LEU B O 1
ATOM 2000 N N . GLU B 1 118 ? -20.228 28.488 89.452 1.00 15.37 139 GLU B N 1
ATOM 2001 C CA . GLU B 1 118 ? -21.691 28.476 89.598 1.00 16.40 139 GLU B CA 1
ATOM 2002 C C . GLU B 1 118 ? -22.175 27.167 90.241 1.00 17.23 139 GLU B C 1
ATOM 2003 O O . GLU B 1 118 ? -23.104 26.524 89.761 1.00 17.87 139 GLU B O 1
ATOM 2009 N N . ASN B 1 119 ? -21.498 26.770 91.320 1.00 18.45 140 ASN B N 1
ATOM 2010 C CA . ASN B 1 119 ? -21.871 25.587 92.118 1.00 19.57 140 ASN B CA 1
ATOM 2011 C C . ASN B 1 119 ? -21.711 24.221 91.451 1.00 20.02 140 ASN B C 1
ATOM 2012 O O . ASN B 1 119 ? -22.227 23.214 91.951 1.00 21.39 140 ASN B O 1
ATOM 2017 N N . VAL B 1 120 ? -20.975 24.179 90.345 1.00 17.23 141 VAL B N 1
ATOM 2018 C CA . VAL B 1 120 ? -20.736 22.945 89.627 1.00 16.16 141 VAL B CA 1
ATOM 2019 C C . VAL B 1 120 ? -19.228 22.691 89.631 1.00 14.76 141 VAL B C 1
ATOM 2020 O O . VAL B 1 120 ? -18.424 23.598 89.368 1.00 14.92 141 VAL B O 1
ATOM 2024 N N . VAL B 1 121 ? -18.839 21.462 89.952 1.00 14.16 142 VAL B N 1
ATOM 2025 C CA . VAL B 1 121 ? -17.439 21.074 89.830 1.00 14.10 142 VAL B CA 1
ATOM 2026 C C . VAL B 1 121 ? -17.099 20.947 88.346 1.00 13.66 142 VAL B C 1
ATOM 2027 O O . VAL B 1 121 ? -17.664 20.114 87.618 1.00 14.87 142 VAL B O 1
ATOM 2031 N N . VAL B 1 122 ? -16.187 21.804 87.899 1.00 11.01 143 VAL B N 1
ATOM 2032 C CA . VAL B 1 122 ? -15.828 21.876 86.489 1.00 10.93 143 VAL B CA 1
ATOM 2033 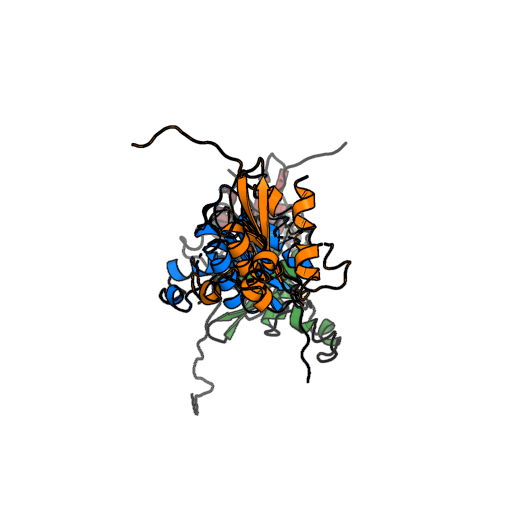C C . VAL B 1 122 ? -14.404 21.373 86.219 1.00 10.71 143 VAL B C 1
ATOM 2034 O O . VAL B 1 122 ? -13.952 21.346 85.080 1.00 11.16 143 VAL B O 1
ATOM 2038 N N . GLY B 1 123 ? -13.697 20.978 87.271 1.00 10.82 144 GLY B N 1
ATOM 2039 C CA . GLY B 1 123 ? -12.326 20.521 87.131 1.00 10.33 144 GLY B CA 1
ATOM 2040 C C . GLY B 1 123 ? -11.631 20.423 88.462 1.00 9.64 144 GLY B C 1
ATOM 2041 O O . GLY B 1 123 ? -12.269 20.438 89.516 1.00 10.86 144 GLY B O 1
ATOM 2042 N N . GLY B 1 124 ? -10.312 20.307 88.405 1.00 9.29 145 GLY B N 1
ATOM 2043 C CA . GLY B 1 124 ? -9.482 20.227 89.593 1.00 8.83 145 GLY B CA 1
ATOM 2044 C C . GLY B 1 124 ? -8.139 20.874 89.302 1.00 8.57 145 GLY B C 1
ATOM 2045 O O . GLY B 1 124 ? -7.672 20.879 88.155 1.00 9.34 145 GLY B O 1
ATOM 2046 N N . ILE B 1 125 ? -7.509 21.379 90.355 1.00 9.18 146 ILE B N 1
ATOM 2047 C CA . ILE B 1 125 ? -6.154 21.901 90.271 1.00 9.62 146 ILE B CA 1
ATOM 2048 C C . ILE B 1 125 ? -5.277 21.144 91.272 1.00 9.50 146 ILE B C 1
ATOM 2049 O O . ILE B 1 125 ? -5.725 20.822 92.364 1.00 11.13 146 ILE B O 1
ATOM 2054 N N . GLY B 1 126 ? -4.056 20.810 90.864 1.00 9.58 147 GLY B N 1
ATOM 2055 C CA . GLY B 1 126 ? -3.101 20.125 91.722 1.00 9.97 147 GLY B CA 1
ATOM 2056 C C . GLY B 1 126 ? -1.728 20.735 91.577 1.00 9.69 147 GLY B C 1
ATOM 2057 O O . GLY B 1 126 ? -1.328 21.169 90.498 1.00 9.71 147 GLY B O 1
ATOM 2058 N N . VAL B 1 127 ? -1.004 20.733 92.679 1.00 9.74 148 VAL B N 1
ATOM 2059 C CA . VAL B 1 127 ? 0.354 21.232 92.725 1.00 10.35 148 VAL B CA 1
ATOM 2060 C C . VAL B 1 127 ? 1.231 20.210 93.414 1.00 11.06 148 VAL B C 1
ATOM 2061 O O . VAL B 1 127 ? 0.854 19.651 94.459 1.00 11.42 148 VAL B O 1
ATOM 2065 N N . GLY B 1 128 ? 2.408 19.975 92.829 1.00 10.71 149 GLY B N 1
ATOM 2066 C CA . GLY B 1 128 ? 3.427 19.165 93.470 1.00 11.63 149 GLY B CA 1
ATOM 2067 C C . GLY B 1 128 ? 4.790 19.812 93.382 1.00 12.08 149 GLY B C 1
ATOM 2068 O O . GLY B 1 128 ? 5.096 20.483 92.402 1.00 12.21 149 GLY B O 1
ATOM 2069 N N . GLY B 1 129 ? 5.605 19.575 94.411 1.00 13.11 150 GLY B N 1
ATOM 2070 C CA . GLY B 1 129 ? 6.973 20.063 94.466 1.00 13.84 150 GLY B CA 1
ATOM 2071 C C . GLY B 1 129 ? 7.270 21.008 95.605 1.00 15.86 150 GLY B C 1
ATOM 2072 O O . GLY B 1 129 ? 8.446 21.276 95.889 1.00 17.34 150 GLY B O 1
ATOM 2073 N N . ALA B 1 130 ? 6.230 21.526 96.254 1.00 17.35 151 ALA B N 1
ATOM 2074 C CA . ALA B 1 130 ? 6.393 22.491 97.361 1.00 19.31 151 ALA B CA 1
ATOM 2075 C C . ALA B 1 130 ? 6.254 21.874 98.754 1.00 23.42 151 ALA B C 1
ATOM 2076 O O . ALA B 1 130 ? 6.324 22.597 99.758 1.00 25.63 151 ALA B O 1
ATOM 2078 N N A HIS B 1 131 ? 6.033 20.561 98.809 0.50 24.92 152 HIS B N 1
ATOM 2079 N N B HIS B 1 131 ? 6.092 20.553 98.815 0.50 23.54 152 HIS B N 1
ATOM 2080 C CA A HIS B 1 131 ? 5.918 19.823 100.069 0.50 27.21 152 HIS B CA 1
ATOM 2081 C CA B HIS B 1 131 ? 6.308 19.776 100.045 0.50 24.70 152 HIS B CA 1
ATOM 2082 C C A HIS B 1 131 ? 4.719 20.288 100.911 0.50 28.08 152 HIS B C 1
ATOM 2083 C C B HIS B 1 131 ? 5.279 20.013 101.159 0.50 25.37 152 HIS B C 1
ATOM 2084 O O A HIS B 1 131 ? 4.613 21.455 101.280 0.50 29.16 152 HIS B O 1
ATOM 2085 O O B HIS B 1 131 ? 5.646 20.295 102.299 0.50 26.47 152 HIS B O 1
ATOM 2098 N N A GLY B 1 132 ? 3.804 19.366 101.179 0.50 28.00 153 GLY B N 1
ATOM 2099 N N B GLY B 1 132 ? 3.996 19.896 100.827 0.50 25.50 153 GLY B N 1
ATOM 2100 C CA A GLY B 1 132 ? 2.678 19.615 102.072 0.50 27.20 153 GLY B CA 1
ATOM 2101 C CA B GLY B 1 132 ? 2.954 19.842 101.851 0.50 25.30 153 GLY B CA 1
ATOM 2102 C C A GLY B 1 132 ? 1.898 20.905 101.872 0.50 25.44 153 GLY B C 1
ATOM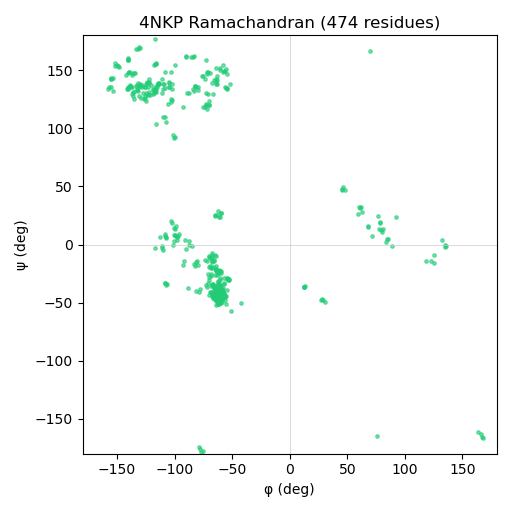 2103 C C B GLY B 1 132 ? 1.938 20.969 101.824 0.50 24.32 153 GLY B C 1
ATOM 2104 O O A GLY B 1 132 ? 1.300 21.133 100.816 0.50 25.74 153 GLY B O 1
ATOM 2105 O O B GLY B 1 132 ? 1.197 21.135 100.848 0.50 24.37 153 GLY B O 1
ATOM 2106 N N . SER B 1 133 ? 1.893 21.746 102.906 1.00 23.72 154 SER B N 1
ATOM 2107 C CA . SER B 1 133 ? 0.942 22.849 103.019 1.00 21.99 154 SER B CA 1
ATOM 2108 C C . SER B 1 133 ? 1.111 23.887 101.913 1.00 19.34 154 SER B C 1
ATOM 2109 O O . SER B 1 133 ? 0.137 24.519 101.495 1.00 19.65 154 SER B O 1
ATOM 2112 N N . GLU B 1 134 ? 2.337 24.041 101.417 1.00 17.23 155 GLU B N 1
ATOM 2113 C CA . GLU B 1 134 ? 2.581 24.990 100.340 1.00 15.08 155 GLU B CA 1
ATOM 2114 C C . GLU B 1 134 ? 1.970 24.550 99.008 1.00 14.22 155 GLU B C 1
ATOM 2115 O O . GLU B 1 134 ? 1.580 25.403 98.229 1.00 15.66 155 GLU B O 1
ATOM 2121 N N . ASP B 1 135 ? 1.873 23.240 98.762 1.00 14.43 156 ASP B N 1
ATOM 2122 C CA . ASP B 1 135 ? 1.161 22.754 97.565 1.00 13.76 156 ASP B CA 1
ATOM 2123 C C . ASP B 1 135 ? -0.292 23.224 97.627 1.00 14.21 156 ASP B C 1
ATOM 2124 O O . ASP B 1 135 ? -0.831 23.724 96.638 1.00 13.91 156 ASP B O 1
ATOM 2129 N N . GLY B 1 136 ? -0.917 23.079 98.800 1.00 15.62 157 GLY B N 1
ATOM 2130 C CA . GLY B 1 136 ? -2.286 23.555 99.005 1.00 15.85 157 GLY B CA 1
ATOM 2131 C C . GLY B 1 136 ? -2.426 25.061 98.856 1.00 14.97 157 GLY B C 1
ATOM 2132 O O . GLY B 1 136 ? -3.341 25.554 98.188 1.00 15.50 157 GLY B O 1
ATOM 2133 N N . ARG B 1 137 ? -1.501 25.810 99.452 1.00 15.41 158 ARG B N 1
ATOM 2134 C CA . ARG B 1 137 ? -1.556 27.255 99.343 1.00 16.14 158 ARG B CA 1
ATOM 2135 C C . ARG B 1 137 ? -1.435 27.704 97.897 1.00 15.35 158 ARG B C 1
ATOM 2136 O O . ARG B 1 137 ? -2.166 28.575 97.452 1.00 16.16 158 ARG B O 1
ATOM 2144 N N . LEU B 1 138 ? -0.521 2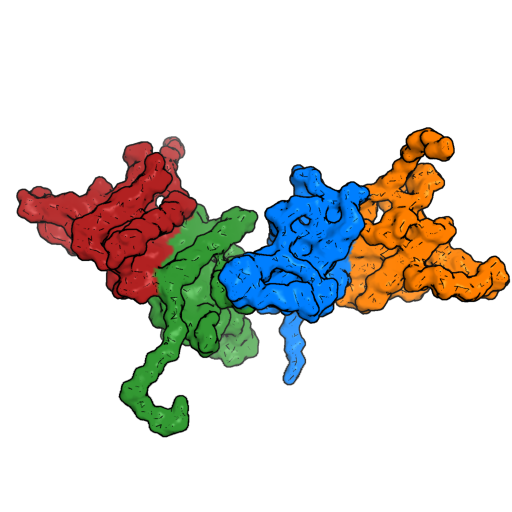7.086 97.163 1.00 14.75 159 LEU B N 1
ATOM 2145 C CA . LEU B 1 138 ? -0.343 27.415 95.755 1.00 14.55 159 LEU B CA 1
ATOM 2146 C C . LEU B 1 138 ? -1.580 27.067 94.932 1.00 13.31 159 LEU B C 1
ATOM 2147 O O . LEU B 1 138 ? -2.020 27.868 94.107 1.00 14.62 159 LEU B O 1
ATOM 2152 N N . ALA B 1 139 ? -2.165 25.892 95.174 1.00 13.14 160 ALA B N 1
ATOM 2153 C CA . ALA B 1 139 ? -3.381 25.491 94.456 1.00 14.13 160 ALA B CA 1
ATOM 2154 C C . ALA B 1 139 ? -4.498 26.516 94.697 1.00 14.91 160 ALA B C 1
ATOM 2155 O O . ALA B 1 139 ? -5.230 26.878 93.770 1.00 15.12 160 ALA B O 1
ATOM 2157 N N . ARG B 1 140 ? -4.618 26.997 95.934 1.00 15.91 161 ARG B N 1
ATOM 2158 C CA A ARG B 1 140 ? -5.644 27.988 96.277 0.50 16.78 161 ARG B CA 1
ATOM 2159 C CA B ARG B 1 140 ? -5.651 27.968 96.269 0.50 17.53 161 ARG B CA 1
ATOM 2160 C C . ARG B 1 140 ? -5.450 29.306 95.541 1.00 17.39 161 ARG B C 1
ATOM 2161 O O . ARG B 1 140 ? -6.416 29.967 95.186 1.00 18.10 161 ARG B O 1
ATOM 2176 N N . ILE B 1 141 ? -4.192 29.692 95.324 1.00 17.65 162 ILE B N 1
ATOM 2177 C CA . ILE B 1 141 ? -3.848 30.887 94.548 1.00 18.96 162 ILE B CA 1
ATOM 2178 C C . ILE B 1 141 ? -4.463 30.800 93.147 1.00 18.07 162 ILE B C 1
ATOM 2179 O O . ILE B 1 141 ? -4.988 31.772 92.625 1.00 18.18 162 ILE B O 1
ATOM 2184 N N . GLY B 1 142 ? -4.389 29.620 92.540 1.00 17.19 163 GLY B N 1
ATOM 2185 C CA . GLY B 1 142 ? -5.004 29.410 91.239 1.00 16.43 163 GLY B CA 1
ATOM 2186 C C . GLY B 1 142 ? -6.498 29.677 91.220 1.00 17.34 163 GLY B C 1
ATOM 2187 O O . GLY B 1 142 ? -7.003 30.278 90.276 1.00 16.61 163 GLY B O 1
ATOM 2188 N N . LEU B 1 143 ? -7.202 29.256 92.268 1.00 18.50 164 LEU B N 1
ATOM 2189 C CA . LEU B 1 143 ? -8.647 29.488 92.354 1.00 20.82 164 LEU B CA 1
ATOM 2190 C C . LEU B 1 143 ? -9.001 30.972 92.377 1.00 22.47 164 LEU B C 1
ATOM 2191 O O . LEU B 1 143 ? -10.055 31.370 91.884 1.00 23.02 164 LEU B O 1
ATOM 2196 N N . LEU B 1 144 ? -8.121 31.788 92.948 1.00 23.94 165 LEU B N 1
ATOM 2197 C CA . LEU B 1 144 ? -8.393 33.222 93.103 1.00 26.70 165 LEU B CA 1
ATOM 2198 C C . LEU B 1 144 ? -8.600 33.948 91.778 1.00 26.48 165 LEU B C 1
ATOM 2199 O O . LEU B 1 144 ? -9.333 34.936 91.729 1.00 27.55 165 LEU B O 1
ATOM 2204 N N . VAL B 1 145 ? -7.979 33.456 90.701 1.00 26.09 166 VAL B N 1
ATOM 2205 C CA . VAL B 1 145 ? -8.066 34.124 89.403 1.00 26.73 166 VAL B CA 1
ATOM 2206 C C . VAL B 1 145 ? -9.460 34.029 88.792 1.00 26.02 166 VAL B C 1
ATOM 2207 O O . VAL B 1 145 ? -9.794 34.796 87.890 1.00 27.79 166 VAL B O 1
ATOM 2211 N N . LEU B 1 146 ? -10.265 33.083 89.277 1.00 24.90 167 LEU B N 1
ATOM 2212 C CA . LEU B 1 146 ? -11.633 32.907 88.806 1.00 25.23 167 LEU B CA 1
ATOM 2213 C C . LEU B 1 146 ? -12.615 33.882 89.467 1.00 28.97 167 LEU B C 1
ATOM 2214 O O . LEU B 1 146 ? -13.735 34.046 88.985 1.00 30.75 167 LEU B O 1
ATOM 2219 N N . GLN B 1 147 ? -12.194 34.514 90.566 1.00 31.30 168 GLN B N 1
ATOM 2220 C CA . GLN B 1 147 ? -13.061 35.403 91.354 1.00 34.15 168 GLN B CA 1
ATOM 2221 C C . GLN B 1 147 ? -13.064 36.826 90.798 1.00 36.24 168 GLN B C 1
ATOM 2222 O O . GLN B 1 147 ? -12.066 37.291 90.235 1.00 38.70 168 GLN B O 1
ATOM 2224 N N . LEU C 1 4 ? 39.555 -1.309 50.014 1.00 36.38 25 LEU C N 1
ATOM 2225 C CA . LEU C 1 4 ? 39.993 -2.738 50.027 1.00 36.65 25 LEU C CA 1
ATOM 2226 C C . LEU C 1 4 ? 41.457 -2.863 50.430 1.00 36.25 25 LEU C C 1
ATOM 2227 O O . LEU C 1 4 ? 42.247 -1.933 50.238 1.00 36.90 25 LEU C O 1
ATOM 2229 N N . GLU C 1 5 ? 41.809 -4.020 50.990 1.00 35.88 26 GLU C N 1
ATOM 2230 C CA . GLU C 1 5 ? 43.198 -4.332 51.326 1.00 35.51 26 GLU C CA 1
ATOM 2231 C C . GLU C 1 5 ? 44.021 -4.452 50.038 1.00 34.75 26 GLU C C 1
ATOM 2232 O O . GLU C 1 5 ? 43.621 -5.158 49.104 1.00 33.94 26 GLU C O 1
ATOM 2238 N N . ASN C 1 6 ? 45.156 -3.750 49.997 1.00 33.70 27 ASN C N 1
ATOM 2239 C CA . ASN C 1 6 ? 46.066 -3.741 48.843 1.00 33.25 27 ASN C CA 1
ATOM 2240 C C . ASN C 1 6 ? 45.442 -3.254 47.518 1.00 33.55 27 ASN C C 1
ATOM 2241 O O . ASN C 1 6 ? 45.906 -3.607 46.424 1.00 32.27 27 ASN C O 1
ATOM 2246 N N . GLU C 1 7 ? 44.410 -2.415 47.627 1.00 34.40 28 GLU C N 1
ATOM 2247 C CA . GLU C 1 7 ? 43.790 -1.785 46.462 1.00 34.80 28 GLU C CA 1
ATOM 2248 C C . GLU C 1 7 ? 44.802 -0.865 45.774 1.00 35.28 28 GLU C C 1
ATOM 2249 O O . GLU C 1 7 ? 45.554 -0.146 46.450 1.00 35.58 28 GLU C O 1
ATOM 2251 N N . THR C 1 8 ? 44.826 -0.898 44.442 1.00 35.05 29 THR C N 1
ATOM 2252 C CA . THR C 1 8 ? 45.767 -0.086 43.664 1.00 35.63 29 THR C CA 1
ATOM 2253 C C . THR C 1 8 ? 45.383 1.387 43.674 1.00 36.93 29 THR C C 1
ATOM 2254 O O . THR C 1 8 ? 44.222 1.733 43.924 1.00 37.15 29 THR C O 1
ATOM 2258 N N . ALA C 1 9 ? 46.366 2.243 43.392 1.00 38.07 30 ALA C N 1
ATOM 2259 C CA . ALA C 1 9 ? 46.129 3.682 43.251 1.00 38.73 30 ALA C CA 1
ATOM 2260 C C . ALA C 1 9 ? 45.291 3.948 42.003 1.00 39.04 30 ALA C C 1
ATOM 2261 O O . ALA C 1 9 ? 44.457 4.859 41.988 1.00 40.44 30 ALA C O 1
ATOM 2263 N N . GLY C 1 10 ? 45.498 3.132 40.969 1.00 38.57 31 GLY C N 1
ATOM 2264 C CA . GLY C 1 10 ? 44.738 3.239 39.724 1.00 37.56 31 GLY C CA 1
ATOM 2265 C C . GLY C 1 10 ? 43.284 2.792 39.821 1.00 36.95 31 GLY C C 1
ATOM 2266 O O . GLY C 1 10 ? 42.483 3.051 38.917 1.00 37.56 31 GLY C O 1
ATOM 2267 N N . ALA C 1 11 ? 42.951 2.099 40.909 1.00 35.37 32 ALA C N 1
ATOM 2268 C CA . ALA C 1 11 ? 41.591 1.649 41.171 1.00 33.35 32 ALA C CA 1
ATOM 2269 C C . ALA C 1 11 ? 40.629 2.838 41.237 1.00 30.97 32 ALA C C 1
ATOM 2270 O O . ALA C 1 11 ? 40.884 3.813 41.943 1.00 31.04 32 ALA C O 1
ATOM 2272 N N A ILE C 1 12 ? 39.494 2.750 40.555 0.50 28.80 33 ILE C N 1
ATOM 2273 N N B ILE C 1 12 ? 39.557 2.741 40.449 0.50 29.03 33 ILE C N 1
ATOM 2274 C CA A ILE C 1 12 ? 38.543 3.864 40.531 0.50 25.66 33 ILE C CA 1
ATOM 2275 C CA B ILE C 1 12 ? 38.524 3.760 40.414 0.50 26.25 33 ILE C CA 1
ATOM 2276 C C A ILE C 1 12 ? 37.654 3.901 41.786 0.50 23.97 33 ILE C C 1
ATOM 2277 C C B ILE C 1 12 ? 37.821 3.773 41.765 0.50 24.81 33 ILE C C 1
ATOM 2278 O O A ILE C 1 12 ? 36.921 2.953 42.040 0.50 24.67 33 ILE C O 1
ATOM 2279 O O B ILE C 1 12 ? 37.658 2.736 42.419 0.50 25.83 33 ILE C O 1
ATOM 2288 N N A VAL C 1 13 ? 37.745 4.984 42.567 0.50 19.95 34 VAL C N 1
ATOM 2289 N N B VAL C 1 13 ? 37.449 4.970 42.196 0.50 20.75 34 VAL C N 1
ATOM 2290 C CA A VAL C 1 13 ? 36.852 5.246 43.707 0.50 17.46 34 VAL C CA 1
ATOM 2291 C CA B VAL C 1 13 ? 36.804 5.169 43.474 0.50 18.97 34 VAL C CA 1
ATOM 2292 C C A VAL C 1 13 ? 35.535 5.822 43.181 0.50 15.73 34 VAL C C 1
ATOM 2293 C C B VAL C 1 13 ? 35.505 5.890 43.192 0.50 16.90 34 VAL C C 1
ATOM 2294 O O A VAL C 1 13 ? 35.548 6.614 42.248 0.50 14.21 34 VAL C O 1
ATOM 2295 O O B VAL C 1 13 ? 35.495 6.865 42.457 0.50 16.84 34 VAL C O 1
ATOM 2302 N N . ARG C 1 14 ? 34.412 5.405 43.764 1.00 15.34 35 ARG C N 1
ATOM 2303 C CA A ARG C 1 14 ? 33.104 5.960 43.445 0.50 15.62 35 ARG C CA 1
ATOM 2304 C CA B ARG C 1 14 ? 33.091 5.940 43.459 0.50 15.40 35 ARG C CA 1
ATOM 2305 C C . ARG C 1 14 ? 32.444 6.415 44.739 1.00 14.59 35 ARG C C 1
ATOM 2306 O O . ARG C 1 14 ? 32.467 5.697 45.745 1.00 15.38 35 ARG C O 1
ATOM 2321 N N . GLU C 1 15 ? 31.876 7.624 44.713 1.00 13.48 36 GLU C N 1
ATOM 2322 C CA . GLU C 1 15 ? 31.248 8.200 45.898 1.00 13.96 36 GLU C CA 1
ATOM 2323 C C . GLU C 1 15 ? 29.976 8.939 45.508 1.00 13.29 36 GLU C C 1
ATOM 2324 O O . GLU C 1 15 ? 29.803 9.298 44.349 1.00 13.69 36 GLU C O 1
ATOM 2330 N N . PRO C 1 16 ? 29.070 9.165 46.478 1.00 13.44 37 PRO C N 1
ATOM 2331 C CA . PRO C 1 16 ? 27.905 10.000 46.220 1.00 13.57 37 PRO C CA 1
ATOM 2332 C C . PRO C 1 16 ? 28.301 11.353 45.680 1.00 13.94 37 PRO C C 1
ATOM 2333 O O . PRO C 1 16 ? 29.361 11.863 46.026 1.00 15.15 37 PRO C O 1
ATOM 2337 N N . VAL C 1 17 ? 27.458 11.890 44.812 1.00 14.59 38 VAL C N 1
ATOM 2338 C CA . VAL C 1 17 ? 27.601 13.260 44.343 1.00 16.40 38 VAL C CA 1
ATOM 2339 C C . VAL C 1 17 ? 26.276 13.972 44.595 1.00 15.76 38 VAL C C 1
ATOM 2340 O O . VAL C 1 17 ? 25.203 13.410 44.356 1.00 16.85 38 VAL C O 1
ATOM 2344 N N . LEU C 1 18 ? 26.361 15.191 45.125 1.00 13.58 39 LEU C N 1
ATOM 2345 C CA . LEU C 1 18 ? 25.176 16.005 45.343 1.00 14.08 39 LEU C CA 1
ATOM 2346 C C . LEU C 1 18 ? 24.634 16.463 43.990 1.00 13.41 39 LEU C C 1
ATOM 2347 O O . LEU C 1 18 ? 25.340 17.114 43.226 1.00 14.61 39 LEU C O 1
ATOM 2352 N N . THR C 1 19 ? 23.401 16.101 43.678 1.00 12.81 40 THR C N 1
ATOM 2353 C CA . THR C 1 19 ? 22.857 16.397 42.352 1.00 13.01 40 THR C CA 1
ATOM 2354 C C . THR C 1 19 ? 22.245 17.796 42.290 1.00 11.85 40 THR C C 1
ATOM 2355 O O . THR C 1 19 ? 21.931 18.407 43.315 1.00 12.38 40 THR C O 1
ATOM 2359 N N . GLY C 1 20 ? 22.075 18.300 41.075 1.00 12.16 41 GLY C N 1
ATOM 2360 C CA . GLY C 1 20 ? 21.409 19.580 40.901 1.00 12.12 41 GLY C CA 1
ATOM 2361 C C . GLY C 1 20 ? 19.994 19.538 41.458 1.00 12.03 41 GLY C C 1
ATOM 2362 O O . GLY C 1 20 ? 19.529 20.487 42.059 1.00 12.08 41 GLY C O 1
ATOM 2363 N N . GLU C 1 21 ? 19.310 18.417 41.259 1.00 12.81 42 GLU C N 1
ATOM 2364 C CA A GLU C 1 21 ? 17.943 18.241 41.710 0.50 12.71 42 GLU C CA 1
ATOM 2365 C CA B GLU C 1 21 ? 17.928 18.287 41.720 0.50 12.97 42 GLU C CA 1
ATOM 2366 C C . GLU C 1 21 ? 17.873 18.295 43.239 1.00 11.80 42 GLU C C 1
ATOM 2367 O O . GLU C 1 21 ? 16.966 18.889 43.825 1.00 11.76 42 GLU C O 1
ATOM 2378 N N . GLN C 1 22 ? 18.849 17.663 43.880 1.00 11.35 43 GLN C N 1
ATOM 2379 C CA . GLN C 1 22 ? 18.928 17.685 45.334 1.00 11.35 43 GLN C CA 1
ATOM 2380 C C . GLN C 1 22 ? 19.167 19.102 45.843 1.00 11.42 43 GLN C C 1
ATOM 2381 O O . GLN C 1 22 ? 18.451 19.577 46.735 1.00 11.57 43 GLN C O 1
ATOM 2387 N N . ALA C 1 23 ? 20.148 19.797 45.264 1.00 10.80 44 ALA C N 1
ATOM 2388 C CA . ALA C 1 23 ? 20.423 21.180 45.669 1.00 10.01 44 ALA C CA 1
ATOM 2389 C C . ALA C 1 23 ? 19.207 22.082 45.467 1.00 9.68 44 ALA C C 1
ATOM 2390 O O . ALA C 1 23 ? 18.893 22.909 46.323 1.00 10.31 44 ALA C O 1
ATOM 2392 N N . GLN C 1 24 ? 18.521 21.909 44.344 1.00 9.81 45 GLN C N 1
ATOM 2393 C CA . GLN C 1 24 ? 17.311 22.669 44.040 1.00 10.45 45 GLN C CA 1
ATOM 2394 C C . GLN C 1 24 ? 16.226 22.424 45.087 1.00 11.01 45 GLN C C 1
ATOM 2395 O O . GLN C 1 24 ? 15.616 23.371 45.584 1.00 11.45 45 GLN C O 1
ATOM 2401 N N . ALA C 1 25 ? 15.991 21.155 45.418 1.00 11.17 46 ALA C N 1
ATOM 2402 C CA . ALA C 1 25 ? 15.003 20.810 46.426 1.00 11.89 46 ALA C CA 1
ATOM 2403 C C . ALA C 1 25 ? 15.345 21.438 47.769 1.00 11.06 46 ALA C C 1
ATOM 2404 O O . ALA C 1 25 ? 14.463 21.912 48.495 1.00 12.24 46 ALA C O 1
ATOM 2419 N N . VAL C 1 27 ? 17.120 24.272 48.411 1.00 10.44 48 VAL C N 1
ATOM 2420 C CA . VAL C 1 27 ? 16.865 25.707 48.457 1.00 10.43 48 VAL C CA 1
ATOM 2421 C C . VAL C 1 27 ? 15.358 26.007 48.440 1.00 10.63 48 VAL C C 1
ATOM 2422 O O . VAL C 1 27 ? 14.905 26.933 49.115 1.00 11.17 48 VAL C O 1
ATOM 2426 N N . GLU C 1 28 ? 14.590 25.221 47.689 1.00 10.38 49 GLU C N 1
ATOM 2427 C CA A GLU C 1 28 ? 13.143 25.405 47.637 0.70 11.14 49 GLU C CA 1
ATOM 2428 C CA B GLU C 1 28 ? 13.129 25.364 47.626 0.30 11.57 49 GLU C CA 1
ATOM 2429 C C . GLU C 1 28 ? 12.505 25.229 49.012 1.00 10.94 49 GLU C C 1
ATOM 2430 O O . GLU C 1 28 ? 11.701 26.056 49.429 1.00 11.89 49 GLU C O 1
ATOM 2441 N N . VAL C 1 29 ? 12.873 24.170 49.721 1.00 11.89 50 VAL C N 1
ATOM 2442 C CA A VAL C 1 29 ? 12.247 23.924 51.015 0.50 11.89 50 VAL C CA 1
ATOM 2443 C CA B VAL C 1 29 ? 12.279 23.900 51.028 0.50 12.59 50 VAL C CA 1
ATOM 2444 C C . VAL C 1 29 ? 12.712 24.964 52.030 1.00 11.62 50 VAL C C 1
ATOM 2445 O O . VAL C 1 29 ? 11.922 25.401 52.870 1.00 12.19 50 VAL C O 1
ATOM 2452 N N . VAL C 1 30 ? 13.969 25.399 51.934 1.00 11.57 51 VAL C N 1
ATOM 2453 C CA . VAL C 1 30 ? 14.427 26.435 52.850 1.00 11.01 51 VAL C CA 1
ATOM 2454 C C . VAL C 1 30 ? 13.685 27.754 52.628 1.00 10.74 51 VAL C C 1
ATOM 2455 O O . VAL C 1 30 ? 13.256 28.398 53.590 1.00 11.25 51 VAL C O 1
ATOM 2472 N N . HIS C 1 32 ? 10.732 28.253 51.319 1.00 12.51 53 HIS C N 1
ATOM 2473 C CA . HIS C 1 32 ? 9.352 28.122 51.761 1.00 13.73 53 HIS C CA 1
ATOM 2474 C C . HIS C 1 32 ? 9.275 28.327 53.272 1.00 12.64 53 HIS C C 1
ATOM 2475 O O . HIS C 1 32 ? 8.434 29.078 53.773 1.00 13.54 53 HIS C O 1
ATOM 2482 N N . GLU C 1 33 ? 10.157 27.664 54.008 1.00 11.78 54 GLU C N 1
ATOM 2483 C CA . GLU C 1 33 ? 10.164 27.798 55.458 1.00 11.58 54 GLU C CA 1
ATOM 2484 C C . GLU C 1 33 ? 10.503 29.236 55.882 1.00 11.15 54 GLU C C 1
ATOM 2485 O O . GLU C 1 33 ? 9.913 29.785 56.808 1.00 12.24 54 GLU C O 1
ATOM 2491 N N . ALA C 1 34 ? 11.471 29.851 55.210 1.00 11.23 55 ALA C N 1
ATOM 2492 C CA . ALA C 1 34 ? 11.842 31.222 55.516 1.00 12.39 55 ALA C CA 1
ATOM 2493 C C . ALA C 1 34 ? 10.657 32.169 55.338 1.00 12.45 55 ALA C C 1
ATOM 2494 O O . ALA C 1 34 ? 10.429 33.028 56.179 1.00 13.04 55 ALA C O 1
ATOM 2496 N N . ARG C 1 35 ? 9.907 32.010 54.251 1.00 13.12 56 ARG C N 1
ATOM 2497 C CA A ARG C 1 35 ? 8.735 32.846 53.971 0.50 14.06 56 ARG C CA 1
ATOM 2498 C CA B ARG C 1 35 ? 8.772 32.903 54.011 0.50 13.64 56 ARG C CA 1
ATOM 2499 C C . ARG C 1 35 ? 7.675 32.641 55.049 1.00 13.80 56 ARG C C 1
ATOM 2500 O O . ARG C 1 35 ? 7.110 33.592 55.591 1.00 15.37 56 ARG C O 1
ATOM 2515 N N . GLU C 1 36 ? 7.410 31.377 55.365 1.00 13.35 57 GLU C N 1
ATOM 2516 C CA . GLU C 1 36 ? 6.434 31.063 56.421 1.00 14.38 57 GLU C CA 1
ATOM 2517 C C . GLU C 1 36 ? 6.860 31.589 57.795 1.00 13.65 57 GLU C C 1
ATOM 2518 O O . GLU C 1 36 ? 6.018 31.832 58.657 1.00 15.70 57 GLU C O 1
ATOM 2524 N N . SER C 1 37 ? 8.169 31.739 57.993 1.00 12.85 58 SER C N 1
ATOM 2525 C CA . SER C 1 37 ? 8.731 32.219 59.239 1.00 12.47 58 SER C CA 1
ATOM 2526 C C . SER C 1 37 ? 8.897 33.738 59.288 1.00 13.08 58 SER C C 1
ATOM 2527 O O . SER C 1 37 ? 9.337 34.265 60.303 1.00 15.37 58 SER C O 1
ATOM 2530 N N . GLY C 1 38 ? 8.593 34.426 58.191 1.00 14.01 59 GLY C N 1
ATOM 2531 C CA . GLY C 1 38 ? 8.703 35.884 58.138 1.00 13.41 59 GLY C CA 1
ATOM 2532 C C . GLY C 1 38 ? 10.116 36.431 57.957 1.00 13.46 59 GLY C C 1
ATOM 2533 O O . GLY C 1 38 ? 10.371 37.605 58.224 1.00 15.89 59 GLY C O 1
ATOM 2534 N N . HIS C 1 39 ? 11.039 35.598 57.478 1.00 12.15 60 HIS C N 1
ATOM 2535 C CA . HIS C 1 39 ? 12.420 36.019 57.267 1.00 11.99 60 HIS C CA 1
ATOM 2536 C C . HIS C 1 39 ? 12.710 36.369 55.816 1.00 12.40 60 HIS C C 1
ATOM 2537 O O . HIS C 1 39 ? 12.060 35.875 54.897 1.00 14.88 60 HIS C O 1
ATOM 2544 N N . ALA C 1 40 ? 13.713 37.226 55.633 1.00 11.70 61 ALA C N 1
ATOM 2545 C CA . ALA C 1 40 ? 14.237 37.583 54.311 1.00 11.46 61 ALA C CA 1
ATOM 2546 C C . ALA C 1 40 ? 15.675 37.095 54.266 1.00 11.38 61 ALA C C 1
ATOM 2547 O O . ALA C 1 40 ? 16.543 37.687 54.901 1.00 11.99 61 ALA C O 1
ATOM 2549 N N . VAL C 1 41 ? 15.913 35.990 53.566 1.00 10.32 62 VAL C N 1
ATOM 2550 C CA . VAL C 1 41 ? 17.221 35.336 53.593 1.00 9.88 62 VAL C CA 1
ATOM 2551 C C . VAL C 1 41 ? 17.739 35.042 52.197 1.00 9.91 62 VAL C C 1
ATOM 2552 O O . VAL C 1 41 ? 17.023 35.173 51.202 1.00 9.72 62 VAL C O 1
ATOM 2556 N N . THR C 1 42 ? 19.013 34.663 52.155 1.00 9.15 63 THR C N 1
ATOM 2557 C CA . THR C 1 42 ? 19.577 33.889 51.051 1.00 8.87 63 THR C CA 1
ATOM 2558 C C . THR C 1 42 ? 19.980 32.528 51.580 1.00 8.51 63 THR C C 1
ATOM 2559 O O . THR C 1 42 ? 20.523 32.419 52.681 1.00 9.27 63 THR C O 1
ATOM 2563 N N . VAL C 1 43 ? 19.681 31.502 50.794 1.00 8.10 64 VAL C N 1
ATOM 2564 C CA . VAL C 1 43 ? 20.210 30.178 51.016 1.00 8.22 64 VAL C CA 1
ATOM 2565 C C . VAL C 1 43 ? 21.097 29.813 49.833 1.00 8.60 64 VAL C C 1
ATOM 2566 O O . VAL C 1 43 ? 20.736 30.048 48.673 1.00 9.03 64 VAL C O 1
ATOM 2570 N N . THR C 1 44 ? 22.264 29.250 50.142 1.00 8.39 65 THR C N 1
ATOM 2571 C CA . THR C 1 44 ? 23.197 28.778 49.136 1.00 8.63 65 THR C CA 1
ATOM 2572 C C . THR C 1 44 ? 23.609 27.350 49.428 1.00 8.28 65 THR C C 1
ATOM 2573 O O . THR C 1 44 ? 23.879 27.007 50.579 1.00 8.97 65 THR C O 1
ATOM 2577 N N . VAL C 1 45 ? 23.651 26.539 48.379 1.00 8.59 66 VAL C N 1
ATOM 2578 C CA . VAL C 1 45 ? 24.170 25.181 48.453 1.00 8.38 66 VAL C CA 1
ATOM 2579 C C . VAL C 1 45 ? 25.376 25.110 47.527 1.00 8.37 66 VAL C C 1
ATOM 2580 O O . VAL C 1 45 ? 25.307 25.538 46.375 1.00 8.91 66 VAL C O 1
ATOM 2584 N N . VAL C 1 46 ? 26.477 24.574 48.053 1.00 8.45 67 VAL C N 1
ATOM 2585 C CA . VAL C 1 46 ? 27.700 24.363 47.294 1.00 8.68 67 VAL C CA 1
ATOM 2586 C C . VAL C 1 46 ? 28.032 22.888 47.183 1.00 8.58 67 VAL C C 1
ATOM 2587 O O . VAL C 1 46 ? 27.614 22.083 48.016 1.00 9.22 67 VAL C O 1
ATOM 2591 N N . ASP C 1 47 ? 28.783 22.566 46.131 1.00 8.90 68 ASP C N 1
ATOM 2592 C CA . ASP C 1 47 ? 29.245 21.220 45.873 1.00 8.65 68 ASP C CA 1
ATOM 2593 C C . ASP C 1 47 ? 30.432 20.901 46.791 1.00 8.96 68 ASP C C 1
ATOM 2594 O O . ASP C 1 47 ? 30.816 21.698 47.651 1.00 10.68 68 ASP C O 1
ATOM 2599 N N . ARG C 1 48 ? 31.005 19.718 46.604 1.00 10.92 69 ARG C N 1
ATOM 2600 C CA A ARG C 1 48 ? 32.075 19.179 47.425 0.60 11.42 69 ARG C CA 1
ATOM 2601 C CA B ARG C 1 48 ? 32.006 19.289 47.575 0.40 11.05 69 ARG C CA 1
ATOM 2602 C C . ARG C 1 48 ? 33.284 20.101 47.494 1.00 9.89 69 ARG C C 1
ATOM 2603 O O . ARG C 1 48 ? 34.049 20.096 48.463 1.00 11.58 69 ARG C O 1
ATOM 2618 N N . SER C 1 49 ? 33.498 20.809 46.389 1.00 9.75 70 SER C N 1
ATOM 2619 C CA . SER C 1 49 ? 34.650 21.675 46.220 1.00 9.25 70 SER C CA 1
ATOM 2620 C C . SER C 1 49 ? 34.311 23.137 46.418 1.00 9.19 70 SER C C 1
ATOM 2621 O O . SER C 1 49 ? 35.089 24.008 46.029 1.00 9.46 70 SER C O 1
ATOM 2624 N N . GLY C 1 50 ? 33.183 23.404 47.063 1.00 9.20 71 GLY C N 1
ATOM 2625 C CA . GLY C 1 50 ? 32.832 24.771 47.412 1.00 9.81 71 GLY C CA 1
ATOM 2626 C C . GLY C 1 50 ? 32.232 25.614 46.315 1.00 9.44 71 GLY C C 1
ATOM 2627 O O . GLY C 1 50 ? 32.077 26.811 46.500 1.00 10.47 71 GLY C O 1
ATOM 2628 N N . GLN C 1 51 ? 31.860 25.005 45.189 1.00 8.83 72 GLN C N 1
ATOM 2629 C CA A GLN C 1 51 ? 31.304 25.736 44.047 0.50 9.22 72 GLN C CA 1
ATOM 2630 C CA B GLN C 1 51 ? 31.310 25.756 44.072 0.50 9.04 72 GLN C CA 1
ATOM 2631 C C . GLN C 1 51 ? 29.780 25.660 44.049 1.00 9.01 72 GLN C C 1
ATOM 2632 O O . GLN C 1 51 ? 29.205 24.603 44.257 1.00 9.40 72 GLN C O 1
ATOM 2643 N N . ILE C 1 52 ? 29.138 26.797 43.835 1.00 8.53 73 ILE C N 1
ATOM 2644 C CA . ILE C 1 52 ? 27.705 26.908 43.933 1.00 8.72 73 ILE C CA 1
ATOM 2645 C C . ILE C 1 52 ? 26.961 25.906 43.060 1.00 8.93 73 ILE C C 1
ATOM 2646 O O . ILE C 1 52 ? 27.281 25.729 41.888 1.00 9.62 73 ILE C O 1
ATOM 2651 N N . LEU C 1 53 ? 25.957 25.274 43.667 1.00 8.66 74 LEU C N 1
ATOM 2652 C CA . LEU C 1 53 ? 24.924 24.541 42.948 1.00 8.97 74 LEU C CA 1
ATOM 2653 C C . LEU C 1 53 ? 23.570 25.251 42.925 1.00 9.17 74 LEU C C 1
ATOM 2654 O O . LEU C 1 53 ? 22.826 25.121 41.962 1.00 9.89 74 LEU C O 1
ATOM 2659 N N . ALA C 1 54 ? 23.228 25.970 43.990 1.00 8.83 75 ALA C N 1
ATOM 2660 C CA . ALA C 1 54 ? 21.941 26.638 44.056 1.00 8.86 75 ALA C CA 1
ATOM 2661 C C . ALA C 1 54 ? 22.004 27.826 44.993 1.00 8.78 75 ALA C C 1
ATOM 2662 O O . ALA C 1 54 ? 22.674 27.773 46.033 1.00 9.13 75 ALA C O 1
ATOM 2664 N N . VAL C 1 55 ? 21.306 28.892 44.609 1.00 8.43 76 VAL C N 1
ATOM 2665 C CA . VAL C 1 55 ? 21.136 30.085 45.429 1.00 8.23 76 VAL C CA 1
ATOM 2666 C C . VAL C 1 55 ? 19.703 30.556 45.257 1.00 8.48 76 VAL C C 1
ATOM 2667 O O . VAL C 1 55 ? 19.217 30.638 44.137 1.00 8.87 76 VAL C O 1
ATOM 2671 N N . LEU C 1 56 ? 19.043 30.899 46.354 1.00 8.15 77 LEU C N 1
ATOM 2672 C CA . LEU C 1 56 ? 17.806 31.687 46.284 1.00 8.42 77 LEU C CA 1
ATOM 2673 C C . LEU C 1 56 ? 17.902 32.812 47.302 1.00 8.44 77 LEU C C 1
ATOM 2674 O O . LEU C 1 56 ? 18.262 32.585 48.459 1.00 8.76 77 LEU C O 1
ATOM 2679 N N . ARG C 1 57 ? 17.569 34.027 46.865 1.00 8.55 78 ARG C N 1
ATOM 2680 C CA . ARG C 1 57 ? 17.534 35.205 47.725 1.00 8.94 78 ARG C CA 1
ATOM 2681 C C . ARG C 1 57 ? 16.163 35.874 47.660 1.00 8.68 78 ARG C C 1
ATOM 2682 O O . ARG C 1 57 ? 15.575 36.014 46.601 1.00 10.08 78 ARG C O 1
ATOM 2690 N N . ASP C 1 58 ? 15.679 36.302 48.814 1.00 9.06 79 ASP C N 1
ATOM 2691 C CA . ASP C 1 58 ? 14.463 37.100 48.914 1.00 9.46 79 ASP C CA 1
ATOM 2692 C C . ASP C 1 58 ? 14.767 38.535 48.474 1.00 9.58 79 ASP C C 1
ATOM 2693 O O . ASP C 1 58 ? 15.848 39.052 48.730 1.00 10.44 79 ASP C O 1
ATOM 2698 N N . HIS C 1 59 ? 13.810 39.184 47.832 1.00 10.01 80 HIS C N 1
ATOM 2699 C CA . HIS C 1 59 ? 14.021 40.547 47.331 1.00 11.93 80 HIS C CA 1
ATOM 2700 C C . HIS C 1 59 ? 14.189 41.588 48.438 1.00 11.98 80 HIS C C 1
ATOM 2701 O O . HIS C 1 59 ? 14.606 42.695 48.157 1.00 13.78 80 HIS C O 1
ATOM 2708 N N . HIS C 1 60 ? 13.847 41.242 49.682 1.00 10.01 81 HIS C N 1
ATOM 2709 C CA . HIS C 1 60 ? 14.102 42.095 50.830 1.00 11.40 81 HIS C CA 1
ATOM 2710 C C . HIS C 1 60 ? 15.327 41.665 51.622 1.00 10.90 81 HIS C C 1
ATOM 2711 O O . HIS C 1 60 ? 15.621 42.265 52.639 1.00 13.76 81 HIS C O 1
ATOM 2718 N N . ALA C 1 61 ? 16.042 40.641 51.169 1.00 10.11 82 ALA C N 1
ATOM 2719 C CA . ALA C 1 61 ? 17.291 40.243 51.816 1.00 10.71 82 ALA C CA 1
ATOM 2720 C C . ALA C 1 61 ? 18.428 41.114 51.296 1.00 10.84 82 ALA C C 1
ATOM 2721 O O . ALA C 1 61 ? 18.573 41.293 50.091 1.00 11.70 82 ALA C O 1
ATOM 2723 N N . GLY C 1 62 ? 19.235 41.641 52.205 1.00 11.31 83 GLY C N 1
ATOM 2724 C CA . GLY C 1 62 ? 20.378 42.469 51.826 1.00 11.38 83 GLY C CA 1
ATOM 2725 C C . GLY C 1 62 ? 21.342 41.673 50.965 1.00 9.72 83 GLY C C 1
ATOM 2726 O O . GLY C 1 62 ? 21.463 40.448 51.109 1.00 10.27 83 GLY C O 1
ATOM 2727 N N . VAL C 1 63 ? 22.055 42.337 50.060 1.00 9.82 84 VAL C N 1
ATOM 2728 C CA . VAL C 1 63 ? 22.959 41.609 49.194 1.00 10.94 84 VAL C CA 1
ATOM 2729 C C . VAL C 1 63 ? 24.087 40.932 49.948 1.00 10.22 84 VAL C C 1
ATOM 2730 O O . VAL C 1 63 ? 24.655 39.981 49.449 1.00 10.77 84 VAL C O 1
A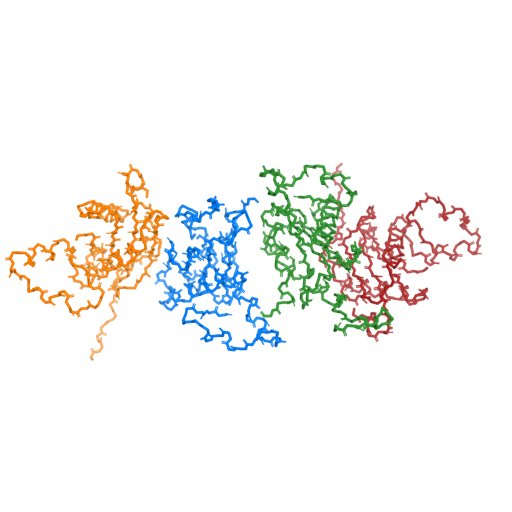TOM 2734 N N . HIS C 1 64 ? 24.411 41.387 51.156 1.00 8.73 85 HIS C N 1
ATOM 2735 C CA . HIS C 1 64 ? 25.442 40.708 51.922 1.00 8.73 85 HIS C CA 1
ATOM 2736 C C . HIS C 1 64 ? 25.085 39.267 52.205 1.00 8.19 85 HIS C C 1
ATOM 2737 O O . HIS C 1 64 ? 25.978 38.463 52.455 1.00 9.32 85 HIS C O 1
ATOM 2744 N N . THR C 1 65 ? 23.790 38.935 52.168 1.00 8.39 86 THR C N 1
ATOM 2745 C CA . THR C 1 65 ? 23.379 37.588 52.490 1.00 8.68 86 THR C CA 1
ATOM 2746 C C . THR C 1 65 ? 23.817 36.603 51.400 1.00 8.30 86 THR C C 1
ATOM 2747 O O . THR C 1 65 ? 23.907 35.403 51.665 1.00 8.69 86 THR C O 1
ATOM 2751 N N . LEU C 1 66 ? 24.112 37.094 50.195 1.00 8.49 87 LEU C N 1
ATOM 2752 C CA . LEU C 1 66 ? 24.729 36.267 49.161 1.00 8.46 87 LEU C CA 1
ATOM 2753 C C . LEU C 1 66 ? 26.108 35.791 49.635 1.00 8.14 87 LEU C C 1
ATOM 2754 O O . LEU C 1 66 ? 26.434 34.606 49.588 1.00 8.69 87 LEU C O 1
ATOM 2759 N N . ASN C 1 67 ? 26.929 36.724 50.087 1.00 9.02 88 ASN C N 1
ATOM 2760 C CA A ASN C 1 67 ? 28.237 36.401 50.655 0.50 9.08 88 ASN C CA 1
ATOM 2761 C CA B ASN C 1 67 ? 28.244 36.361 50.608 0.50 9.25 88 ASN C CA 1
ATOM 2762 C C . ASN C 1 67 ? 28.124 35.553 51.910 1.00 9.04 88 ASN C C 1
ATOM 2763 O O . ASN C 1 67 ? 28.828 34.574 52.082 1.00 9.73 88 ASN C O 1
ATOM 2772 N N . ALA C 1 68 ? 27.246 35.961 52.814 1.00 9.10 89 ALA C N 1
ATOM 2773 C CA . ALA C 1 68 ? 27.113 35.270 54.093 1.00 9.31 89 ALA C CA 1
ATOM 2774 C C . ALA C 1 68 ? 26.756 33.796 53.879 1.00 9.19 89 ALA C C 1
ATOM 2775 O O . ALA C 1 68 ? 27.360 32.905 54.458 1.00 9.60 89 ALA C O 1
ATOM 2777 N N . SER C 1 69 ? 25.753 33.540 53.056 1.00 8.45 90 SER C N 1
ATOM 2778 C CA . SER C 1 69 ? 25.295 32.177 52.855 1.00 8.64 90 SER C CA 1
ATOM 2779 C C . SER C 1 69 ? 26.334 31.352 52.099 1.00 8.68 90 SER C C 1
ATOM 2780 O O . SER C 1 69 ? 26.579 30.195 52.449 1.00 9.08 90 SER C O 1
ATOM 2783 N N . TYR C 1 70 ? 26.973 31.946 51.087 1.00 8.48 91 TYR C N 1
ATOM 2784 C CA . TYR C 1 70 ? 28.027 31.233 50.370 1.00 8.31 91 TYR C CA 1
ATOM 2785 C C . TYR C 1 70 ? 29.169 30.881 51.297 1.00 8.09 91 TYR C C 1
ATOM 2786 O O . TYR C 1 70 ? 29.637 29.744 51.312 1.00 8.67 91 TYR C O 1
ATOM 2795 N N . LYS C 1 71 ? 29.650 31.862 52.050 1.00 8.12 92 LYS C N 1
ATOM 2796 C CA . LYS C 1 71 ? 30.791 31.612 52.909 1.00 8.20 92 LYS C CA 1
ATOM 2797 C C . LYS C 1 71 ? 30.481 30.522 53.921 1.00 7.82 92 LYS C C 1
ATOM 2798 O O . LYS C 1 71 ? 31.302 29.641 54.170 1.00 8.43 92 LYS C O 1
ATOM 2804 N N . LYS C 1 72 ? 29.296 30.564 54.511 1.00 8.56 93 LYS C N 1
ATOM 2805 C CA . LYS C 1 72 ? 28.934 29.539 55.490 1.00 8.48 93 LYS C CA 1
ATOM 2806 C C . LYS C 1 72 ? 28.885 28.161 54.839 1.00 8.33 93 LYS C C 1
ATOM 2807 O O . LYS C 1 72 ? 29.368 27.181 55.414 1.00 8.88 93 LYS C O 1
ATOM 2813 N N . ALA C 1 73 ? 28.291 28.074 53.651 1.00 8.04 94 ALA C N 1
ATOM 2814 C CA . ALA C 1 73 ? 28.200 26.797 52.937 1.00 8.71 94 ALA C CA 1
ATOM 2815 C C . ALA C 1 73 ? 29.589 26.252 52.596 1.00 7.98 94 ALA C C 1
ATOM 2816 O O . ALA C 1 73 ? 29.888 25.070 52.803 1.00 8.97 94 ALA C O 1
ATOM 2818 N N . TYR C 1 74 ? 30.427 27.136 52.065 1.00 8.02 95 TYR C N 1
ATOM 2819 C CA . TYR C 1 74 ? 31.799 26.804 51.710 1.00 8.21 95 TYR C CA 1
ATOM 2820 C C . TYR C 1 74 ? 32.587 26.311 52.912 1.00 8.03 95 TYR C C 1
ATOM 2821 O O . TYR C 1 74 ? 33.289 25.302 52.842 1.00 9.05 95 TYR C O 1
ATOM 2830 N N . THR C 1 75 ? 32.472 27.040 54.010 1.00 8.37 96 THR C N 1
ATOM 2831 C CA . THR C 1 75 ? 33.208 26.733 55.220 1.00 8.46 96 THR C CA 1
ATOM 2832 C C . THR C 1 75 ? 32.798 25.375 55.775 1.00 8.71 96 THR C C 1
ATOM 2833 O O . THR C 1 75 ? 33.643 24.547 56.124 1.00 9.33 96 THR C O 1
ATOM 2837 N N . ALA C 1 76 ? 31.497 25.135 55.850 1.00 8.79 97 ALA C N 1
ATOM 2838 C CA . ALA C 1 76 ? 31.004 23.872 56.349 1.00 9.51 97 ALA C CA 1
ATOM 2839 C C . ALA C 1 76 ? 31.416 22.701 55.463 1.00 10.06 97 ALA C C 1
ATOM 2840 O O . ALA C 1 76 ? 31.818 21.651 55.962 1.00 10.89 97 ALA C O 1
ATOM 2842 N N . ALA C 1 77 ? 31.339 22.881 54.149 1.00 9.38 98 ALA C N 1
ATOM 2843 C CA . ALA C 1 77 ? 31.735 21.832 53.216 1.00 10.16 98 ALA C CA 1
ATOM 2844 C C . ALA C 1 77 ? 33.202 21.471 53.384 1.00 9.93 98 ALA C C 1
ATOM 2845 O O . ALA C 1 77 ? 33.563 20.300 53.364 1.00 12.46 98 ALA C O 1
ATOM 2847 N N . SER C 1 78 ? 34.048 22.484 53.541 1.00 9.50 99 SER C N 1
ATOM 2848 C CA . SER C 1 78 ? 35.487 22.290 53.537 1.00 9.78 99 SER C CA 1
ATOM 2849 C C . SER C 1 78 ? 36.001 21.811 54.886 1.00 10.39 99 SER C C 1
ATOM 2850 O O . SER C 1 78 ? 36.879 20.968 54.947 1.00 11.36 99 SER C O 1
ATOM 2853 N N . GLN C 1 79 ? 35.457 22.363 55.959 1.00 10.53 100 GLN C N 1
ATOM 2854 C CA A GLN C 1 79 ? 35.838 21.992 57.322 0.50 10.84 100 GLN C CA 1
ATOM 2855 C CA B GLN C 1 79 ? 35.866 21.978 57.310 0.50 10.93 100 GLN C CA 1
ATOM 2856 C C . GLN C 1 79 ? 35.151 20.718 57.788 1.00 11.84 100 GLN C C 1
ATOM 2857 O O . GLN C 1 79 ? 35.558 20.122 58.770 1.00 13.19 100 GLN C O 1
ATOM 2868 N N . LYS C 1 80 ? 34.087 20.326 57.098 1.00 11.28 101 LYS C N 1
ATOM 2869 C CA . LYS C 1 80 ? 33.284 19.158 57.487 1.00 11.37 101 LYS C CA 1
ATOM 2870 C C . LYS C 1 80 ? 32.676 19.306 58.890 1.00 12.65 101 LYS C C 1
ATOM 2871 O O . LYS C 1 80 ? 32.471 18.333 59.602 1.00 14.00 101 LYS C O 1
ATOM 2877 N N . ARG C 1 81 ? 32.356 20.539 59.246 1.00 12.10 102 ARG C N 1
ATOM 2878 C CA A ARG C 1 81 ? 31.774 20.833 60.535 0.50 12.25 102 ARG C CA 1
ATOM 2879 C CA B ARG C 1 81 ? 31.825 20.877 60.551 0.50 12.20 102 ARG C CA 1
ATOM 2880 C C . ARG C 1 81 ? 30.842 22.018 60.369 1.00 10.72 102 ARG C C 1
ATOM 2881 O O . ARG C 1 81 ? 30.975 22.817 59.441 1.00 11.75 102 ARG C O 1
ATOM 2896 N N . GLU C 1 82 ? 29.891 22.122 61.270 1.00 10.39 103 GLU C N 1
ATOM 2897 C CA A GLU C 1 82 ? 28.964 23.251 61.274 0.50 10.67 103 GLU C CA 1
ATOM 2898 C CA B GLU C 1 82 ? 28.963 23.248 61.275 0.50 10.59 103 GLU C CA 1
ATOM 2899 C C . GLU C 1 82 ? 29.711 24.514 61.688 1.00 10.50 103 GLU C C 1
ATOM 2900 O O . GLU C 1 82 ? 30.549 24.494 62.587 1.00 11.17 103 GLU C O 1
ATOM 2911 N N . THR C 1 83 ? 29.412 25.624 61.031 1.00 10.07 104 THR C N 1
ATOM 2912 C CA . THR C 1 83 ? 30.102 26.863 61.311 1.00 10.45 104 THR C CA 1
ATOM 2913 C C . THR C 1 83 ? 29.897 27.299 62.776 1.00 11.37 104 THR C C 1
ATOM 2914 O O . THR C 1 83 ? 30.828 27.790 63.405 1.00 10.86 104 THR C O 1
ATOM 2918 N N . VAL C 1 84 ? 28.710 27.075 63.334 1.00 11.09 105 VAL C N 1
ATOM 2919 C CA . VAL C 1 84 ? 28.441 27.426 64.736 1.00 11.75 105 VAL C CA 1
ATOM 2920 C C . VAL C 1 84 ? 29.349 26.662 65.696 1.00 11.84 105 VAL C C 1
ATOM 2921 O O . VAL C 1 84 ? 29.745 27.198 66.730 1.00 13.42 105 VAL C O 1
ATOM 2925 N N . ALA C 1 85 ? 29.683 25.423 65.339 1.00 11.68 106 ALA C N 1
ATOM 2926 C CA . ALA C 1 85 ? 30.560 24.594 66.167 1.00 12.73 106 ALA C CA 1
ATOM 2927 C C . ALA C 1 85 ? 32.007 25.091 66.123 1.00 13.54 106 ALA C C 1
ATOM 2928 O O . ALA C 1 85 ? 32.709 25.069 67.139 1.00 15.05 106 ALA C O 1
ATOM 2930 N N . ILE C 1 86 ? 32.443 25.573 64.966 1.00 12.55 107 ILE C N 1
ATOM 2931 C CA . ILE C 1 86 ? 33.778 26.130 64.845 1.00 12.72 107 ILE C CA 1
ATOM 2932 C C . ILE C 1 86 ? 33.851 27.406 65.684 1.00 13.88 107 ILE C C 1
ATOM 2933 O O . ILE C 1 86 ? 34.812 27.620 66.435 1.00 15.21 107 ILE C O 1
ATOM 2938 N N . ALA C 1 87 ? 32.825 28.244 65.597 1.00 13.00 108 ALA C N 1
ATOM 2939 C CA . ALA C 1 87 ? 32.758 29.440 66.432 1.00 14.42 108 ALA C CA 1
ATOM 2940 C C . ALA C 1 87 ? 32.872 29.121 67.920 1.00 15.21 108 ALA C C 1
ATOM 2941 O O . ALA C 1 87 ? 33.599 29.799 68.661 1.00 16.48 108 ALA C O 1
ATOM 2943 N N . ARG C 1 88 ? 32.159 28.090 68.351 1.00 15.09 109 ARG C N 1
ATOM 2944 C CA A ARG C 1 88 ? 32.188 27.656 69.750 0.50 15.96 109 ARG C CA 1
ATOM 2945 C CA B ARG C 1 88 ? 32.196 27.678 69.754 0.50 16.85 109 ARG C CA 1
ATOM 2946 C C . ARG C 1 88 ? 33.597 27.233 70.153 1.00 17.30 109 ARG C C 1
ATOM 2947 O O . ARG C 1 88 ? 34.052 27.515 71.266 1.00 18.73 109 ARG C O 1
ATOM 2962 N N . GLY C 1 89 ? 34.279 26.552 69.246 1.00 17.18 110 GLY C N 1
ATOM 2963 C CA . GLY C 1 89 ? 35.639 26.084 69.476 1.00 17.76 110 GLY C CA 1
ATOM 2964 C C . GLY C 1 89 ? 36.635 27.227 69.599 1.00 19.66 110 GLY C C 1
ATOM 2965 O O . GLY C 1 89 ? 37.607 27.126 70.357 1.00 21.87 110 GLY C O 1
ATOM 2966 N N . ILE C 1 90 ? 36.421 28.317 68.866 1.00 19.34 111 ILE C N 1
ATOM 2967 C CA . ILE C 1 90 ? 37.266 29.497 69.022 1.00 20.87 111 ILE C CA 1
ATOM 2968 C C . ILE C 1 90 ? 37.037 30.090 70.410 1.00 24.06 111 ILE C C 1
ATOM 2969 O O . ILE C 1 90 ? 37.986 30.420 71.123 1.00 25.06 111 ILE C O 1
ATOM 2974 N N . ARG C 1 91 ? 35.768 30.194 70.791 1.00 25.32 112 ARG C N 1
ATOM 2975 C CA A ARG C 1 91 ? 35.402 30.812 72.061 0.50 26.93 112 ARG C CA 1
ATOM 2976 C CA B ARG C 1 91 ? 35.369 30.790 72.069 0.50 26.89 112 ARG C CA 1
ATOM 2977 C C . ARG C 1 91 ? 35.917 30.006 73.257 1.00 27.50 112 ARG C C 1
ATOM 2978 O O . ARG C 1 91 ? 36.352 30.592 74.256 1.00 28.69 112 ARG C O 1
ATOM 2993 N N . ASP C 1 92 ? 35.896 28.679 73.164 1.00 27.73 113 ASP C N 1
ATOM 2994 C CA . ASP C 1 92 ? 36.360 27.849 74.285 1.00 29.78 113 ASP C CA 1
ATOM 2995 C C . ASP C 1 92 ? 37.874 27.572 74.267 1.00 30.84 113 ASP C C 1
ATOM 2996 O O . ASP C 1 92 ? 38.395 26.892 75.162 1.00 31.82 113 ASP C O 1
ATOM 3001 N N . GLY C 1 93 ? 38.567 28.104 73.258 1.00 30.20 114 GLY C N 1
ATOM 3002 C CA . GLY C 1 93 ? 40.028 28.021 73.168 1.00 30.40 114 GLY C CA 1
ATOM 3003 C C . GLY C 1 93 ? 40.572 26.753 72.537 1.00 30.15 114 GLY C C 1
ATOM 3004 O O . GLY C 1 93 ? 41.790 26.563 72.484 1.00 31.04 114 GLY C O 1
ATOM 3005 N N . SER C 1 94 ? 39.686 25.890 72.044 1.00 28.79 115 SER C N 1
ATOM 3006 C CA . SER C 1 94 ? 40.092 24.634 71.421 1.00 27.59 115 SER C CA 1
ATOM 3007 C C . SER C 1 94 ? 40.500 24.812 69.950 1.00 26.80 115 SER C C 1
ATOM 3008 O O . SER C 1 94 ? 41.184 23.952 69.384 1.00 28.53 115 SER C O 1
ATOM 3011 N N . ILE C 1 95 ? 40.090 25.923 69.341 1.00 24.24 116 ILE C N 1
ATOM 3012 C CA . ILE C 1 95 ? 40.434 26.224 67.953 1.00 22.58 116 ILE C CA 1
ATOM 3013 C C . ILE C 1 95 ? 41.092 27.597 67.893 1.00 21.92 116 ILE C C 1
ATOM 3014 O O . ILE C 1 95 ? 40.538 28.570 68.394 1.00 21.47 116 ILE C O 1
ATOM 3019 N N . PRO C 1 96 ? 42.278 27.695 67.264 1.00 22.67 117 PRO C N 1
ATOM 3020 C CA . PRO C 1 96 ? 42.923 29.005 67.207 1.00 23.35 117 PRO C CA 1
ATOM 3021 C C . PRO C 1 96 ? 42.113 30.022 66.402 1.00 21.74 117 PRO C C 1
ATOM 3022 O O . PRO C 1 96 ? 41.542 29.674 65.366 1.00 20.75 117 PRO C O 1
ATOM 3026 N N . SER C 1 97 ? 42.060 31.264 66.876 1.00 20.69 118 SER C N 1
ATOM 3027 C CA . SER C 1 97 ? 41.258 32.314 66.255 1.00 21.03 118 SER C CA 1
ATOM 3028 C C . SER C 1 97 ? 41.717 32.619 64.826 1.00 18.62 118 SER C C 1
ATOM 3029 O O . SER C 1 97 ? 40.934 33.112 64.014 1.00 19.17 118 SER C O 1
ATOM 3032 N N . ASP C 1 98 ? 42.981 32.324 64.523 1.00 17.77 119 ASP C N 1
ATOM 3033 C CA . ASP C 1 98 ? 43.513 32.546 63.181 1.00 16.92 119 ASP C CA 1
ATOM 3034 C C . ASP C 1 98 ? 42.857 31.695 62.097 1.00 15.94 119 ASP C C 1
ATOM 3035 O O . ASP C 1 98 ? 43.061 31.947 60.921 1.00 15.41 119 ASP C O 1
ATOM 3040 N N . ILE C 1 99 ? 42.039 30.716 62.484 1.00 14.83 120 ILE C N 1
ATOM 3041 C CA . ILE C 1 99 ? 41.208 30.021 61.501 1.00 15.59 120 ILE C CA 1
ATOM 3042 C C . ILE C 1 99 ? 40.360 31.004 60.678 1.00 15.31 120 ILE C C 1
ATOM 3043 O O . ILE C 1 99 ? 40.061 30.737 59.514 1.00 16.29 120 ILE C O 1
ATOM 3048 N N . ARG C 1 100 ? 39.988 32.136 61.275 1.00 16.43 121 ARG C N 1
ATOM 3049 C CA . ARG C 1 100 ? 39.226 33.193 60.598 1.00 17.59 121 ARG C CA 1
ATOM 3050 C C . ARG C 1 100 ? 39.855 33.695 59.299 1.00 17.55 121 ARG C C 1
ATOM 3051 O O . ARG C 1 100 ? 39.136 34.136 58.401 1.00 18.53 121 ARG C O 1
ATOM 3059 N N . TYR C 1 101 ? 41.188 33.646 59.212 1.00 16.54 122 TYR C N 1
ATOM 3060 C CA . TYR C 1 101 ? 41.930 34.273 58.106 1.00 16.06 122 TYR C CA 1
ATOM 3061 C C . TYR C 1 101 ? 42.522 33.243 57.139 1.00 14.96 122 TYR C C 1
ATOM 3062 O O . TYR C 1 101 ? 43.249 33.585 56.207 1.00 16.63 122 TYR C O 1
ATOM 3071 N N . LEU C 1 102 ? 42.177 31.979 57.327 1.00 13.63 123 LEU C N 1
ATOM 3072 C CA . LEU C 1 102 ? 42.784 30.895 56.579 1.00 14.87 123 LEU C CA 1
ATOM 3073 C C . LEU C 1 102 ? 42.364 30.853 55.112 1.00 13.78 123 LEU C C 1
ATOM 3074 O O . LEU C 1 102 ? 43.077 30.311 54.260 1.00 14.91 123 LEU C O 1
ATOM 3079 N N . ASP C 1 103 ? 41.181 31.394 54.827 1.00 12.12 124 ASP C N 1
ATOM 3080 C CA . ASP C 1 103 ? 40.589 31.306 53.509 1.00 11.50 124 ASP C CA 1
ATOM 3081 C C . ASP C 1 103 ? 39.647 32.493 53.408 1.00 11.44 124 ASP C C 1
ATOM 3082 O O . ASP C 1 103 ? 38.887 32.755 54.340 1.00 11.73 124 ASP C O 1
ATOM 3087 N N . PRO C 1 104 ? 39.659 33.205 52.270 1.00 11.96 125 PRO C N 1
ATOM 3088 C CA . PRO C 1 104 ? 38.820 34.397 52.159 1.00 12.81 125 PRO C CA 1
ATOM 3089 C C . PRO C 1 104 ? 37.326 34.105 52.081 1.00 12.00 125 PRO C C 1
ATOM 3090 O O . PRO C 1 104 ? 36.526 35.024 52.193 1.00 13.25 125 PRO C O 1
ATOM 3094 N N . ASN C 1 105 ? 36.973 32.838 51.892 1.00 10.24 126 ASN C N 1
ATOM 3095 C CA . ASN C 1 105 ? 35.592 32.406 51.826 1.00 10.62 126 ASN C CA 1
ATOM 3096 C C . ASN C 1 105 ? 35.073 31.858 53.156 1.00 10.18 126 ASN C C 1
ATOM 3097 O O . ASN C 1 105 ? 33.970 31.326 53.208 1.00 11.05 126 ASN C O 1
ATOM 3102 N N . PHE C 1 106 ? 35.851 31.976 54.228 1.00 9.97 127 PHE C N 1
ATOM 3103 C CA . PHE C 1 106 ? 35.419 31.479 55.532 1.00 10.26 127 PHE C CA 1
ATOM 3104 C C . PHE C 1 106 ? 34.500 32.442 56.271 1.00 10.59 127 PHE C C 1
ATOM 3105 O O . PHE C 1 106 ? 34.749 33.644 56.352 1.00 11.74 127 PHE C O 1
ATOM 3113 N N . SER C 1 107 ? 33.449 31.882 56.853 1.00 10.73 128 SER C N 1
ATOM 3114 C CA . SER C 1 107 ? 32.660 32.568 57.862 1.00 10.82 128 SER C CA 1
ATOM 3115 C C . SER C 1 107 ? 32.368 31.609 58.972 1.00 10.66 128 SER C C 1
ATOM 3116 O O . SER C 1 107 ? 31.920 30.498 58.732 1.00 12.62 128 SER C O 1
ATOM 3119 N N . LEU C 1 108 ? 32.610 32.053 60.196 1.00 11.93 129 LEU C N 1
ATOM 3120 C CA . LEU C 1 108 ? 32.313 31.254 61.375 1.00 13.83 129 LEU C CA 1
ATOM 3121 C C . LEU C 1 108 ? 31.014 31.692 62.055 1.00 13.76 129 LEU C C 1
ATOM 3122 O O . LEU C 1 108 ? 30.759 31.364 63.214 1.00 18.18 129 LEU C O 1
ATOM 3140 N N . GLU C 1 110 ? 27.017 31.341 62.615 1.00 11.80 131 GLU C N 1
ATOM 3141 C CA . GLU C 1 110 ? 26.067 30.247 62.619 1.00 10.40 131 GLU C CA 1
ATOM 3142 C C . GLU C 1 110 ? 25.248 30.246 61.339 1.00 9.83 131 GLU C C 1
ATOM 3143 O O . GLU C 1 110 ? 24.776 31.293 60.900 1.00 11.00 131 GLU C O 1
ATOM 3149 N N . GLY C 1 111 ? 25.083 29.062 60.756 1.00 9.45 132 GLY C N 1
ATOM 3150 C CA . GLY C 1 111 ? 24.222 28.891 59.608 1.00 9.34 132 GLY C CA 1
ATOM 3151 C C . GLY C 1 111 ? 24.777 28.119 58.429 1.00 9.63 132 GLY C C 1
ATOM 3152 O O . GLY C 1 111 ? 24.097 27.996 57.408 1.00 9.92 132 GLY C O 1
ATOM 3153 N N . GLY C 1 112 ? 25.998 27.586 58.570 1.00 9.03 133 GLY C N 1
ATOM 3154 C CA . GLY C 1 112 ? 26.569 26.674 57.594 1.00 9.23 133 GLY C CA 1
ATOM 3155 C C . GLY C 1 112 ? 26.620 25.265 58.161 1.00 9.11 133 GLY C C 1
ATOM 3156 O O . GLY C 1 112 ? 27.041 25.075 59.309 1.00 9.39 133 GLY C O 1
ATOM 3157 N N . ILE C 1 113 ? 26.206 24.285 57.356 1.00 8.95 134 ILE C N 1
ATOM 3158 C CA . ILE C 1 113 ? 26.178 22.876 57.768 1.00 9.74 134 ILE C CA 1
ATOM 3159 C C . ILE C 1 113 ? 26.681 22.006 56.610 1.00 9.39 134 ILE C C 1
ATOM 3160 O O . ILE C 1 113 ? 26.335 22.264 55.454 1.00 9.45 134 ILE C O 1
ATOM 3165 N N . PRO C 1 114 ? 27.531 20.998 56.900 1.00 9.34 135 PRO C N 1
ATOM 3166 C CA . PRO C 1 114 ? 27.992 20.129 55.836 1.00 9.67 135 PRO C CA 1
ATOM 3167 C C . PRO C 1 114 ? 26.870 19.213 55.375 1.00 10.45 135 PRO C C 1
ATOM 3168 O O . PRO C 1 114 ? 25.987 18.854 56.156 1.00 12.16 135 PRO C O 1
ATOM 3172 N N . ILE C 1 115 ? 26.898 18.865 54.098 1.00 10.51 136 ILE C N 1
ATOM 3173 C CA . ILE C 1 115 ? 25.954 17.922 53.529 1.00 10.88 136 ILE C CA 1
ATOM 3174 C C . ILE C 1 115 ? 26.665 16.604 53.370 1.00 12.00 136 ILE C C 1
ATOM 3175 O O . ILE C 1 115 ? 27.707 16.541 52.733 1.00 11.94 136 ILE C O 1
ATOM 3180 N N . ILE C 1 116 ? 26.083 15.560 53.954 1.00 14.22 137 ILE C N 1
ATOM 3181 C CA . ILE C 1 116 ? 26.705 14.246 54.042 1.00 16.09 137 ILE C CA 1
ATOM 3182 C C . ILE C 1 116 ? 25.790 13.192 53.442 1.00 17.13 137 ILE C C 1
ATOM 3183 O O . ILE C 1 116 ? 24.599 13.141 53.758 1.00 19.40 137 ILE C O 1
ATOM 3188 N N . LEU C 1 117 ? 26.348 12.375 52.557 1.00 17.27 138 LEU C N 1
ATOM 3189 C CA . LEU C 1 117 ? 25.630 11.243 51.981 1.00 17.74 138 LEU C CA 1
ATOM 3190 C C . LEU C 1 117 ? 26.520 10.028 52.098 1.00 18.71 138 LEU C C 1
ATOM 3191 O O . LEU C 1 117 ? 27.680 10.054 51.681 1.00 18.11 138 LEU C O 1
ATOM 3196 N N . GLU C 1 118 ? 25.974 8.954 52.670 1.00 20.35 139 GLU C N 1
ATOM 3197 C CA . GLU C 1 118 ? 26.733 7.710 52.846 1.00 21.92 139 GLU C CA 1
ATOM 3198 C C . GLU C 1 118 ? 28.136 7.974 53.397 1.00 22.38 139 GLU C C 1
ATOM 3199 O O . GLU C 1 118 ? 29.132 7.509 52.846 1.00 22.97 139 GLU C O 1
ATOM 3205 N N . ASN C 1 119 ? 28.191 8.790 54.452 1.00 21.98 140 ASN C N 1
ATOM 3206 C CA A ASN C 1 119 ? 29.426 9.091 55.181 0.50 23.01 140 ASN C CA 1
ATOM 3207 C CA B ASN C 1 119 ? 29.429 9.081 55.180 0.50 23.12 140 ASN C CA 1
ATOM 3208 C C . ASN C 1 119 ? 30.490 9.832 54.364 1.00 22.97 140 ASN C C 1
ATOM 3209 O O . ASN C 1 119 ? 31.670 9.805 54.695 1.00 25.04 140 ASN C O 1
ATOM 3218 N N . VAL C 1 120 ? 30.062 10.515 53.303 1.00 19.92 141 VAL C N 1
ATOM 3219 C CA . VAL C 1 120 ? 30.952 11.336 52.482 1.00 18.20 141 VAL C CA 1
ATOM 3220 C C . VAL C 1 120 ? 30.408 12.770 52.486 1.00 16.02 141 VAL C C 1
ATOM 3221 O O . VAL C 1 120 ? 29.220 12.986 52.267 1.00 15.95 141 VAL C O 1
ATOM 3225 N N . VAL C 1 121 ? 31.268 13.747 52.745 1.00 16.04 142 VAL C N 1
ATOM 3226 C CA . VAL C 1 121 ? 30.842 15.151 52.644 1.00 14.23 142 VAL C CA 1
ATOM 3227 C C . VAL C 1 121 ? 30.762 15.487 51.155 1.00 13.87 142 VAL C C 1
ATOM 3228 O O . VAL C 1 121 ? 31.750 15.369 50.420 1.00 16.64 142 VAL C O 1
ATOM 3232 N N . VAL C 1 122 ? 29.558 15.840 50.707 1.00 11.94 143 VAL C N 1
ATOM 3233 C CA . VAL C 1 122 ? 29.274 16.083 49.305 1.00 11.56 143 VAL C CA 1
ATOM 3234 C C . VAL C 1 122 ? 28.989 17.563 48.985 1.00 10.77 143 VAL C C 1
ATOM 3235 O O . VAL C 1 122 ? 28.806 17.920 47.828 1.00 11.05 143 VAL C O 1
ATOM 3239 N N . GLY C 1 123 ? 28.975 18.417 50.001 1.00 10.95 144 GLY C N 1
ATOM 3240 C CA . GLY C 1 123 ? 28.729 19.825 49.782 1.00 10.43 144 GLY C CA 1
ATOM 3241 C C . GLY C 1 123 ? 28.434 20.504 51.095 1.00 8.72 144 GLY C C 1
ATOM 3242 O O . GLY C 1 123 ? 28.733 19.980 52.171 1.00 9.88 144 GLY C O 1
ATOM 3243 N N . GLY C 1 124 ? 27.857 21.694 50.999 1.00 8.35 145 GLY C N 1
ATOM 3244 C CA . GLY C 1 124 ? 27.494 22.476 52.164 1.00 8.54 145 GLY C CA 1
ATOM 3245 C C . GLY C 1 124 ? 26.285 23.334 51.877 1.00 7.74 145 GLY C C 1
ATOM 3246 O O . GLY C 1 124 ? 26.029 23.681 50.722 1.00 8.83 145 GLY C O 1
ATOM 3247 N N . ILE C 1 125 ? 25.552 23.664 52.932 1.00 8.54 146 ILE C N 1
ATOM 3248 C CA . ILE C 1 125 ? 24.424 24.591 52.851 1.00 8.66 146 ILE C CA 1
ATOM 3249 C C . ILE C 1 125 ? 24.656 25.721 53.830 1.00 9.20 146 ILE C C 1
ATOM 3250 O O . ILE C 1 125 ? 25.179 25.510 54.917 1.00 10.13 146 ILE C O 1
ATOM 3255 N N . GLY C 1 126 ? 24.315 26.934 53.408 1.00 8.51 147 GLY C N 1
ATOM 3256 C CA . GLY C 1 126 ? 24.426 28.093 54.275 1.00 8.43 147 GLY C CA 1
ATOM 3257 C C . GLY C 1 126 ? 23.249 29.021 54.100 1.00 8.80 147 GLY C C 1
ATOM 3258 O O . GLY C 1 126 ? 22.694 29.122 53.005 1.00 9.22 147 GLY C O 1
ATOM 3259 N N . VAL C 1 127 ? 22.887 29.703 55.181 1.00 8.59 148 VAL C N 1
ATOM 3260 C CA . VAL C 1 127 ? 21.776 30.635 55.188 1.00 8.81 148 VAL C CA 1
ATOM 3261 C C . VAL C 1 127 ? 22.223 31.905 55.884 1.00 8.58 148 VAL C C 1
ATOM 3262 O O . VAL C 1 127 ? 22.891 31.854 56.915 1.00 9.16 148 VAL C O 1
ATOM 3266 N N . GLY C 1 128 ? 21.860 33.040 55.300 1.00 8.76 149 GLY C N 1
ATOM 3267 C CA . GLY C 1 128 ? 22.073 34.334 55.938 1.00 9.67 149 GLY C CA 1
ATOM 3268 C C . GLY C 1 128 ? 20.864 35.226 55.788 1.00 9.37 149 GLY C C 1
ATOM 3269 O O . GLY C 1 128 ? 20.144 35.141 54.806 1.00 10.00 149 GLY C O 1
ATOM 3270 N N . GLY C 1 129 ? 20.654 36.062 56.797 1.00 10.48 150 GLY C N 1
ATOM 3271 C CA . GLY C 1 129 ? 19.613 37.079 56.787 1.00 10.05 150 GLY C CA 1
ATOM 3272 C C . GLY C 1 129 ? 18.669 37.021 57.964 1.00 10.92 150 GLY C C 1
ATOM 3273 O O . GLY C 1 129 ? 17.872 37.933 58.145 1.00 11.91 150 GLY C O 1
ATOM 3274 N N . ALA C 1 130 ? 18.753 35.966 58.766 1.00 11.66 151 ALA C N 1
ATOM 3275 C CA . ALA C 1 130 ? 17.930 35.822 59.956 1.00 12.45 151 ALA C CA 1
ATOM 3276 C C . ALA C 1 130 ? 18.824 35.802 61.182 1.00 12.88 151 ALA C C 1
ATOM 3277 O O . ALA C 1 130 ? 20.046 35.867 61.086 1.00 14.19 151 ALA C O 1
ATOM 3279 N N . HIS C 1 131 ? 18.226 35.737 62.361 1.00 15.27 152 HIS C N 1
ATOM 3280 C CA . HIS C 1 131 ? 19.037 35.568 63.571 1.00 17.10 152 HIS C CA 1
ATOM 3281 C C . HIS C 1 131 ? 19.862 34.299 63.397 1.00 16.70 152 HIS C C 1
ATOM 3282 O O . HIS C 1 131 ? 19.443 33.390 62.683 1.00 15.84 152 HIS C O 1
ATOM 3289 N N . GLY C 1 132 ? 21.051 34.260 63.999 1.00 15.97 153 GLY C N 1
ATOM 3290 C CA . GLY C 1 132 ? 21.905 33.092 63.951 1.00 13.81 153 GLY C CA 1
ATOM 3291 C C . GLY C 1 132 ? 21.157 31.785 64.136 1.00 12.05 153 GLY C C 1
ATOM 3292 O O . GLY C 1 132 ? 21.297 30.853 63.337 1.00 13.07 153 GLY C O 1
ATOM 3293 N N . SER C 1 133 ? 20.340 31.695 65.184 1.00 12.40 154 SER C N 1
ATOM 3294 C CA . SER C 1 133 ? 19.639 30.450 65.439 1.00 11.47 154 SER C CA 1
ATOM 3295 C C . SER C 1 133 ? 18.725 30.080 64.288 1.00 10.93 154 SER C C 1
ATOM 3296 O O . SER C 1 133 ? 18.598 28.913 63.954 1.00 12.53 154 SER C O 1
ATOM 3299 N N . GLU C 1 134 ? 18.088 31.078 63.687 1.00 11.85 155 GLU C N 1
ATOM 3300 C CA . GLU C 1 134 ? 17.216 30.836 62.547 1.00 11.44 155 GLU C CA 1
ATOM 3301 C C . GLU C 1 134 ? 17.987 30.495 61.275 1.00 9.97 155 GLU C C 1
ATOM 3302 O O . GLU C 1 134 ? 17.533 29.688 60.471 1.00 11.29 155 GLU C O 1
ATOM 3308 N N . ASP C 1 135 ? 19.160 31.099 61.087 1.00 10.84 156 ASP C N 1
ATOM 3309 C CA . ASP C 1 135 ? 20.002 30.687 59.970 1.00 11.04 156 ASP C CA 1
ATOM 3310 C C . ASP C 1 135 ? 20.308 29.183 60.095 1.00 9.85 156 ASP C C 1
ATOM 3311 O O . ASP C 1 135 ? 20.240 28.446 59.126 1.00 10.78 156 ASP C O 1
ATOM 3316 N N . GLY C 1 136 ? 20.660 28.749 61.307 1.00 10.57 157 GLY C N 1
ATOM 3317 C CA . GLY C 1 136 ? 20.945 27.335 61.550 1.00 10.36 157 GLY C CA 1
ATOM 3318 C C . GLY C 1 136 ? 19.729 26.451 61.342 1.00 10.73 157 GLY C C 1
ATOM 3319 O O . GLY C 1 136 ? 19.803 25.409 60.695 1.00 11.17 157 GLY C O 1
ATOM 3320 N N . ARG C 1 137 ? 18.588 26.879 61.873 1.00 10.15 158 ARG C N 1
ATOM 3321 C CA . ARG C 1 137 ? 17.367 26.087 61.750 1.00 11.01 158 ARG C CA 1
ATOM 3322 C C . ARG C 1 137 ? 16.962 25.933 60.286 1.00 10.13 158 ARG C C 1
ATOM 3323 O O . ARG C 1 137 ? 16.575 24.855 59.855 1.00 10.95 158 ARG C O 1
ATOM 3331 N N . LEU C 1 138 ? 17.066 27.013 59.528 1.00 10.98 159 LEU C N 1
ATOM 3332 C CA . LEU C 1 138 ? 16.752 26.965 58.109 1.00 11.26 159 LEU C CA 1
ATOM 3333 C C . LEU C 1 138 ? 17.718 26.064 57.342 1.00 11.07 159 LEU C C 1
ATOM 3334 O O . LEU C 1 138 ? 17.294 25.301 56.487 1.00 12.18 159 LEU C O 1
ATOM 3339 N N . ALA C 1 139 ? 19.016 26.136 57.638 1.00 11.16 160 ALA C N 1
ATOM 3340 C CA . ALA C 1 139 ? 19.961 25.221 57.025 1.00 11.37 160 ALA C CA 1
ATOM 3341 C C . ALA C 1 139 ? 19.569 23.762 57.313 1.00 11.62 160 ALA C C 1
ATOM 3342 O O . ALA C 1 139 ? 19.619 22.916 56.429 1.00 11.67 160 ALA C O 1
ATOM 3344 N N . ARG C 1 140 ? 19.166 23.475 58.551 1.00 11.77 161 ARG C N 1
ATOM 3345 C CA . ARG C 1 140 ? 18.767 22.113 58.904 1.00 11.65 161 ARG C CA 1
ATOM 3346 C C . ARG C 1 140 ? 17.532 21.648 58.143 1.00 11.70 161 ARG C C 1
ATOM 3347 O O . ARG C 1 140 ? 17.436 20.471 57.793 1.00 13.58 161 ARG C O 1
ATOM 3355 N N . ILE C 1 141 ? 16.596 22.563 57.885 1.00 11.82 162 ILE C N 1
ATOM 3356 C CA . ILE C 1 141 ? 15.388 22.260 57.098 1.00 13.75 162 ILE C CA 1
ATOM 3357 C C . ILE C 1 141 ? 15.794 21.738 55.729 1.00 12.88 162 ILE C C 1
ATOM 3358 O O . ILE C 1 141 ? 15.225 20.779 55.224 1.00 14.65 162 ILE C O 1
ATOM 3363 N N . GLY C 1 142 ? 16.797 22.371 55.130 1.00 12.94 163 GLY C N 1
ATOM 3364 C CA . GLY C 1 142 ? 17.240 21.982 53.805 1.00 13.59 163 GLY C CA 1
ATOM 3365 C C . GLY C 1 142 ? 17.811 20.581 53.777 1.00 13.50 163 GLY C C 1
ATOM 3366 O O . GLY C 1 142 ? 17.608 19.829 52.816 1.00 14.98 163 GLY C O 1
ATOM 3367 N N . LEU C 1 143 ? 18.513 20.209 54.845 1.00 15.76 164 LEU C N 1
ATOM 3368 C CA . LEU C 1 143 ? 19.141 18.885 54.921 1.00 18.19 164 LEU C CA 1
ATOM 3369 C C . LEU C 1 143 ? 18.140 17.750 54.856 1.00 19.30 164 LEU C C 1
ATOM 3370 O O . LEU C 1 143 ? 18.506 16.638 54.480 1.00 21.19 164 LEU C O 1
ATOM 3375 N N . LEU C 1 144 ? 16.897 18.014 55.246 1.00 19.65 165 LEU C N 1
ATOM 3376 C CA . LEU C 1 144 ? 15.872 16.968 55.316 1.00 22.52 165 LEU C CA 1
ATOM 3377 C C . LEU C 1 144 ? 15.543 16.369 53.946 1.00 23.05 165 LEU C C 1
ATOM 3378 O O . LEU C 1 144 ? 15.040 15.245 53.857 1.00 23.91 165 LEU C O 1
ATOM 3383 N N . VAL C 1 145 ? 15.841 17.111 52.881 1.00 21.73 166 VAL C N 1
ATOM 3384 C CA . VAL C 1 145 ? 15.840 16.555 51.521 1.00 22.81 166 VAL C CA 1
ATOM 3385 C C . VAL C 1 145 ? 16.608 15.226 51.395 1.00 22.58 166 VAL C C 1
ATOM 3386 O O . VAL C 1 145 ? 16.183 14.342 50.647 1.00 24.41 166 VAL C O 1
ATOM 3390 N N A LEU C 1 146 ? 17.721 15.096 52.117 0.50 23.44 167 LEU C N 1
ATOM 3391 N N B LEU C 1 146 ? 17.720 15.095 52.119 0.50 23.43 167 LEU C N 1
ATOM 3392 C CA A LEU C 1 146 ? 18.585 13.916 52.029 0.50 24.20 167 LEU C CA 1
ATOM 3393 C CA B LEU C 1 146 ? 18.585 13.916 52.030 0.50 24.20 167 LEU C CA 1
ATOM 3394 C C A LEU C 1 146 ? 18.448 12.962 53.216 0.50 24.04 167 LEU C C 1
ATOM 3395 C C B LEU C 1 146 ? 18.445 12.959 53.213 0.50 24.04 167 LEU C C 1
ATOM 3396 O O A LEU C 1 146 ? 19.316 12.110 53.435 0.50 24.55 167 LEU C O 1
ATOM 3397 O O B LEU C 1 146 ? 19.307 12.099 53.426 0.50 24.51 167 LEU C O 1
ATOM 3406 N N . GLN C 1 147 ? 17.358 13.091 53.966 1.00 23.69 168 GLN C N 1
ATOM 3407 C CA . GLN C 1 147 ? 17.165 12.298 55.183 1.00 24.14 168 GLN C CA 1
ATOM 3408 C C . GLN C 1 147 ? 16.956 10.808 54.908 1.00 25.73 168 GLN C C 1
ATOM 3409 O O . GLN C 1 147 ? 16.621 10.406 53.789 1.00 25.21 168 GLN C O 1
ATOM 3415 N N . HIS C 1 148 ? 17.150 10.005 55.950 1.00 27.35 169 HIS C N 1
ATOM 3416 C CA . HIS C 1 148 ? 16.799 8.584 55.913 1.00 28.33 169 HIS C CA 1
ATOM 3417 C C . HIS C 1 148 ? 16.295 8.128 57.285 1.00 28.70 169 HIS C C 1
ATOM 3418 O O . HIS C 1 148 ? 15.983 8.969 58.146 1.00 28.10 169 HIS C O 1
ATOM 3426 N N . ALA D 1 11 ? 9.776 64.142 44.820 1.00 41.00 32 ALA D N 1
ATOM 3427 C CA . ALA D 1 11 ? 8.761 63.202 45.376 1.00 40.42 32 ALA D CA 1
ATOM 3428 C C . ALA D 1 11 ? 9.248 61.759 45.264 1.00 39.39 32 ALA D C 1
ATOM 3429 O O . ALA D 1 11 ? 10.217 61.470 44.552 1.00 41.03 32 ALA D O 1
ATOM 3431 N N . ILE D 1 12 ? 8.574 60.858 45.974 1.00 36.57 33 ILE D N 1
ATOM 3432 C CA . ILE D 1 12 ? 8.926 59.440 45.935 1.00 32.97 33 ILE D CA 1
ATOM 3433 C C . ILE D 1 12 ? 8.521 58.817 44.596 1.00 30.66 33 ILE D C 1
ATOM 3434 O O . ILE D 1 12 ? 7.394 59.000 44.138 1.00 32.23 33 ILE D O 1
ATOM 3439 N N . VAL D 1 13 ? 9.461 58.099 43.978 1.00 25.98 34 VAL D N 1
ATOM 3440 C CA . VAL D 1 13 ? 9.218 57.316 42.766 1.00 22.75 34 VAL D CA 1
ATOM 3441 C C . VAL D 1 13 ? 9.090 55.841 43.163 1.00 19.77 34 VAL D C 1
ATOM 3442 O O . VAL D 1 13 ? 9.892 55.338 43.950 1.00 17.73 34 VAL D O 1
ATOM 3446 N N . ARG D 1 14 ? 8.065 55.169 42.637 1.00 18.04 35 ARG D N 1
ATOM 3447 C CA . ARG D 1 14 ? 7.821 53.748 42.909 1.00 16.37 35 ARG D CA 1
ATOM 3448 C C . ARG D 1 14 ? 7.853 52.977 41.599 1.00 15.71 35 ARG D C 1
ATOM 3449 O O . ARG D 1 14 ? 7.328 53.434 40.579 1.00 17.69 35 ARG D O 1
ATOM 3457 N N . GLU D 1 15 ? 8.502 51.817 41.624 1.00 14.13 36 GLU D N 1
ATOM 3458 C CA . GLU D 1 15 ? 8.666 50.997 40.433 1.00 14.42 36 GLU D CA 1
ATOM 3459 C C . GLU D 1 15 ? 8.508 49.532 40.801 1.00 13.26 36 GLU D C 1
ATOM 3460 O O . GLU D 1 15 ? 8.681 49.161 41.963 1.00 13.74 36 GLU D O 1
ATOM 3466 N N . PRO D 1 16 ? 8.200 48.686 39.812 1.00 13.05 37 PRO D N 1
ATOM 3467 C CA . PRO D 1 16 ? 8.185 47.256 40.082 1.00 13.79 37 PRO D CA 1
ATOM 3468 C C . PRO D 1 16 ? 9.501 46.737 40.650 1.00 14.06 37 PRO D C 1
ATOM 3469 O O . PRO D 1 16 ? 10.555 47.306 40.366 1.00 15.05 37 PRO D O 1
ATOM 3473 N N . VAL D 1 17 ? 9.393 45.678 41.451 1.00 14.04 38 VAL D N 1
ATOM 3474 C CA A VAL D 1 17 ? 10.570 44.975 41.926 0.50 15.10 38 VAL D CA 1
ATOM 3475 C CA B VAL D 1 17 ? 10.516 44.950 42.055 0.50 14.17 38 VAL D CA 1
ATOM 3476 C C . VAL D 1 17 ? 10.387 43.493 41.648 1.00 14.73 38 VAL D C 1
ATOM 3477 O O . VAL D 1 17 ? 9.326 42.910 41.887 1.00 17.03 38 VAL D O 1
ATOM 3484 N N . LEU D 1 18 ? 11.433 42.898 41.069 1.00 13.64 39 LEU D N 1
ATOM 3485 C CA . LEU D 1 18 ? 11.423 41.468 40.790 1.00 13.93 39 LEU D CA 1
ATOM 3486 C C . LEU D 1 18 ? 11.517 40.748 42.147 1.00 12.27 39 LEU D C 1
ATOM 3487 O O . LEU D 1 18 ? 12.466 40.948 42.902 1.00 13.67 39 LEU D O 1
ATOM 3492 N N . THR D 1 19 ? 10.521 39.937 42.466 1.00 12.43 40 THR D N 1
ATOM 3493 C CA . THR D 1 19 ? 10.486 39.307 43.774 1.00 12.46 40 THR D CA 1
ATOM 3494 C C . THR D 1 19 ? 11.341 38.039 43.795 1.00 11.90 40 THR D C 1
ATOM 3495 O O . THR D 1 19 ? 11.647 37.442 42.764 1.00 12.68 40 THR D O 1
ATOM 3499 N N . GLY D 1 20 ? 11.681 37.617 44.999 1.00 11.60 41 GLY D N 1
ATOM 3500 C CA . GLY D 1 20 ? 12.399 36.371 45.169 1.00 11.27 41 GLY D CA 1
ATOM 3501 C C . GLY D 1 20 ? 11.586 35.216 44.608 1.00 11.40 41 GLY D C 1
ATOM 3502 O O . GLY D 1 20 ? 12.133 34.310 43.973 1.00 11.66 41 GLY D O 1
ATOM 3503 N N . GLU D 1 21 ? 10.270 35.245 44.818 1.00 12.50 42 GLU D N 1
ATOM 3504 C CA . GLU D 1 21 ? 9.394 34.200 44.297 1.00 13.54 42 GLU D CA 1
ATOM 3505 C C . GLU D 1 21 ? 9.415 34.152 42.777 1.00 12.71 42 GLU D C 1
ATOM 3506 O O . GLU D 1 21 ? 9.411 33.079 42.186 1.00 12.21 42 GLU D O 1
ATOM 3512 N N . GLN D 1 22 ? 9.429 35.322 42.151 1.00 11.71 43 GLN D N 1
ATOM 3513 C CA A GLN D 1 22 ? 9.493 35.394 40.694 0.50 11.82 43 GLN D CA 1
ATOM 3514 C CA B GLN D 1 22 ? 9.485 35.395 40.700 0.50 11.97 43 GLN D CA 1
ATOM 3515 C C . GLN D 1 22 ? 10.813 34.833 40.182 1.00 11.23 43 GLN D C 1
ATOM 3516 O O . GLN D 1 22 ? 10.835 34.025 39.251 1.00 11.21 43 GLN D O 1
ATOM 3527 N N . ALA D 1 23 ? 11.914 35.231 40.808 1.00 10.41 44 ALA D N 1
ATOM 3528 C CA . ALA D 1 23 ? 13.226 34.743 40.399 1.00 9.80 44 ALA D CA 1
ATOM 3529 C C . ALA D 1 23 ? 13.316 33.232 40.574 1.00 9.47 44 ALA D C 1
ATOM 3530 O O . ALA D 1 23 ? 13.860 32.530 39.727 1.00 10.20 44 ALA D O 1
ATOM 3532 N N . GLN D 1 24 ? 12.782 32.738 41.680 1.00 10.18 45 GLN D N 1
ATOM 3533 C CA . GLN D 1 24 ? 12.755 31.307 41.945 1.00 10.01 45 GLN D CA 1
ATOM 3534 C C . GLN D 1 24 ? 11.951 30.563 40.886 1.00 10.64 45 GLN D C 1
ATOM 3535 O O . GLN D 1 24 ? 12.374 29.525 40.385 1.00 11.16 45 GLN D O 1
ATOM 3541 N N . ALA D 1 25 ? 10.785 31.094 40.550 1.00 11.37 46 ALA D N 1
ATOM 3542 C CA . ALA D 1 25 ? 9.941 30.456 39.548 1.00 12.64 46 ALA D CA 1
ATOM 3543 C C . ALA D 1 25 ? 10.658 30.420 38.194 1.00 11.47 46 ALA D C 1
ATOM 3544 O O . ALA D 1 25 ? 10.568 29.444 37.457 1.00 12.70 46 ALA D O 1
ATOM 3554 N N . VAL D 1 27 ? 14.001 30.308 37.584 1.00 10.54 48 VAL D N 1
ATOM 3555 C CA . VAL D 1 27 ? 15.054 29.309 37.527 1.00 10.68 48 VAL D CA 1
ATOM 3556 C C . VAL D 1 27 ? 14.448 27.898 37.522 1.00 10.07 48 VAL D C 1
ATOM 3557 O O . VAL D 1 27 ? 14.969 27.021 36.854 1.00 10.96 48 VAL D O 1
ATOM 3561 N N . GLU D 1 28 ? 13.359 27.684 38.257 1.00 10.90 49 GLU D N 1
ATOM 3562 C CA A GLU D 1 28 ? 12.710 26.372 38.281 0.50 11.88 49 GLU D CA 1
ATOM 3563 C CA B GLU D 1 28 ? 12.685 26.376 38.287 0.50 12.43 49 GLU D CA 1
ATOM 3564 C C . GLU D 1 28 ? 12.221 25.980 36.884 1.00 11.74 49 GLU D C 1
ATOM 3565 O O . GLU D 1 28 ? 12.461 24.855 36.428 1.00 12.60 49 GLU D O 1
ATOM 3576 N N . VAL D 1 29 ? 11.546 26.891 36.186 1.00 11.67 50 VAL D N 1
ATOM 3577 C CA A VAL D 1 29 ? 11.003 26.572 34.863 0.50 13.42 50 VAL D CA 1
ATOM 3578 C CA B VAL D 1 29 ? 11.006 26.556 34.860 0.50 13.08 50 VAL D CA 1
ATOM 3579 C C . VAL D 1 29 ? 12.126 26.337 33.849 1.00 12.53 50 VAL D C 1
ATOM 3580 O O . VAL D 1 29 ? 12.041 25.442 33.005 1.00 13.11 50 VAL D O 1
ATOM 3587 N N . VAL D 1 30 ? 13.191 27.135 33.939 1.00 11.77 51 VAL D N 1
ATOM 3588 C CA . VAL D 1 30 ? 14.323 26.954 33.052 1.00 10.93 51 VAL D CA 1
ATOM 3589 C C . VAL D 1 30 ? 14.996 25.600 33.261 1.00 11.43 51 VAL D C 1
ATOM 3590 O O . VAL D 1 30 ? 15.303 24.908 32.291 1.00 12.67 51 VAL D O 1
ATOM 3607 N N . HIS D 1 32 ? 13.676 22.878 34.437 1.00 12.96 53 HIS D N 1
ATOM 3608 C CA . HIS D 1 32 ? 12.788 21.829 33.973 1.00 14.24 53 HIS D CA 1
ATOM 3609 C C . HIS D 1 32 ? 12.921 21.685 32.459 1.00 13.18 53 HIS D C 1
ATOM 3610 O O . HIS D 1 32 ? 13.057 20.578 31.922 1.00 14.75 53 HIS D O 1
ATOM 3617 N N . GLU D 1 33 ? 12.896 22.815 31.767 1.00 12.91 54 GLU D N 1
ATOM 3618 C CA . GLU D 1 33 ? 13.023 22.833 30.327 1.00 13.12 54 GLU D CA 1
ATOM 3619 C C . GLU D 1 33 ? 14.385 22.325 29.879 1.00 13.06 54 GLU D C 1
ATOM 3620 O O . GLU D 1 33 ? 14.480 21.583 28.913 1.00 14.20 54 GLU D O 1
ATOM 3626 N N . ALA D 1 34 ? 15.445 22.719 30.583 1.00 12.54 55 ALA D N 1
ATOM 3627 C CA . ALA D 1 34 ? 16.787 22.243 30.273 1.00 12.15 55 ALA D CA 1
ATOM 3628 C C . ALA D 1 34 ? 16.850 20.721 30.354 1.00 14.14 55 ALA D C 1
ATOM 3629 O O . ALA D 1 34 ? 17.398 20.075 29.457 1.00 14.86 55 ALA D O 1
ATOM 3631 N N . ARG D 1 35 ? 16.288 20.159 31.422 1.00 14.40 56 ARG D N 1
ATOM 3632 C CA A ARG D 1 35 ? 16.226 18.704 31.599 0.34 16.22 56 ARG D CA 1
ATOM 3633 C CA B ARG D 1 35 ? 16.255 18.706 31.580 0.33 16.16 56 ARG D CA 1
ATOM 3634 C CA C ARG D 1 35 ? 16.257 18.706 31.587 0.33 15.63 56 ARG D CA 1
ATOM 3635 C C . ARG D 1 35 ? 15.480 18.047 30.445 1.00 16.29 56 ARG D C 1
ATOM 3636 O O . ARG D 1 35 ? 15.958 17.085 29.849 1.00 17.18 56 ARG D O 1
ATOM 3658 N N . GLU D 1 36 ? 14.289 18.570 30.148 1.00 16.35 57 GLU D N 1
ATOM 3659 C CA A GLU D 1 36 ? 13.451 18.028 29.074 0.50 17.34 57 GLU D CA 1
ATOM 3660 C CA B GLU D 1 36 ? 13.447 18.026 29.082 0.50 17.53 57 GLU D CA 1
ATOM 3661 C C . GLU D 1 36 ? 14.143 18.138 27.722 1.00 17.49 57 GLU D C 1
ATOM 3662 O O . GLU D 1 36 ? 13.848 17.376 26.796 1.00 20.72 57 GLU D O 1
ATOM 3673 N N . SER D 1 37 ? 15.065 19.088 27.601 1.00 16.96 58 SER D N 1
ATOM 3674 C CA . SER D 1 37 ? 15.775 19.349 26.357 1.00 17.27 58 SER D CA 1
ATOM 3675 C C . SER D 1 37 ? 17.155 18.689 26.286 1.00 17.24 58 SER D C 1
ATOM 3676 O O . SER D 1 37 ? 17.882 18.891 25.319 1.00 18.47 58 SER D O 1
ATOM 3679 N N . GLY D 1 38 ? 17.527 17.910 27.298 1.00 16.79 59 GLY D N 1
ATOM 3680 C CA . GLY D 1 38 ? 18.804 17.202 27.284 1.00 15.91 59 GLY D CA 1
ATOM 3681 C C . GLY D 1 38 ? 20.054 18.016 27.616 1.00 15.85 59 GLY D C 1
ATOM 3682 O O . GLY D 1 38 ? 21.166 17.593 27.311 1.00 18.90 59 GLY D O 1
ATOM 3683 N N . HIS D 1 39 ? 19.887 19.170 28.255 1.00 15.00 60 HIS D N 1
ATOM 3684 C CA . HIS D 1 39 ? 21.012 20.075 28.535 1.00 14.42 60 HIS D CA 1
ATOM 3685 C C . HIS D 1 39 ? 21.382 20.083 30.012 1.00 14.26 60 HIS D C 1
ATOM 3686 O O . HIS D 1 39 ? 20.523 19.949 30.864 1.00 16.77 60 HIS D O 1
ATOM 3693 N N . ALA D 1 40 ? 22.666 20.286 30.284 1.00 13.38 61 ALA D N 1
ATOM 3694 C CA . ALA D 1 40 ? 23.193 20.518 31.631 1.00 12.05 61 ALA D CA 1
ATOM 3695 C C . ALA D 1 40 ? 23.635 21.976 31.696 1.00 12.22 61 ALA D C 1
ATOM 3696 O O . ALA D 1 40 ? 24.603 22.347 31.041 1.00 13.05 61 ALA D O 1
ATOM 3698 N N . VAL D 1 41 ? 22.912 22.799 32.455 1.00 10.89 62 VAL D N 1
ATOM 3699 C CA . VAL D 1 41 ? 23.118 24.245 32.445 1.00 10.56 62 VAL D CA 1
ATOM 3700 C C . VAL D 1 41 ? 23.172 24.809 33.850 1.00 9.78 62 VAL D C 1
ATOM 3701 O O . VAL D 1 41 ? 22.835 24.145 34.837 1.00 9.89 62 VAL D O 1
ATOM 3705 N N . THR D 1 42 ? 23.599 26.066 33.921 1.00 9.26 63 THR D N 1
ATOM 3706 C CA . THR D 1 42 ? 23.274 26.955 35.036 1.00 8.92 63 THR D CA 1
ATOM 3707 C C . THR D 1 42 ? 22.380 28.061 34.505 1.00 8.81 63 THR D C 1
ATOM 3708 O O . THR D 1 42 ? 22.615 28.588 33.420 1.00 9.36 63 THR D O 1
ATOM 3712 N N . VAL D 1 43 ? 21.369 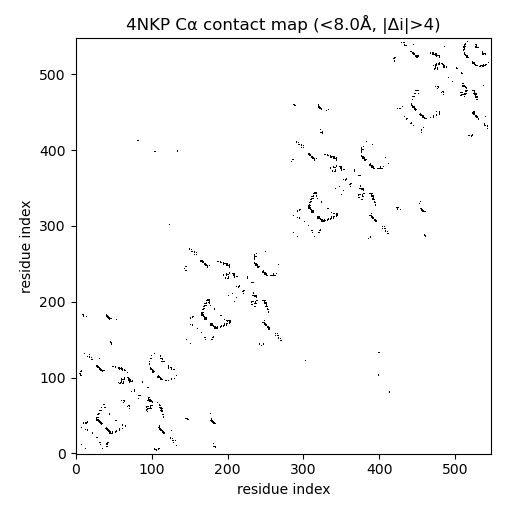28.401 35.290 1.00 8.59 64 VAL D N 1
ATOM 3713 C CA . VAL D 1 43 ? 20.560 29.583 35.042 1.00 8.23 64 VAL D CA 1
ATOM 3714 C C . VAL D 1 43 ? 20.749 30.510 36.246 1.00 8.74 64 VAL D C 1
ATOM 3715 O O . VAL D 1 43 ? 20.736 30.070 37.400 1.00 8.80 64 VAL D O 1
ATOM 3719 N N . THR D 1 44 ? 20.941 31.798 35.955 1.00 8.88 65 THR D N 1
ATOM 3720 C CA . THR D 1 44 ? 21.095 32.817 36.978 1.00 8.67 65 THR D CA 1
ATOM 3721 C C . THR D 1 44 ? 20.155 33.979 36.692 1.00 8.87 65 THR D C 1
ATOM 3722 O O . THR D 1 44 ? 20.013 34.404 35.545 1.00 9.15 65 THR D O 1
ATOM 3726 N N . VAL D 1 45 ? 19.493 34.462 37.740 1.00 8.22 66 VAL D N 1
ATOM 3727 C CA . VAL D 1 45 ? 18.667 35.657 37.659 1.00 8.46 66 VAL D CA 1
ATOM 3728 C C . VAL D 1 45 ? 19.305 36.682 38.591 1.00 7.77 66 VAL D C 1
ATOM 3729 O O . VAL D 1 45 ? 19.636 36.361 39.741 1.00 8.69 66 VAL D O 1
ATOM 3733 N N . VAL D 1 46 ? 19.475 37.900 38.078 1.00 8.47 67 VAL D N 1
ATOM 3734 C CA . VAL D 1 46 ? 19.978 39.027 38.853 1.00 8.97 67 VAL D CA 1
ATOM 3735 C C . VAL D 1 46 ? 18.935 40.124 38.960 1.00 8.62 67 VAL D C 1
ATOM 3736 O O . VAL D 1 46 ? 18.032 40.231 38.126 1.00 9.01 67 VAL D O 1
ATOM 3740 N N . ASP D 1 47 ? 19.075 40.925 40.009 1.00 8.38 68 ASP D N 1
ATOM 3741 C CA . ASP D 1 47 ? 18.243 42.094 40.227 1.00 8.79 68 ASP D CA 1
ATOM 3742 C C . ASP D 1 47 ? 18.701 43.232 39.313 1.00 9.66 68 ASP D C 1
ATOM 3743 O O . ASP D 1 47 ? 19.606 43.063 38.492 1.00 10.23 68 ASP D O 1
ATOM 3748 N N . ARG D 1 48 ? 18.067 44.389 39.406 1.00 10.36 69 ARG D N 1
ATOM 3749 C CA A ARG D 1 48 ? 18.353 45.411 38.395 0.70 11.68 69 ARG D CA 1
ATOM 3750 C CA B ARG D 1 48 ? 18.317 45.457 38.438 0.30 11.40 69 ARG D CA 1
ATOM 3751 C C . ARG D 1 48 ? 19.712 46.047 38.566 1.00 10.28 69 ARG D C 1
ATOM 3752 O O . ARG D 1 48 ? 20.170 46.719 37.649 1.00 11.55 69 ARG D O 1
ATOM 3767 N N . SER D 1 49 ? 20.344 45.825 39.719 1.00 9.36 70 SER D N 1
ATOM 3768 C CA . SER D 1 49 ? 21.707 46.280 39.950 1.00 9.22 70 SER D CA 1
ATOM 3769 C C . SER D 1 49 ? 22.728 45.167 39.744 1.00 8.88 70 SER D C 1
ATOM 3770 O O . SER D 1 49 ? 23.876 45.305 40.141 1.00 9.74 70 SER D O 1
ATOM 3773 N N . GLY D 1 50 ? 22.311 44.088 39.085 1.00 9.36 71 GLY D N 1
ATOM 3774 C CA . GLY D 1 50 ? 23.217 43.008 38.728 1.00 10.22 71 GLY D CA 1
ATOM 3775 C C . GLY D 1 50 ? 23.579 42.054 39.853 1.00 9.55 71 GLY D C 1
ATOM 3776 O O . GLY D 1 50 ? 24.497 41.246 39.701 1.00 10.81 71 GLY D O 1
ATOM 3777 N N . GLN D 1 51 ? 22.855 42.094 40.964 1.00 8.83 72 GLN D N 1
ATOM 3778 C CA A GLN D 1 51 ? 23.140 41.209 42.100 0.50 9.37 72 GLN D CA 1
ATOM 3779 C CA B GLN D 1 51 ? 23.157 41.208 42.081 0.50 9.08 72 GLN D CA 1
ATOM 3780 C C . GLN D 1 51 ? 22.210 40.007 42.091 1.00 9.12 72 GLN D C 1
ATOM 3781 O O . GLN D 1 51 ? 21.010 40.145 41.904 1.00 9.00 72 GLN D O 1
ATOM 3792 N N . ILE D 1 52 ? 22.780 38.834 42.299 1.00 8.88 73 ILE D N 1
ATOM 3793 C CA . ILE D 1 52 ? 22.060 37.578 42.179 1.00 9.02 73 ILE D CA 1
ATOM 3794 C C . ILE D 1 52 ? 20.819 37.537 43.053 1.00 8.38 73 ILE D C 1
ATOM 3795 O O . ILE D 1 52 ? 20.862 37.889 44.234 1.00 8.48 73 ILE D O 1
ATOM 3800 N N . LEU D 1 53 ? 19.735 37.058 42.440 1.00 8.46 74 LEU D N 1
ATOM 3801 C CA . LEU D 1 53 ? 18.527 36.633 43.155 1.00 8.78 74 LEU D CA 1
ATOM 3802 C C . LEU D 1 53 ? 18.356 35.113 43.156 1.00 8.59 74 LEU D C 1
ATOM 3803 O O . LEU D 1 53 ? 17.832 34.566 44.120 1.00 10.24 74 LEU D O 1
ATOM 3808 N N . ALA D 1 54 ? 18.773 34.425 42.095 1.00 8.72 75 ALA D N 1
ATOM 3809 C CA . ALA D 1 54 ? 18.595 32.974 42.020 1.00 8.75 75 ALA D CA 1
ATOM 3810 C C . ALA D 1 54 ? 19.619 32.362 41.086 1.00 8.08 75 ALA D C 1
ATOM 3811 O O . ALA D 1 54 ? 19.963 32.951 40.056 1.00 8.76 75 ALA D O 1
ATOM 3813 N N . VAL D 1 55 ? 20.086 31.174 41.465 1.00 8.36 76 VAL D N 1
ATOM 3814 C CA . VAL D 1 55 ? 20.981 30.358 40.651 1.00 8.49 76 VAL D CA 1
ATOM 3815 C C . VAL D 1 55 ? 20.570 28.906 40.808 1.00 9.07 76 VAL D C 1
ATOM 3816 O O . VAL D 1 55 ? 20.345 28.456 41.931 1.00 9.00 76 VAL D O 1
ATOM 3820 N N . LEU D 1 56 ? 20.482 28.173 39.703 1.00 8.53 77 LEU D N 1
ATOM 3821 C CA . LEU D 1 56 ? 20.433 26.713 39.771 1.00 8.52 77 LEU D CA 1
ATOM 3822 C C . LEU D 1 56 ? 21.424 26.174 38.752 1.00 8.39 77 LEU D C 1
ATOM 3823 O O . LEU D 1 56 ? 21.429 26.602 37.601 1.00 9.18 77 LEU D O 1
ATOM 3828 N N . ARG D 1 57 ? 22.221 25.202 39.189 1.00 9.12 78 ARG D N 1
ATOM 3829 C CA . ARG D 1 57 ? 23.209 24.532 38.345 1.00 8.88 78 ARG D CA 1
ATOM 3830 C C . ARG D 1 57 ? 22.989 23.026 38.386 1.00 9.84 78 ARG D C 1
ATOM 3831 O O . ARG D 1 57 ? 22.803 22.441 39.450 1.00 10.61 78 ARG D O 1
ATOM 3839 N N . ASP D 1 58 ? 23.053 22.405 37.217 1.00 10.30 79 ASP D N 1
ATOM 3840 C CA . ASP D 1 58 ? 23.039 20.945 37.111 1.00 10.57 79 ASP D CA 1
ATOM 3841 C C . ASP D 1 58 ? 24.399 20.408 37.567 1.00 10.86 79 ASP D C 1
ATOM 3842 O O . ASP D 1 58 ? 25.429 21.015 37.300 1.00 11.00 79 ASP D O 1
ATOM 3847 N N . HIS D 1 59 ? 24.421 19.278 38.266 1.00 11.17 80 HIS D N 1
ATOM 3848 C CA . HIS D 1 59 ? 25.698 18.725 38.728 1.00 12.11 80 HIS D CA 1
ATOM 3849 C C . HIS D 1 59 ? 26.602 18.259 37.583 1.00 11.69 80 HIS D C 1
ATOM 3850 O O . HIS D 1 59 ? 27.790 18.028 37.807 1.00 13.98 80 HIS D O 1
ATOM 3857 N N . HIS D 1 60 ? 26.073 18.148 36.362 1.00 10.82 81 HIS D N 1
ATOM 3858 C CA . HIS D 1 60 ? 26.911 17.886 35.189 1.00 11.42 81 HIS D CA 1
ATOM 3859 C C . HIS D 1 60 ? 27.205 19.117 34.359 1.00 11.68 81 HIS D C 1
ATOM 3860 O O . HIS D 1 60 ? 27.800 19.013 33.295 1.00 14.39 81 HIS D O 1
ATOM 3867 N N . ALA D 1 61 ? 26.826 20.293 34.851 1.00 11.20 82 ALA D N 1
ATOM 3868 C CA . ALA D 1 61 ? 27.182 21.539 34.196 1.00 10.56 82 ALA D CA 1
ATOM 3869 C C . ALA D 1 61 ? 28.526 21.994 34.771 1.00 11.00 82 ALA D C 1
ATOM 3870 O O . ALA D 1 61 ? 28.702 22.033 35.989 1.00 12.19 82 ALA D O 1
ATOM 3872 N N . GLY D 1 62 ? 29.474 22.336 33.904 1.00 11.28 83 GLY D N 1
ATOM 3873 C CA . GLY D 1 62 ? 30.780 22.796 34.351 1.00 11.47 83 GLY D CA 1
ATOM 3874 C C . GLY D 1 62 ? 30.661 24.053 35.177 1.00 10.59 83 GLY D C 1
ATOM 3875 O O . GLY D 1 62 ? 29.738 24.848 34.992 1.00 10.48 83 GLY D O 1
ATOM 3876 N N . VAL D 1 63 ? 31.597 24.263 36.091 1.00 10.57 84 VAL D N 1
ATOM 3877 C CA . VAL D 1 63 ? 31.504 25.426 36.958 1.00 11.35 84 VAL D CA 1
ATOM 3878 C C . VAL D 1 63 ? 31.616 26.735 36.197 1.00 10.71 84 VAL D C 1
ATOM 3879 O O . VAL D 1 63 ? 31.149 27.743 36.685 1.00 11.53 84 VAL D O 1
ATOM 3883 N N . HIS D 1 64 ? 32.182 26.744 34.990 1.00 9.36 85 HIS D N 1
ATOM 3884 C CA . HIS D 1 64 ? 32.219 27.991 34.236 1.00 9.42 85 HIS D CA 1
ATOM 3885 C C . HIS D 1 64 ? 30.819 28.502 33.939 1.00 9.90 85 HIS D C 1
ATOM 3886 O O . HIS D 1 64 ? 30.658 29.686 33.673 1.00 10.09 85 HIS D O 1
ATOM 3893 N N . THR D 1 65 ? 29.820 27.629 33.957 1.00 9.34 86 THR D N 1
ATOM 3894 C CA . THR D 1 65 ? 28.474 28.058 33.641 1.00 9.64 86 THR D CA 1
ATOM 3895 C C . THR D 1 65 ? 27.910 28.978 34.730 1.00 8.61 86 THR D C 1
ATOM 3896 O O . THR D 1 65 ? 26.978 29.725 34.463 1.00 9.21 86 THR D O 1
ATOM 3900 N N . LEU D 1 66 ? 28.477 28.935 35.940 1.00 9.27 87 LEU D N 1
ATOM 3901 C CA . LEU D 1 66 ? 28.130 29.883 36.990 1.00 8.54 87 LEU D CA 1
ATOM 3902 C C . LEU D 1 66 ? 28.509 31.285 36.516 1.00 9.03 87 LEU D C 1
ATOM 3903 O O . LEU D 1 66 ? 27.700 32.212 36.563 1.00 10.01 87 LEU D O 1
ATOM 3908 N N . ASN D 1 67 ? 29.748 31.439 36.064 1.00 9.12 88 ASN D N 1
ATOM 3909 C CA A ASN D 1 67 ? 30.225 32.709 35.523 0.50 9.99 88 ASN D CA 1
ATOM 3910 C CA B ASN D 1 67 ? 30.206 32.724 35.553 0.50 9.94 88 ASN D CA 1
ATOM 3911 C C . ASN D 1 67 ? 29.491 33.106 34.262 1.00 9.54 88 ASN D C 1
ATOM 3912 O O . ASN D 1 67 ? 29.092 34.254 34.102 1.00 10.01 88 ASN D O 1
ATOM 3921 N N . ALA D 1 68 ? 29.324 32.152 33.352 1.00 9.53 89 ALA D N 1
ATOM 3922 C CA . ALA D 1 68 ? 28.721 32.463 32.063 1.00 10.36 89 ALA D CA 1
ATOM 3923 C C . ALA D 1 68 ? 27.305 32.993 32.261 1.00 9.85 89 ALA D C 1
ATOM 3924 O O . ALA D 1 68 ? 26.912 34.013 31.693 1.00 9.82 89 ALA D O 1
ATOM 3926 N N . SER D 1 69 ? 26.518 32.286 33.059 1.00 8.96 90 SER D N 1
ATOM 3927 C CA . SER D 1 69 ? 25.130 32.671 33.265 1.00 9.12 90 SER D CA 1
ATOM 3928 C C . SER D 1 69 ? 25.017 33.991 34.021 1.00 8.99 90 SER D C 1
ATOM 3929 O O . SER D 1 69 ? 24.191 34.833 33.675 1.00 9.01 90 SER D O 1
ATOM 3932 N N . TYR D 1 70 ? 25.840 34.181 35.053 1.00 8.43 91 TYR D N 1
ATOM 3933 C CA . TYR D 1 70 ? 25.843 35.448 35.785 1.00 8.46 91 TYR D CA 1
ATOM 3934 C C . TYR D 1 70 ? 26.214 36.602 34.863 1.00 8.62 91 TYR D C 1
ATOM 3935 O O . TYR D 1 70 ? 25.539 37.627 34.834 1.00 8.79 91 TYR D O 1
ATOM 3944 N N . LYS D 1 71 ? 27.295 36.453 34.113 1.00 8.85 92 LYS D N 1
ATOM 3945 C CA . LYS D 1 71 ? 27.752 37.543 33.248 1.00 9.20 92 LYS D CA 1
ATOM 3946 C C . LYS D 1 71 ? 26.670 37.910 32.245 1.00 8.49 92 LYS D C 1
ATOM 3947 O O . LYS D 1 71 ? 26.405 39.078 32.007 1.00 8.65 92 LYS D O 1
ATOM 3953 N N . LYS D 1 72 ? 26.033 36.913 31.644 1.00 8.71 93 LYS D N 1
ATOM 3954 C CA . LYS D 1 72 ? 24.985 37.206 30.664 1.00 8.76 93 LYS D CA 1
ATOM 3955 C C . LYS D 1 72 ? 23.804 37.925 31.309 1.00 8.89 93 LYS D C 1
ATOM 3956 O O . LYS D 1 72 ? 23.243 38.859 30.732 1.00 8.91 93 LYS D O 1
ATOM 3962 N N . ALA D 1 73 ? 23.403 37.466 32.497 1.00 8.45 94 ALA D N 1
ATOM 3963 C CA . ALA D 1 73 ? 22.280 38.091 33.212 1.00 8.87 94 ALA D CA 1
ATOM 3964 C C . ALA D 1 73 ? 22.617 39.550 33.569 1.00 8.68 94 ALA D C 1
ATOM 3965 O O . ALA D 1 73 ? 21.814 40.464 33.361 1.00 9.41 94 ALA D O 1
ATOM 3967 N N . TYR D 1 74 ? 23.820 39.758 34.099 1.00 8.60 95 TYR D N 1
ATOM 3968 C CA . TYR D 1 74 ? 24.291 41.081 34.471 1.00 8.31 95 TYR D CA 1
ATOM 3969 C C . TYR D 1 74 ? 24.321 41.999 33.266 1.00 8.01 95 TYR D C 1
ATOM 3970 O O . TYR D 1 74 ? 23.880 43.155 33.343 1.00 8.65 95 TYR D O 1
ATOM 3979 N N . THR D 1 75 ? 24.871 41.486 32.166 1.00 8.20 96 THR D N 1
ATOM 3980 C CA . THR D 1 75 ? 25.037 42.275 30.961 1.00 9.38 96 THR D CA 1
ATOM 3981 C C . THR D 1 75 ? 23.681 42.684 30.424 1.00 9.40 96 THR D C 1
ATOM 3982 O O . THR D 1 75 ? 23.465 43.844 30.070 1.00 9.63 96 THR D O 1
ATOM 3986 N N . ALA D 1 76 ? 22.754 41.734 30.350 1.00 9.57 97 ALA D N 1
ATOM 3987 C CA . ALA D 1 76 ? 21.439 42.031 29.801 1.00 10.17 97 ALA D CA 1
ATOM 3988 C C . ALA D 1 76 ? 20.682 43.033 30.675 1.00 10.03 97 ALA D C 1
ATOM 3989 O O . ALA D 1 76 ? 20.026 43.946 30.156 1.00 10.62 97 ALA D O 1
ATOM 3991 N N . ALA D 1 77 ? 20.783 42.885 31.996 1.00 10.34 98 ALA D N 1
ATOM 3992 C CA . ALA D 1 77 ? 20.133 43.819 32.918 1.00 10.14 98 ALA D CA 1
ATOM 3993 C C . ALA D 1 77 ? 20.692 45.230 32.739 1.00 10.61 98 ALA D C 1
ATOM 3994 O O . ALA D 1 77 ? 19.949 46.200 32.687 1.00 12.72 98 ALA D O 1
ATOM 3996 N N . SER D 1 78 ? 22.004 45.346 32.642 1.00 9.83 99 SER D N 1
ATOM 3997 C CA . SER D 1 78 ? 22.656 46.658 32.624 1.00 9.58 99 SER D CA 1
ATOM 3998 C C . SER D 1 78 ? 22.549 47.350 31.274 1.00 9.82 99 SER D C 1
ATOM 3999 O O . SER D 1 78 ? 22.354 48.552 31.214 1.00 11.64 99 SER D O 1
ATOM 4002 N N . GLN D 1 79 ? 22.667 46.580 30.202 1.00 11.03 100 GLN D N 1
ATOM 4003 C CA A GLN D 1 79 ? 22.564 47.124 28.850 0.50 11.94 100 GLN D CA 1
ATOM 4004 C CA B GLN D 1 79 ? 22.561 47.100 28.841 0.50 12.20 100 GLN D CA 1
ATOM 4005 C C . GLN D 1 79 ? 21.117 47.229 28.362 1.00 12.92 100 GLN D C 1
ATOM 4006 O O . GLN D 1 79 ? 20.859 47.877 27.355 1.00 14.55 100 GLN D O 1
ATOM 4017 N N . LYS D 1 80 ? 20.187 46.581 29.061 1.00 12.08 101 LYS D N 1
ATOM 4018 C CA . LYS D 1 80 ? 18.760 46.607 28.699 1.00 12.54 101 LYS D CA 1
ATOM 4019 C C . LYS D 1 80 ? 18.507 46.011 27.311 1.00 13.60 101 LYS D C 1
ATOM 4020 O O . LYS D 1 80 ? 17.583 46.419 26.600 1.00 15.60 101 LYS D O 1
ATOM 4026 N N . ARG D 1 81 ? 19.348 45.046 26.945 1.00 13.62 102 ARG D N 1
ATOM 4027 C CA A ARG D 1 81 ? 19.255 44.372 25.656 0.50 13.91 102 ARG D CA 1
ATOM 4028 C CA B ARG D 1 81 ? 19.314 44.390 25.642 0.50 13.96 102 ARG D CA 1
ATOM 4029 C C . ARG D 1 81 ? 19.697 42.934 25.820 1.00 13.21 102 ARG D C 1
ATOM 4030 O O . ARG D 1 81 ? 20.475 42.605 26.710 1.00 12.87 102 ARG D O 1
ATOM 4045 N N . GLU D 1 82 ? 19.196 42.078 24.949 1.00 12.12 103 GLU D N 1
ATOM 4046 C CA . GLU D 1 82 ? 19.637 40.700 24.948 1.00 12.56 103 GLU D CA 1
ATOM 4047 C C . GLU D 1 82 ? 21.103 40.656 24.552 1.00 12.27 103 GLU D C 1
ATOM 4048 O O . GLU D 1 82 ? 21.536 41.399 23.662 1.00 13.62 103 GLU D O 1
ATOM 4054 N N . THR D 1 83 ? 21.879 39.783 25.184 1.00 11.81 104 THR D N 1
ATOM 4055 C CA . THR D 1 83 ? 23.303 39.713 24.873 1.00 12.71 104 THR D CA 1
ATOM 4056 C C . THR D 1 83 ? 23.563 39.346 23.403 1.00 14.26 104 THR D C 1
ATOM 4057 O O . THR D 1 83 ? 24.507 39.860 22.811 1.00 15.05 104 THR D O 1
ATOM 4061 N N . VAL D 1 84 ? 22.711 38.500 22.827 1.00 14.54 105 VAL D N 1
ATOM 4062 C CA . VAL D 1 84 ? 22.832 38.141 21.403 1.00 16.27 105 VAL D CA 1
ATOM 4063 C C . VAL D 1 84 ? 22.677 39.365 20.490 1.00 16.54 105 VAL D C 1
ATOM 4064 O O . VAL D 1 84 ? 23.317 39.443 19.439 1.00 16.45 105 VAL D O 1
ATOM 4068 N N . ALA D 1 85 ? 21.839 40.315 20.894 1.00 16.03 106 ALA D N 1
ATOM 4069 C CA . ALA D 1 85 ? 21.651 41.562 20.155 1.00 15.92 106 ALA D CA 1
ATOM 4070 C C . ALA D 1 85 ? 22.921 42.395 20.170 1.00 15.51 106 ALA D C 1
ATOM 4071 O O . ALA D 1 85 ? 23.271 43.032 19.177 1.00 16.48 106 ALA D O 1
ATOM 4073 N N . ILE D 1 86 ? 23.616 42.409 21.297 1.00 15.24 107 ILE D N 1
ATOM 4074 C CA . ILE D 1 86 ? 24.857 43.157 21.401 1.00 15.54 107 ILE D CA 1
ATOM 4075 C C . ILE D 1 86 ? 25.913 42.499 20.513 1.00 15.94 107 ILE D C 1
ATOM 4076 O O . ILE D 1 86 ? 26.634 43.187 19.783 1.00 16.14 107 ILE D O 1
ATOM 4081 N N . ALA D 1 87 ? 25.980 41.166 20.544 1.00 16.27 108 ALA D N 1
ATOM 4082 C CA . ALA D 1 87 ? 26.906 40.429 19.683 1.00 17.92 108 ALA D CA 1
ATOM 4083 C C . ALA D 1 87 ? 26.668 40.781 18.210 1.00 17.44 108 ALA D C 1
ATOM 4084 O O . ALA D 1 87 ? 27.614 41.047 17.470 1.00 18.88 108 ALA D O 1
ATOM 4086 N N . ARG D 1 88 ? 25.400 40.805 17.811 1.00 16.55 109 ARG D N 1
ATOM 4087 C CA A ARG D 1 88 ? 25.072 41.144 16.434 0.50 16.62 109 ARG D CA 1
ATOM 4088 C CA B ARG D 1 88 ? 25.000 41.173 16.442 0.50 16.39 109 ARG D CA 1
ATOM 4089 C C . ARG D 1 88 ? 25.447 42.594 16.105 1.00 16.29 109 ARG D C 1
ATOM 4090 O O . ARG D 1 88 ? 25.879 42.882 14.978 1.00 17.51 109 ARG D O 1
ATOM 4105 N N . GLY D 1 89 ? 25.323 43.491 17.079 1.00 16.44 110 GLY D N 1
ATOM 4106 C CA . GLY D 1 89 ? 25.713 44.885 16.901 1.00 16.51 110 GLY D CA 1
ATOM 4107 C C . GLY D 1 89 ? 27.201 45.072 16.696 1.00 17.53 110 GLY D C 1
ATOM 4108 O O . GLY D 1 89 ? 27.630 45.943 15.934 1.00 17.66 110 GLY D O 1
ATOM 4109 N N . ILE D 1 90 ? 28.003 44.268 17.388 1.00 17.05 111 ILE D N 1
ATOM 4110 C CA . ILE D 1 90 ? 29.443 44.254 17.163 1.00 18.52 111 ILE D CA 1
ATOM 4111 C C . ILE D 1 90 ? 29.718 43.810 15.720 1.00 19.55 111 ILE D C 1
ATOM 4112 O O . ILE D 1 90 ? 30.464 44.471 14.991 1.00 21.50 111 ILE D O 1
ATOM 4117 N N . ARG D 1 91 ? 29.083 42.716 15.307 1.00 19.38 112 ARG D N 1
ATOM 4118 C CA A ARG D 1 91 ? 29.293 42.166 13.966 0.50 20.50 112 ARG D CA 1
ATOM 4119 C CA B ARG D 1 91 ? 29.289 42.157 13.970 0.50 20.54 112 ARG D CA 1
ATOM 4120 C C . ARG D 1 91 ? 28.844 43.123 12.865 1.00 20.00 112 ARG D C 1
ATOM 4121 O O . ARG D 1 91 ? 29.508 43.233 11.825 1.00 21.31 112 ARG D O 1
ATOM 4136 N N . ASP D 1 92 ? 27.735 43.836 13.082 1.00 19.10 113 ASP D N 1
ATOM 4137 C CA . ASP D 1 92 ? 27.224 44.769 12.051 1.00 20.48 113 ASP D CA 1
ATOM 4138 C C .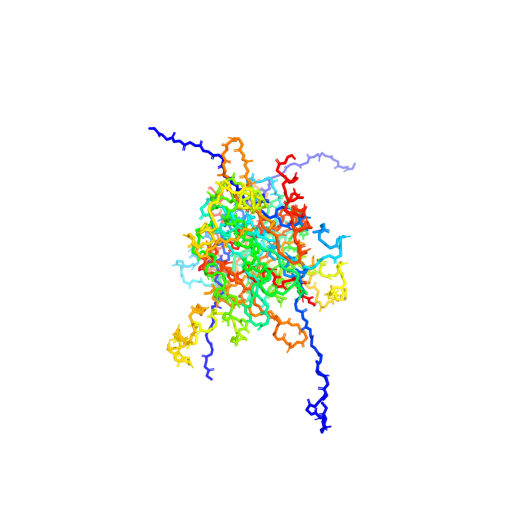 ASP D 1 92 ? 27.861 46.160 12.086 1.00 20.74 113 ASP D C 1
ATOM 4139 O O . ASP D 1 92 ? 27.534 47.016 11.250 1.00 20.91 113 ASP D O 1
ATOM 4144 N N . GLY D 1 93 ? 28.768 46.385 13.040 1.00 20.82 114 GLY D N 1
ATOM 4145 C CA . GLY D 1 93 ? 29.549 47.613 13.109 1.00 20.78 114 GLY D CA 1
ATOM 4146 C C . GLY D 1 93 ? 28.935 48.755 13.895 1.00 20.73 114 GLY D C 1
ATOM 4147 O O . GLY D 1 93 ? 29.547 49.810 14.015 1.00 22.25 114 GLY D O 1
ATOM 4148 N N . SER D 1 94 ? 27.736 48.563 14.437 1.00 18.80 115 SER D N 1
ATOM 4149 C CA . SER D 1 94 ? 27.083 49.608 15.227 1.00 19.07 115 SER D CA 1
ATOM 4150 C C . SER D 1 94 ? 27.596 49.717 16.656 1.00 19.01 115 SER D C 1
ATOM 4151 O O . SER D 1 94 ? 27.365 50.744 17.300 1.00 20.60 115 SER D O 1
ATOM 4154 N N . ILE D 1 95 ? 28.274 48.673 17.144 1.00 18.38 116 ILE D N 1
ATOM 4155 C CA . ILE D 1 95 ? 28.810 48.619 18.500 1.00 18.43 116 ILE D CA 1
ATOM 4156 C C . ILE D 1 95 ? 30.305 48.319 18.426 1.00 18.60 116 ILE D C 1
ATOM 4157 O O . ILE D 1 95 ? 30.705 47.305 17.853 1.00 18.54 116 ILE D O 1
ATOM 4162 N N . PRO D 1 96 ? 31.144 49.191 19.010 1.00 19.63 117 PRO D N 1
ATOM 4163 C CA . PRO D 1 96 ? 32.575 48.880 19.003 1.00 19.76 117 PRO D CA 1
ATOM 4164 C C . PRO D 1 96 ? 32.899 47.618 19.805 1.00 18.73 117 PRO D C 1
ATOM 4165 O O . PRO D 1 96 ? 32.301 47.379 20.859 1.00 17.51 117 PRO D O 1
ATOM 4169 N N . SER D 1 97 ? 33.848 46.829 19.316 1.00 18.69 118 SER D N 1
ATOM 4170 C CA . SER D 1 97 ? 34.234 45.574 19.951 1.00 19.74 118 SER D CA 1
ATOM 4171 C C . SER D 1 97 ? 34.794 45.797 21.353 1.00 17.38 118 SER D C 1
ATOM 4172 O O . SER D 1 97 ? 34.782 44.891 22.164 1.00 16.78 118 SER D O 1
ATOM 4175 N N . ASP D 1 98 ? 35.286 47.004 21.631 1.00 15.97 119 ASP D N 1
ATOM 4176 C CA . ASP D 1 98 ? 35.791 47.328 22.970 1.00 15.58 119 ASP D CA 1
ATOM 4177 C C . ASP D 1 98 ? 34.724 47.310 24.064 1.00 14.29 119 ASP D C 1
ATOM 4178 O O . ASP D 1 98 ? 35.059 47.380 25.249 1.00 14.73 119 ASP D O 1
ATOM 4183 N N . ILE D 1 99 ? 33.453 47.188 23.690 1.00 13.64 120 ILE D N 1
ATOM 4184 C CA . ILE D 1 99 ? 32.413 46.933 24.688 1.00 14.61 120 ILE D CA 1
ATOM 4185 C C . ILE D 1 99 ? 32.733 45.704 25.542 1.00 14.43 120 ILE D C 1
ATOM 4186 O O . ILE D 1 99 ? 32.349 45.660 26.707 1.00 16.23 120 ILE D O 1
ATOM 4191 N N . ARG D 1 100 ? 33.469 44.749 24.981 1.00 13.79 121 ARG D N 1
ATOM 4192 C CA . ARG D 1 100 ? 33.885 43.535 25.685 1.00 16.14 121 ARG D CA 1
ATOM 4193 C C . ARG D 1 100 ? 34.628 43.806 26.986 1.00 16.53 121 ARG D C 1
ATOM 4194 O O . ARG D 1 100 ? 34.599 42.976 27.898 1.00 18.17 121 ARG D O 1
ATOM 4202 N N . TYR D 1 101 ? 35.323 44.940 27.050 1.00 15.02 122 TYR D N 1
ATOM 4203 C CA . TYR D 1 101 ? 36.233 45.256 28.154 1.00 14.65 122 TYR D CA 1
ATOM 4204 C C . TYR D 1 101 ? 35.706 46.327 29.099 1.00 14.11 122 TYR D C 1
ATOM 4205 O O . TYR D 1 101 ? 36.407 46.730 30.025 1.00 15.28 122 TYR D O 1
ATOM 4214 N N . LEU D 1 102 ? 34.459 46.753 28.908 1.00 13.71 123 LEU D N 1
ATOM 4215 C CA . LEU D 1 102 ? 33.887 47.836 29.706 1.00 15.18 123 LEU D CA 1
ATOM 4216 C C . LEU D 1 102 ? 33.660 47.493 31.170 1.00 14.19 123 LEU D C 1
ATOM 4217 O O . LEU D 1 102 ? 33.601 48.378 32.019 1.00 15.60 123 LEU D O 1
ATOM 4222 N N . ASP D 1 103 ? 33.465 46.210 31.448 1.00 12.39 124 ASP D N 1
ATOM 4223 C CA . ASP D 1 103 ? 33.049 45.754 32.749 1.00 12.29 124 ASP D CA 1
ATOM 4224 C C . ASP D 1 103 ? 33.482 44.297 32.864 1.00 12.01 124 ASP D C 1
ATOM 4225 O O . ASP D 1 103 ? 33.302 43.528 31.928 1.00 12.38 124 ASP D O 1
ATOM 4230 N N . PRO D 1 104 ? 34.067 43.912 34.011 1.00 12.42 125 PRO D N 1
ATOM 4231 C CA . PRO D 1 104 ? 34.588 42.552 34.120 1.00 12.82 125 PRO D CA 1
ATOM 4232 C C . PRO D 1 104 ? 33.483 41.491 34.176 1.00 12.11 125 PRO D C 1
ATOM 4233 O O . PRO D 1 104 ? 33.778 40.301 34.119 1.00 13.81 125 PRO D O 1
ATOM 4237 N N . ASN D 1 105 ? 32.236 41.931 34.318 1.00 10.34 126 ASN D N 1
ATOM 4238 C CA . ASN D 1 105 ? 31.090 41.032 34.369 1.00 10.49 126 ASN D CA 1
ATOM 4239 C C . ASN D 1 105 ? 30.364 40.950 33.020 1.00 10.18 126 ASN D C 1
ATOM 4240 O O . ASN D 1 105 ? 29.299 40.361 32.929 1.00 11.32 126 ASN D O 1
ATOM 4245 N N . PHE D 1 106 ? 30.926 41.543 31.976 1.00 10.13 127 PHE D N 1
ATOM 4246 C CA . PHE D 1 106 ? 30.283 41.514 30.666 1.00 10.50 127 PHE D CA 1
ATOM 4247 C C . PHE D 1 106 ? 30.544 40.216 29.918 1.00 11.35 127 PHE D C 1
ATOM 4248 O O . PHE D 1 106 ? 31.668 39.729 29.861 1.00 12.72 127 PHE D O 1
ATOM 4256 N N . SER D 1 107 ? 29.484 39.681 29.324 1.00 10.73 128 SER D N 1
ATOM 4257 C CA . SER D 1 107 ? 29.590 38.652 28.306 1.00 11.52 128 SER D CA 1
ATOM 4258 C C . SER D 1 107 ? 28.633 39.015 27.195 1.00 10.75 128 SER D C 1
ATOM 4259 O O . SER D 1 107 ? 27.437 39.222 27.432 1.00 12.24 128 SER D O 1
ATOM 4262 N N . LEU D 1 108 ? 29.156 39.053 25.979 1.00 11.29 129 LEU D N 1
ATOM 4263 C CA . LEU D 1 108 ? 28.349 39.321 24.804 1.00 13.18 129 LEU D CA 1
ATOM 4264 C C . LEU D 1 108 ? 27.998 38.007 24.069 1.00 13.78 129 LEU D C 1
ATOM 4265 O O . LEU D 1 108 ? 27.687 38.000 22.878 1.00 18.91 129 LEU D O 1
ATOM 4288 N N . GLU D 1 110 ? 25.410 34.890 23.492 1.00 13.76 131 GLU D N 1
ATOM 4289 C CA . GLU D 1 110 ? 23.974 34.696 23.554 1.00 12.44 131 GLU D CA 1
ATOM 4290 C C . GLU D 1 110 ? 23.584 33.946 24.808 1.00 11.25 131 GLU D C 1
ATOM 4291 O O . GLU D 1 110 ? 24.253 32.988 25.200 1.00 11.44 131 GLU D O 1
ATOM 4297 N N . GLY D 1 111 ? 22.493 34.388 25.429 1.00 10.26 132 GLY D N 1
ATOM 4298 C CA . GLY D 1 111 ? 21.939 33.698 26.585 1.00 10.26 132 GLY D CA 1
ATOM 4299 C C . GLY D 1 111 ? 21.529 34.588 27.733 1.00 9.31 132 GLY D C 1
ATOM 4300 O O . GLY D 1 111 ? 21.054 34.084 28.738 1.00 10.26 132 GLY D O 1
ATOM 4301 N N . GLY D 1 112 ? 21.721 35.903 27.613 1.00 9.75 133 GLY D N 1
ATOM 4302 C CA . GLY D 1 112 ? 21.211 36.849 28.591 1.00 9.71 133 GLY D CA 1
ATOM 4303 C C . GLY D 1 112 ? 20.077 37.666 28.008 1.00 9.12 133 GLY D C 1
ATOM 4304 O O . GLY D 1 112 ? 20.138 38.115 26.859 1.00 10.00 133 GLY D O 1
ATOM 4305 N N . ILE D 1 113 ? 19.042 37.874 28.815 1.00 9.05 134 ILE D N 1
ATOM 4306 C CA . ILE D 1 113 ? 17.851 38.627 28.409 1.00 9.65 134 ILE D CA 1
ATOM 4307 C C . ILE D 1 113 ? 17.431 39.543 29.553 1.00 10.19 134 ILE D C 1
ATOM 4308 O O . ILE D 1 113 ? 17.429 39.118 30.702 1.00 9.74 134 ILE D O 1
ATOM 4313 N N . PRO D 1 114 ? 17.103 40.809 29.252 1.00 10.17 135 PRO D N 1
ATOM 4314 C CA . PRO D 1 114 ? 16.631 41.695 30.316 1.00 10.31 135 PRO D CA 1
ATOM 4315 C C . PRO D 1 114 ? 15.234 41.316 30.783 1.00 10.59 135 PRO D C 1
ATOM 4316 O O . PRO D 1 114 ? 14.449 40.794 29.998 1.00 11.87 135 PRO D O 1
ATOM 4320 N N . ILE D 1 115 ? 14.946 41.552 32.059 1.00 10.35 136 ILE D N 1
ATOM 4321 C CA . ILE D 1 115 ? 13.633 41.293 32.629 1.00 10.93 136 ILE D CA 1
ATOM 4322 C C . ILE D 1 115 ? 12.975 42.643 32.822 1.00 12.09 136 ILE D C 1
ATOM 4323 O O . ILE D 1 115 ? 13.509 43.506 33.520 1.00 12.33 136 ILE D O 1
ATOM 4328 N N . ILE D 1 116 ? 11.826 42.826 32.174 1.00 13.56 137 ILE D N 1
ATOM 4329 C CA . ILE D 1 116 ? 11.149 44.107 32.116 1.00 15.46 137 ILE D CA 1
ATOM 4330 C C . ILE D 1 116 ? 9.745 43.944 32.660 1.00 17.00 137 ILE D C 1
ATOM 4331 O O . ILE D 1 116 ? 9.023 43.027 32.254 1.00 18.58 137 ILE D O 1
ATOM 4336 N N . LEU D 1 117 ? 9.376 44.812 33.599 1.00 15.11 138 LEU D N 1
ATOM 4337 C CA . LEU D 1 117 ? 8.019 44.858 34.146 1.00 16.85 138 LEU D CA 1
ATOM 4338 C C . LEU D 1 117 ? 7.559 46.297 34.055 1.00 17.56 138 LEU D C 1
ATOM 4339 O O . LEU D 1 117 ? 8.247 47.200 34.514 1.00 17.33 138 LEU D O 1
ATOM 4344 N N . GLU D 1 118 ? 6.398 46.510 33.428 1.00 19.75 139 GLU D N 1
ATOM 4345 C CA . GLU D 1 118 ? 5.839 47.853 33.273 1.00 22.40 139 GLU D CA 1
ATOM 4346 C C . GLU D 1 118 ? 6.874 48.877 32.805 1.00 21.42 139 GLU D C 1
ATOM 4347 O O . GLU D 1 118 ? 7.033 49.942 33.406 1.00 22.66 139 GLU D O 1
ATOM 4353 N N . ASN D 1 119 ? 7.607 48.529 31.748 1.00 21.15 140 ASN D N 1
ATOM 4354 C CA . ASN D 1 119 ? 8.563 49.430 31.105 1.00 22.34 140 ASN D CA 1
ATOM 4355 C C . ASN D 1 119 ? 9.783 49.768 31.969 1.00 20.45 140 ASN D C 1
ATOM 4356 O O . ASN D 1 119 ? 10.515 50.715 31.679 1.00 21.83 140 ASN D O 1
ATOM 4361 N N . VAL D 1 120 ? 10.004 48.982 33.023 1.00 18.17 141 VAL D N 1
ATOM 4362 C CA . VAL D 1 120 ? 11.163 49.159 33.891 1.00 16.73 141 VAL D CA 1
ATOM 4363 C C . VAL D 1 120 ? 12.001 47.883 33.844 1.00 14.87 141 VAL D C 1
ATOM 4364 O O . VAL D 1 120 ? 11.480 46.780 34.004 1.00 14.47 141 VAL D O 1
ATOM 4368 N N . VAL D 1 121 ? 13.296 48.036 33.597 1.00 14.53 142 VAL D N 1
ATOM 4369 C CA . VAL D 1 121 ? 14.201 46.896 33.709 1.00 13.96 142 VAL D CA 1
ATOM 4370 C C . VAL D 1 121 ? 14.393 46.594 35.194 1.00 12.89 142 VAL D C 1
ATOM 4371 O O . VAL D 1 121 ? 14.863 47.436 35.975 1.00 15.28 142 VAL D O 1
ATOM 4375 N N . VAL D 1 122 ? 13.990 45.390 35.581 1.00 11.41 143 VAL D N 1
ATOM 4376 C CA . VAL D 1 122 ? 14.028 44.971 36.984 1.00 11.16 143 VAL D CA 1
ATOM 4377 C C . VAL D 1 122 ? 15.076 43.905 37.259 1.00 10.40 143 VAL D C 1
ATOM 4378 O O . VAL D 1 122 ? 15.270 43.512 38.402 1.00 10.99 143 VAL D O 1
ATOM 4382 N N . GLY D 1 123 ? 15.744 43.430 36.219 1.00 10.40 144 GLY D N 1
ATOM 4383 C CA . GLY D 1 123 ? 16.733 42.383 36.395 1.00 10.32 144 GLY D CA 1
ATOM 4384 C C . GLY D 1 123 ? 17.142 41.792 35.076 1.00 9.39 144 GLY D C 1
ATOM 4385 O O . GLY D 1 123 ? 16.909 42.367 34.027 1.00 9.57 144 GLY D O 1
ATOM 4386 N N . GLY D 1 124 ? 17.822 40.658 35.155 1.00 9.15 145 GLY D N 1
ATOM 4387 C CA . GLY D 1 124 ? 18.261 39.945 33.988 1.00 9.25 145 GLY D CA 1
ATOM 4388 C C . GLY D 1 124 ? 18.309 38.461 34.269 1.00 8.97 145 GLY D C 1
ATOM 4389 O O . GLY D 1 124 ? 18.467 38.045 35.409 1.00 9.11 145 GLY D O 1
ATOM 4390 N N . ILE D 1 125 ? 18.161 37.678 33.218 1.00 8.96 146 ILE D N 1
ATOM 4391 C CA . ILE D 1 125 ? 18.308 36.236 33.278 1.00 9.23 146 ILE D CA 1
ATOM 4392 C C . ILE D 1 125 ? 19.383 35.797 32.295 1.00 8.47 146 ILE D C 1
ATOM 4393 O O . ILE D 1 125 ? 19.492 36.334 31.200 1.00 9.92 146 ILE D O 1
ATOM 4398 N N . GLY D 1 126 ? 20.198 34.833 32.713 1.00 8.61 147 GLY D N 1
ATOM 4399 C CA . GLY D 1 126 ? 21.243 34.285 31.867 1.00 9.63 147 GLY D CA 1
ATOM 4400 C C . GLY D 1 126 ? 21.356 32.792 32.024 1.00 8.56 147 GLY D C 1
ATOM 4401 O O . GLY D 1 126 ? 21.131 32.260 33.119 1.00 9.45 147 GLY D O 1
ATOM 4402 N N . VAL D 1 127 ? 21.739 32.137 30.938 1.00 8.86 148 VAL D N 1
ATOM 4403 C CA . VAL D 1 127 ? 21.898 30.688 30.901 1.00 9.40 148 VAL D CA 1
ATOM 4404 C C . VAL D 1 127 ? 23.231 30.378 30.245 1.00 9.59 148 VAL D C 1
ATOM 4405 O O . VAL D 1 127 ? 23.606 30.987 29.237 1.00 10.10 148 VAL D O 1
ATOM 4409 N N . GLY D 1 128 ? 23.943 29.424 30.830 1.00 10.12 149 GLY D N 1
ATOM 4410 C CA . GLY D 1 128 ? 25.147 28.885 30.220 1.00 10.63 149 GLY D CA 1
ATOM 4411 C C . GLY D 1 128 ? 25.172 27.375 30.319 1.00 11.23 149 GLY D C 1
ATOM 4412 O O . GLY D 1 128 ? 24.661 26.801 31.272 1.00 10.92 149 GLY D O 1
ATOM 4413 N N . GLY D 1 129 ? 25.763 26.736 29.313 1.00 11.72 150 GLY D N 1
ATOM 4414 C CA . GLY D 1 129 ? 25.933 25.286 29.289 1.00 12.59 150 GLY D CA 1
ATOM 4415 C C . GLY D 1 129 ? 25.311 24.599 28.089 1.00 14.01 150 GLY D C 1
ATOM 4416 O O . GLY D 1 129 ? 25.602 23.435 27.829 1.00 15.01 150 GLY D O 1
ATOM 4417 N N . ALA D 1 130 ? 24.448 25.307 27.364 1.00 13.93 151 ALA D N 1
ATOM 4418 C CA . ALA D 1 130 ? 23.768 24.742 26.186 1.00 15.26 151 ALA D CA 1
ATOM 4419 C C . ALA D 1 130 ? 24.270 25.330 24.875 1.00 17.07 151 ALA D C 1
ATOM 4420 O O . ALA D 1 130 ? 23.750 24.983 23.800 1.00 19.41 151 ALA D O 1
ATOM 4422 N N A HIS D 1 131 ? 25.267 26.210 24.947 0.50 17.22 152 HIS D N 1
ATOM 4423 N N B HIS D 1 131 ? 25.295 26.174 24.979 0.50 17.84 152 HIS D N 1
ATOM 4424 C CA A HIS D 1 131 ? 26.072 26.603 23.791 0.50 18.44 152 HIS D CA 1
ATOM 4425 C CA B HIS D 1 131 ? 25.826 26.945 23.872 0.50 19.36 152 HIS D CA 1
ATOM 4426 C C A HIS D 1 131 ? 25.340 27.449 22.736 0.50 18.53 152 HIS D C 1
ATOM 4427 C C B HIS D 1 131 ? 24.777 27.926 23.341 0.50 19.44 152 HIS D C 1
ATOM 4428 O O A HIS D 1 131 ? 25.145 27.000 21.603 0.50 19.51 152 HIS D O 1
ATOM 4429 O O B HIS D 1 131 ? 23.626 27.929 23.785 0.50 19.21 152 HIS D O 1
ATOM 4442 N N A GLY D 1 132 ? 24.950 28.665 23.116 0.50 19.12 153 GLY D N 1
ATOM 4443 N N B GLY D 1 132 ? 25.197 28.770 22.410 0.50 19.04 153 GLY D N 1
ATOM 4444 C CA A GLY D 1 132 ? 24.464 29.670 22.166 0.50 19.40 153 GLY D CA 1
ATOM 4445 C CA B GLY D 1 132 ? 24.456 29.974 22.047 0.50 19.03 153 GLY D CA 1
ATOM 4446 C C A GLY D 1 132 ? 22.955 29.803 22.006 0.50 17.70 153 GLY D C 1
ATOM 4447 C C B GLY D 1 132 ? 22.945 29.874 21.973 0.50 17.59 153 GLY D C 1
ATOM 4448 O O A GLY D 1 132 ? 22.277 30.386 22.847 0.50 17.00 153 GLY D O 1
ATOM 4449 O O B GLY D 1 132 ? 22.240 30.359 22.854 0.50 16.69 153 GLY D O 1
ATOM 4450 N N . SER D 1 133 ? 22.432 29.286 20.901 1.00 17.29 154 SER D N 1
ATOM 4451 C CA A SER D 1 133 ? 21.017 29.399 20.578 0.34 16.72 154 SER D CA 1
ATOM 4452 C CA B SER D 1 133 ? 21.010 29.424 20.594 0.33 17.01 154 SER D CA 1
ATOM 4453 C CA C SER D 1 133 ? 21.016 29.417 20.584 0.33 17.18 154 SER D CA 1
ATOM 4454 C C . SER D 1 133 ? 20.135 28.816 21.682 1.00 15.48 154 SER D C 1
ATOM 4455 O O . SER D 1 133 ? 19.128 29.398 22.057 1.00 15.07 154 SER D O 1
ATOM 4462 N N . GLU D 1 134 ? 20.526 27.659 22.203 1.00 13.50 155 GLU D N 1
ATOM 4463 C CA . GLU D 1 134 ? 19.744 27.038 23.269 1.00 12.67 155 GLU D CA 1
ATOM 4464 C C . GLU D 1 134 ? 19.842 27.792 24.597 1.00 11.73 155 GLU D C 1
ATOM 4465 O O . GLU D 1 134 ? 18.887 27.818 25.358 1.00 11.91 155 GLU D O 1
ATOM 4471 N N . ASP D 1 135 ? 20.988 28.409 24.882 1.00 11.53 156 ASP D N 1
ATOM 4472 C CA . ASP D 1 135 ? 21.071 29.311 26.038 1.00 11.49 156 ASP D CA 1
ATOM 4473 C C . ASP D 1 135 ? 20.046 30.453 25.932 1.00 11.07 156 ASP D C 1
ATOM 4474 O O . ASP D 1 135 ? 19.359 30.766 26.905 1.00 11.51 156 ASP D O 1
ATOM 4479 N N . GLY D 1 136 ? 19.943 31.066 24.753 1.00 11.69 157 GLY D N 1
ATOM 4480 C CA . GLY D 1 136 ? 18.953 32.116 24.521 1.00 12.21 157 GLY D CA 1
ATOM 4481 C C . GLY D 1 136 ? 17.539 31.606 24.665 1.00 11.82 157 GLY D C 1
ATOM 4482 O O . GLY D 1 136 ? 16.697 32.268 25.267 1.00 12.49 157 GLY D O 1
ATOM 4483 N N . ARG D 1 137 ? 17.262 30.431 24.100 1.00 11.54 158 ARG D N 1
ATOM 4484 C CA . ARG D 1 137 ? 15.918 29.878 24.158 1.00 11.65 158 ARG D CA 1
ATOM 4485 C C . ARG D 1 137 ? 15.537 29.572 25.603 1.00 11.31 158 ARG D C 1
ATOM 4486 O O . ARG D 1 137 ? 14.442 29.886 26.049 1.00 12.34 158 ARG D O 1
ATOM 4494 N N . LEU D 1 138 ? 16.441 28.949 26.344 1.00 11.24 159 LEU D N 1
ATOM 4495 C CA . LEU D 1 138 ? 16.168 28.643 27.746 1.00 11.09 159 LEU D CA 1
ATOM 4496 C C . LEU D 1 138 ? 15.957 29.898 28.585 1.00 11.23 159 LEU D C 1
ATOM 4497 O O . LEU D 1 138 ? 15.074 29.935 29.446 1.00 12.01 159 LEU D O 1
ATOM 4502 N N . ALA D 1 139 ? 16.753 30.932 28.331 1.00 11.54 160 ALA D N 1
ATOM 4503 C CA . ALA D 1 139 ? 16.580 32.193 29.045 1.00 11.79 160 ALA D CA 1
ATOM 4504 C C . ALA D 1 139 ? 15.177 32.747 28.786 1.00 12.46 160 ALA D C 1
ATOM 4505 O O . ALA D 1 139 ? 14.493 33.194 29.699 1.00 13.40 160 ALA D O 1
ATOM 4507 N N . ARG D 1 140 ? 14.744 32.661 27.533 1.00 12.98 161 ARG D N 1
ATOM 4508 C CA A ARG D 1 140 ? 13.423 33.138 27.138 0.60 13.26 161 ARG D CA 1
ATOM 4509 C CA B ARG D 1 140 ? 13.407 33.127 27.129 0.40 13.91 161 ARG D CA 1
ATOM 4510 C C . ARG D 1 140 ? 12.303 32.376 27.861 1.00 12.75 161 ARG D C 1
ATOM 4511 O O . ARG D 1 140 ? 11.296 32.967 28.268 1.00 14.29 161 ARG D O 1
ATOM 4526 N N . ILE D 1 141 ? 12.486 31.069 28.021 1.00 13.10 162 ILE D N 1
ATOM 4527 C CA . ILE D 1 141 ? 11.544 30.244 28.767 1.00 13.77 162 ILE D CA 1
ATOM 4528 C C . ILE D 1 141 ? 11.310 30.802 30.174 1.00 12.98 162 ILE D C 1
ATOM 4529 O O . ILE D 1 141 ? 10.195 30.813 30.661 1.00 13.44 162 ILE D O 1
ATOM 4534 N N . GLY D 1 142 ? 12.365 31.290 30.816 1.00 13.01 163 GLY D N 1
ATOM 4535 C CA . GLY D 1 142 ? 12.223 31.864 32.149 1.00 14.24 163 GLY D CA 1
ATOM 4536 C C . GLY D 1 142 ? 11.222 33.003 32.226 1.00 14.18 163 GLY D C 1
ATOM 4537 O O . GLY D 1 142 ? 10.541 33.179 33.230 1.00 14.93 163 GLY D O 1
ATOM 4538 N N . LEU D 1 143 ? 11.113 33.784 31.161 1.00 15.12 164 LEU D N 1
ATOM 4539 C CA . LEU D 1 143 ? 10.175 34.897 31.126 1.00 16.56 164 LEU D CA 1
ATOM 4540 C C . LEU D 1 143 ? 8.710 34.476 31.206 1.00 16.83 164 LEU D C 1
ATOM 4541 O O . LEU D 1 143 ? 7.870 35.295 31.551 1.00 18.74 164 LEU D O 1
ATOM 4546 N N . LEU D 1 144 ? 8.403 33.211 30.917 1.00 16.00 165 LEU D N 1
ATOM 4547 C CA . LEU D 1 144 ? 7.011 32.731 30.938 1.00 17.78 165 LEU D CA 1
ATOM 4548 C C . LEU D 1 144 ? 6.315 32.929 32.273 1.00 18.98 165 LEU D C 1
ATOM 4549 O O . LEU D 1 144 ? 5.102 33.157 32.323 1.00 20.53 165 LEU D O 1
ATOM 4554 N N . VAL D 1 145 ? 7.082 32.821 33.358 1.00 18.22 166 VAL D N 1
ATOM 4555 C CA A VAL D 1 145 ? 6.648 33.000 34.747 0.50 20.14 166 VAL D CA 1
ATOM 4556 C CA B VAL D 1 145 ? 6.449 32.914 34.669 0.50 19.25 166 VAL D CA 1
ATOM 4557 C C . VAL D 1 145 ? 5.985 34.338 34.998 1.00 19.79 166 VAL D C 1
ATOM 4558 O O . VAL D 1 145 ? 5.160 34.507 35.901 1.00 21.76 166 VAL D O 1
ATOM 4565 N N . LEU D 1 146 ? 6.433 35.330 34.238 1.00 19.92 167 LEU D N 1
ATOM 4566 C CA . LEU D 1 146 ? 6.062 36.706 34.489 1.00 22.83 167 LEU D CA 1
ATOM 4567 C C . LEU D 1 146 ? 4.835 37.121 33.681 1.00 26.59 167 LEU D C 1
ATOM 4568 O O . LEU D 1 146 ? 4.195 38.117 34.008 1.00 30.15 167 LEU D O 1
ATOM 4573 N N . GLN D 1 147 ? 4.510 36.348 32.648 1.00 30.03 168 GLN D N 1
ATOM 4574 C CA . GLN D 1 147 ? 3.397 36.648 31.745 1.00 33.03 168 GLN D CA 1
ATOM 4575 C C . GLN D 1 147 ? 2.133 35.915 32.187 1.00 34.50 168 GLN D C 1
ATOM 4576 O O . GLN D 1 147 ? 2.183 34.742 32.565 1.00 36.45 168 GLN D O 1
#

Solvent-accessible surface area: 25662 Å² total

CATH classification: 3.30.450.150

Organism: NCBI:txid411464

B-factor: mean 17.43, std 8.4, range [7.37, 54.66]

Nearest PDB structures (foldseek):
  4nkp-assembly1_B  TM=1.005E+00  e=9.981E-28  Desulfovibrio piger ATCC 29098
  4bmw-assembly1_A  TM=8.856E-01  e=9.013E-13  Streptomyces reticuli
  2a2l-assembly1_A  TM=8.968E-01  e=6.473E-12  Klebsiella pneumoniae
  6bws-assembly1_B-2  TM=9.397E-01  e=5.662E-11  Methylorubrum extorquens
  5cx7-assembly1_C  TM=9.248E-01  e=1.620E-10  Salmonella enterica subsp. enterica serovar Livingstone

Secondary structure (DSSP, 8-state):
---------HHHHH------HHHHHT---EEEEE-TTS-EEEEEE-TTS-THHHHHHHHHHHHHHHHTS-HHHHHHHHHTTSS-GGGGGS-TT-----EEEEEETTEEEEEEEEESSHHHHHHHHHHHHHHTT--/------------HHHHH------HHHHHT---EEEEEETTS-EEEEEE-TTS-THHHHHHHHHHHHHHHHTS-HHHHHHHHHTTSS-GGGGGS-TT-----EEEEEETTEEEEEEEEESS-THHHHHHHHHHHHTT-/-TT--TTSPP------HHHHH------HHHHTT---EEEEEETTS-EEEEEE-TTS-THHHHHHHHHHHHHHHHTS-HHHHHHHHHTTSS-GGGGGS-TT-----EEEEEETTEEEEEEEEESS-HHHHHHHHHHHHGGG--/---------HHHHH------HHHHTT---EEEEEETTS-EEEEEE-TTS-THHHHHHHHHHHHHHHHTS-HHHHHHHHHHTSS-GGGGGS-TT-----EEEEEETTEEEEEEEEESS-SHHHHHHHHHHGGGG-

InterPro domains:
  IPR005624 Corrinoid adenosyltransferase PduO/GlcC-like [PF03928] (39-163)
  IPR038084 Corrinoid adenosyltransferase PduO/GlcC-like superfamily [G3DSA:3.30.450.150] (22-169)
  IPR038084 Corrinoid adenosyltransferase PduO/GlcC-like superfamily [SSF143744] (34-164)
  IPR052517 GlcG-related carbohydrate metabolism protein [PTHR34309] (35-166)